Prote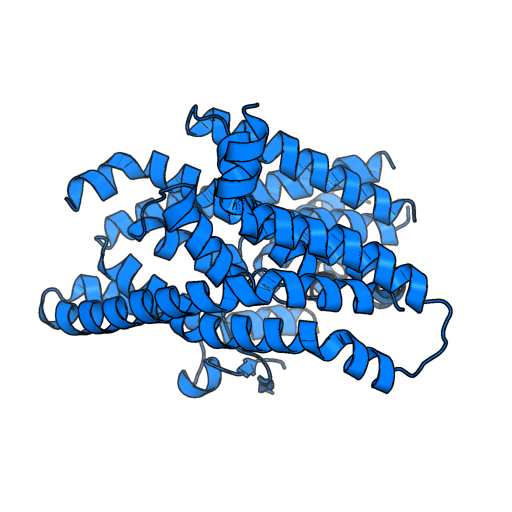in 5LM4 (pdb70)

Organism: Homo sapiens (NCBI:txid9606)

Sequence (389 aa):
EDVKSFLRRNALLLLTVLAVILGVVLGFLLRPYPLSPREVKYFAFPGELLMRMLKMLILPLIVSSLITGLASLDAKASGRLGMRAVVYYMSTTIIAVVLGIILVLIIEVLDCFLDLARNIFPSNLVSAAFRSYSTQEVEGMNILGLVVFSIVFGIALGKMGEQGQLLVDFFNSLNEATMKLVAIIMWYAPLGILFLIAGKIVEGMYMVTVIVGLVIHGLIVLPLIYFLITRKNPFVFIAGILQALITALGTSSSSATLPITFKCLEENNGVDKRITRFVLPVGATINMDGTALYEAVAAIFIAQDFGQIITISITATAASIGAAGIPQAGLVTMVIVLTAVGLPTDDITLIIAVDWLLDRFRTMVNVLGDALGAGIVEHLSRKELEKQD

Structure (mmCIF, N/CA/C/O backbone):
data_5LM4
#
_entry.id   5LM4
#
_cell.length_a   123.110
_cell.length_b   123.110
_cell.length_c   89.620
_cell.angle_alpha   90.00
_cell.angle_beta   90.00
_cell.angle_gamma   120.00
#
_symmetry.space_group_name_H-M   'P 63'
#
loop_
_entity.id
_entity.type
_entity.pdbx_description
1 polymer 'Excitatory amino acid transporter 1,Neutral amino acid transporter B(0),Excitatory amino acid transporter 1'
2 non-polymer 'SODIUM ION'
3 non-polymer 'ASPARTIC ACID'
4 non-polymer 2-Amino-5,6,7,8-tetrahydro-4-(4-methoxyphenyl)-7-(naphthalen-1-yl)-5-oxo-4H-chromene-3-carbonitrile
#
loop_
_atom_site.group_PDB
_atom_site.id
_atom_site.type_symbol
_atom_site.label_atom_id
_atom_site.label_alt_id
_atom_site.label_comp_id
_atom_site.label_asym_id
_atom_site.label_entity_id
_atom_site.label_seq_id
_atom_site.pdbx_PDB_ins_code
_atom_site.Cartn_x
_atom_site.Cartn_y
_atom_site.Cartn_z
_atom_site.occupancy
_atom_site.B_iso_or_equiv
_atom_site.auth_seq_id
_atom_site.auth_comp_id
_atom_site.auth_asym_id
_atom_site.auth_atom_id
_atom_site.pdbx_PDB_model_num
ATOM 1 N N . GLU A 1 39 ? -442.502 266.731 19.798 1.00 187.84 39 GLU A N 1
ATOM 2 C CA . GLU A 1 39 ? -443.556 265.999 20.508 1.00 187.25 39 GLU A CA 1
ATOM 3 C C . GLU A 1 39 ? -444.825 266.845 20.650 1.00 187.33 39 GLU A C 1
ATOM 4 O O . GLU A 1 39 ? -445.929 266.296 20.714 1.00 183.17 39 GLU A O 1
ATOM 10 N N . ASP A 1 40 ? -444.656 268.183 20.716 1.00 182.51 40 ASP A N 1
ATOM 11 C CA . ASP A 1 40 ? -445.712 269.190 20.898 1.00 176.95 40 ASP A CA 1
ATOM 12 C C . ASP A 1 40 ? -446.621 269.400 19.655 1.00 175.83 40 ASP A C 1
ATOM 13 O O . ASP A 1 40 ? -447.563 270.195 19.724 1.00 170.58 40 ASP A O 1
ATOM 18 N N . VAL A 1 41 ? -446.352 268.680 18.538 1.00 173.88 41 VAL A N 1
ATOM 19 C CA . VAL A 1 41 ? -447.130 268.768 17.297 1.00 169.57 41 VAL A CA 1
ATOM 20 C C . VAL A 1 41 ? -448.303 267.764 17.290 1.00 173.28 41 VAL A C 1
ATOM 21 O O . VAL A 1 41 ? -449.275 267.988 16.570 1.00 168.76 41 VAL A O 1
ATOM 25 N N . LYS A 1 42 ? -448.219 266.674 18.089 1.00 174.68 42 LYS A N 1
ATOM 26 C CA . LYS A 1 42 ? -449.294 265.678 18.194 1.00 173.72 42 LYS A CA 1
ATOM 27 C C . LYS A 1 42 ? -450.491 266.279 18.952 1.00 173.03 42 LYS A C 1
ATOM 28 O O . LYS A 1 42 ? -451.644 265.986 18.620 1.00 168.74 42 LYS A O 1
ATOM 34 N N . SER A 1 43 ? -450.201 267.156 19.934 1.00 170.08 43 SER A N 1
ATOM 35 C CA . SER A 1 43 ? -451.193 267.890 20.718 1.00 166.37 43 SER A CA 1
ATOM 36 C C . SER A 1 43 ? -451.889 268.922 19.817 1.00 164.75 43 SER A C 1
ATOM 37 O O . SER A 1 43 ? -453.088 269.160 19.973 1.00 160.66 43 SER A O 1
ATOM 40 N N . PHE A 1 44 ? -451.134 269.502 18.853 1.00 160.65 44 PHE A N 1
ATOM 41 C CA . PHE A 1 44 ? -451.621 270.470 17.866 1.00 155.63 44 PHE A CA 1
ATOM 42 C C . PHE A 1 44 ? -452.588 269.798 16.879 1.00 155.03 44 PHE A C 1
ATOM 43 O O . PHE A 1 44 ? -453.631 270.373 16.578 1.00 150.37 44 PHE A O 1
ATOM 51 N N . LEU A 1 45 ? -452.244 268.587 16.389 1.00 153.23 45 LEU A N 1
ATOM 52 C CA . LEU A 1 45 ? -453.068 267.812 15.453 1.00 150.77 45 LEU A CA 1
ATOM 53 C C . LEU A 1 45 ? -454.378 267.339 16.094 1.00 150.80 45 LEU A C 1
ATOM 54 O O . LEU A 1 45 ? -455.403 267.285 15.411 1.00 147.01 45 LEU A O 1
ATOM 59 N N . ARG A 1 46 ? -454.338 266.997 17.404 1.00 148.04 46 ARG A N 1
ATOM 60 C CA . ARG A 1 46 ? -455.502 266.565 18.186 1.00 145.51 46 ARG A CA 1
ATOM 61 C C . ARG A 1 46 ? -456.468 267.738 18.357 1.00 143.76 46 ARG A C 1
ATOM 62 O O . ARG A 1 46 ? -457.657 267.604 18.063 1.00 140.38 46 ARG A O 1
ATOM 70 N N . ARG A 1 47 ? -455.936 268.892 18.816 1.00 139.07 47 ARG A N 1
ATOM 71 C CA . ARG A 1 47 ? -456.676 270.129 19.066 1.00 134.37 47 ARG A CA 1
ATOM 72 C C . ARG A 1 47 ? -457.227 270.792 17.801 1.00 131.76 47 ARG A C 1
ATOM 73 O O . ARG A 1 47 ? -458.422 271.085 17.762 1.00 127.31 47 ARG A O 1
ATOM 81 N N . ASN A 1 48 ? -456.367 271.016 16.774 1.00 128.05 48 ASN A N 1
ATOM 82 C CA . ASN A 1 48 ? -456.724 271.671 15.503 1.00 124.39 48 ASN A CA 1
ATOM 83 C C . ASN A 1 48 ? -457.243 270.714 14.407 1.00 125.98 48 ASN A C 1
ATOM 84 O O . ASN A 1 48 ? -457.055 270.994 13.224 1.00 124.43 48 ASN A O 1
ATOM 89 N N . ALA A 1 49 ? -457.927 269.619 14.800 1.00 122.20 49 ALA A N 1
ATOM 90 C CA . ALA A 1 49 ? -458.476 268.598 13.902 1.00 121.55 49 ALA A CA 1
ATOM 91 C C . ALA A 1 49 ? -459.286 269.174 12.749 1.00 122.24 49 ALA A C 1
ATOM 92 O O . ALA A 1 49 ? -458.951 268.935 11.587 1.00 122.79 49 ALA A O 1
ATOM 94 N N . LEU A 1 50 ? -460.318 269.964 13.064 1.00 115.45 50 LEU A N 1
ATOM 95 C CA . LEU A 1 50 ? -461.189 270.577 12.063 1.00 111.73 50 LEU A CA 1
ATOM 96 C C . LEU A 1 50 ? -460.469 271.670 11.263 1.00 114.43 50 LEU A C 1
ATOM 97 O O . LEU A 1 50 ? -460.560 271.665 10.033 1.00 113.53 50 LEU A O 1
ATOM 102 N N . LEU A 1 51 ? -459.724 272.572 11.949 1.00 110.75 51 LEU A N 1
ATOM 103 C CA . LEU A 1 51 ? -458.971 273.660 11.310 1.00 109.99 51 LEU A CA 1
ATOM 104 C C . LEU A 1 51 ? -458.083 273.139 10.177 1.00 113.62 51 LEU A C 1
ATOM 105 O O . LEU A 1 51 ? -458.179 273.644 9.062 1.00 111.54 51 LEU A O 1
ATOM 110 N N . LEU A 1 52 ? -457.265 272.102 10.459 1.00 112.41 52 LEU A N 1
ATOM 111 C CA . LEU A 1 52 ? -456.350 271.474 9.501 1.00 114.24 52 LEU A CA 1
ATOM 112 C C . LEU A 1 52 ? -457.085 270.675 8.433 1.00 116.56 52 LEU A C 1
ATOM 113 O O . LEU A 1 52 ? -456.604 270.622 7.300 1.00 117.76 52 LEU A O 1
ATOM 118 N N . LEU A 1 53 ? -458.246 270.069 8.777 1.00 109.96 53 LEU A N 1
ATOM 119 C CA . LEU A 1 53 ? -459.052 269.298 7.824 1.00 108.34 53 LEU A CA 1
ATOM 120 C C . LEU A 1 53 ? -459.511 270.145 6.626 1.00 110.00 53 LEU A C 1
ATOM 121 O O . LEU A 1 53 ? -459.384 269.698 5.483 1.00 110.38 53 LEU A O 1
ATOM 126 N N . THR A 1 54 ? -460.003 271.379 6.893 1.00 103.57 54 THR A N 1
ATOM 127 C CA . THR A 1 54 ? -460.448 272.325 5.862 1.00 100.50 54 THR A CA 1
ATOM 128 C C . THR A 1 54 ? -459.236 272.857 5.095 1.00 105.39 54 THR A C 1
ATOM 129 O O . THR A 1 54 ? -459.374 273.186 3.917 1.00 105.25 54 THR A O 1
ATOM 133 N N . VAL A 1 55 ? -458.056 272.955 5.764 1.00 102.66 55 VAL A N 1
ATOM 134 C CA . VAL A 1 55 ? -456.803 273.392 5.134 1.00 104.39 55 VAL A CA 1
ATOM 135 C C . VAL A 1 55 ? -456.396 272.303 4.115 1.00 111.11 55 VAL A C 1
ATOM 136 O O . VAL A 1 55 ? -456.055 272.625 2.972 1.00 110.98 55 VAL A O 1
ATOM 140 N N . LEU A 1 56 ? -456.527 271.016 4.523 1.00 109.15 56 LEU A N 1
ATOM 141 C CA . LEU A 1 56 ? -456.267 269.824 3.707 1.00 111.30 56 LEU A CA 1
ATOM 142 C C . LEU A 1 56 ? -457.304 269.726 2.585 1.00 113.02 56 LEU A C 1
ATOM 143 O O . LEU A 1 56 ? -456.983 269.224 1.509 1.00 114.62 56 LEU A O 1
ATOM 148 N N . ALA A 1 57 ? -458.545 270.210 2.842 1.00 105.52 57 ALA A N 1
ATOM 149 C CA . ALA A 1 57 ? -459.646 270.237 1.875 1.00 102.50 57 ALA A CA 1
ATOM 150 C C . ALA A 1 57 ? -459.320 271.178 0.721 1.00 105.08 57 ALA A C 1
ATOM 151 O O . ALA A 1 57 ? -459.721 270.906 -0.407 1.00 105.24 57 ALA A O 1
ATOM 153 N N . VAL A 1 58 ? -458.560 272.259 0.996 1.00 100.16 58 VAL A N 1
ATOM 154 C CA . VAL A 1 58 ? -458.088 273.213 -0.013 1.00 99.25 58 VAL A CA 1
ATOM 155 C C . VAL A 1 58 ? -456.966 272.531 -0.838 1.00 106.22 58 VAL A C 1
ATOM 156 O O . VAL A 1 58 ? -457.037 272.522 -2.065 1.00 105.57 58 VAL A O 1
ATOM 160 N N . ILE A 1 59 ? -455.979 271.912 -0.149 1.00 106.32 59 ILE A N 1
ATOM 161 C CA . ILE A 1 59 ? -454.839 271.187 -0.738 1.00 110.75 59 ILE A CA 1
ATOM 162 C C . ILE A 1 59 ? -455.320 270.050 -1.653 1.00 116.37 59 ILE A C 1
ATOM 163 O O . ILE A 1 59 ? -454.871 269.963 -2.797 1.00 118.07 59 ILE A O 1
ATOM 168 N N . LEU A 1 60 ? -456.231 269.190 -1.143 1.00 111.78 60 LEU A N 1
ATOM 169 C CA . LEU A 1 60 ? -456.818 268.072 -1.884 1.00 112.20 60 LEU A CA 1
ATOM 170 C C . LEU A 1 60 ? -457.735 268.567 -3.001 1.00 113.91 60 LEU A C 1
ATOM 171 O O . LEU A 1 60 ? -457.759 267.970 -4.076 1.00 114.90 60 LEU A O 1
ATOM 176 N N . GLY A 1 61 ? -458.456 269.658 -2.738 1.00 106.87 61 GLY A N 1
ATOM 177 C CA . GLY A 1 61 ? -459.371 270.280 -3.689 1.00 103.96 61 GLY A CA 1
ATOM 178 C C . GLY A 1 61 ? -458.678 270.845 -4.912 1.00 108.63 61 GLY A C 1
ATOM 179 O O . GLY A 1 61 ? -459.165 270.663 -6.031 1.00 108.30 61 GLY A O 1
ATOM 180 N N . VAL A 1 62 ? -457.537 271.543 -4.702 1.00 105.69 62 VAL A N 1
ATOM 181 C CA . VAL A 1 62 ? -456.718 272.138 -5.768 1.00 107.04 62 VAL A CA 1
ATOM 182 C C . VAL A 1 62 ? -456.085 271.002 -6.611 1.00 114.40 62 VAL A C 1
ATOM 183 O O . VAL A 1 62 ? -456.065 271.076 -7.843 1.00 114.12 62 VAL A O 1
ATOM 187 N N . VAL A 1 63 ? -455.624 269.935 -5.931 1.00 113.65 63 VAL A N 1
ATOM 188 C CA . VAL A 1 63 ? -455.033 268.752 -6.550 1.00 117.69 63 VAL A CA 1
ATOM 189 C C . VAL A 1 63 ? -456.075 268.014 -7.399 1.00 122.46 63 VAL A C 1
ATOM 190 O O . VAL A 1 63 ? -455.821 267.768 -8.575 1.00 124.23 63 VAL A O 1
ATOM 194 N N . LEU A 1 64 ? -457.252 267.713 -6.816 1.00 117.58 64 LEU A N 1
ATOM 195 C CA . LEU A 1 64 ? -458.363 267.021 -7.476 1.00 117.25 64 LEU A CA 1
ATOM 196 C C . LEU A 1 64 ? -458.877 267.778 -8.714 1.00 121.66 64 LEU A C 1
ATOM 197 O O . LEU A 1 64 ? -459.041 267.174 -9.781 1.00 123.33 64 LEU A O 1
ATOM 202 N N . GLY A 1 65 ? -459.120 269.077 -8.545 1.00 116.16 65 GLY A N 1
ATOM 203 C CA . GLY A 1 65 ? -459.622 269.961 -9.589 1.00 114.84 65 GLY A CA 1
ATOM 204 C C . GLY A 1 65 ? -458.750 270.013 -10.823 1.00 122.95 65 GLY A C 1
ATOM 205 O O . GLY A 1 65 ? -459.264 269.876 -11.931 1.00 122.86 65 GLY A O 1
ATOM 206 N N . PHE A 1 66 ? -457.422 270.171 -10.640 1.00 123.45 66 PHE A N 1
ATOM 207 C CA . PHE A 1 66 ? -456.454 270.193 -11.747 1.00 127.73 66 PHE A CA 1
ATOM 208 C C . PHE A 1 66 ? -456.306 268.812 -12.402 1.00 135.39 66 PHE A C 1
ATOM 209 O O . PHE A 1 66 ? -456.050 268.731 -13.604 1.00 137.13 66 PHE A O 1
ATOM 217 N N . LEU A 1 67 ? -456.460 267.738 -11.602 1.00 132.86 67 LEU A N 1
ATOM 218 C CA . LEU A 1 67 ? -456.383 266.342 -12.030 1.00 136.13 67 LEU A CA 1
ATOM 219 C C . LEU A 1 67 ? -457.596 265.993 -12.908 1.00 140.20 67 LEU A C 1
ATOM 220 O O . LEU A 1 67 ? -457.444 265.287 -13.905 1.00 142.84 67 LEU A O 1
ATOM 225 N N . LEU A 1 68 ? -458.790 266.491 -12.531 1.00 133.54 68 LEU A N 1
ATOM 226 C CA . LEU A 1 68 ? -460.039 266.242 -13.250 1.00 132.33 68 LEU A CA 1
ATOM 227 C C . LEU A 1 68 ? -460.278 267.221 -14.417 1.00 137.03 68 LEU A C 1
ATOM 228 O O . LEU A 1 68 ? -461.049 266.898 -15.322 1.00 136.78 68 LEU A O 1
ATOM 233 N N . ARG A 1 69 ? -459.603 268.395 -14.405 1.00 134.19 69 ARG A N 1
ATOM 234 C CA . ARG A 1 69 ? -459.710 269.441 -15.432 1.00 134.14 69 ARG A CA 1
ATOM 235 C C . ARG A 1 69 ? -459.473 268.945 -16.886 1.00 145.46 69 ARG A C 1
ATOM 236 O O . ARG A 1 69 ? -460.265 269.360 -17.739 1.00 144.73 69 ARG A O 1
ATOM 244 N N . PRO A 1 70 ? -458.459 268.075 -17.218 1.00 148.24 70 PRO A N 1
ATOM 245 C CA . PRO A 1 70 ? -458.291 267.639 -18.620 1.00 152.17 70 PRO A CA 1
ATOM 246 C C . PRO A 1 70 ? -459.512 266.945 -19.212 1.00 157.22 70 PRO A C 1
ATOM 247 O O . PRO A 1 70 ? -459.751 267.077 -20.412 1.00 158.30 70 PRO A O 1
ATOM 251 N N . TYR A 1 71 ? -460.293 266.230 -18.370 1.00 153.38 71 TYR A N 1
ATOM 252 C CA . TYR A 1 71 ? -461.528 265.558 -18.776 1.00 153.31 71 TYR A CA 1
ATOM 253 C C . TYR A 1 71 ? -462.518 266.616 -19.295 1.00 155.35 71 TYR A C 1
ATOM 254 O O . TYR A 1 71 ? -462.600 267.701 -18.706 1.00 151.81 71 TYR A O 1
ATOM 263 N N . PRO A 1 72 ? -463.214 266.365 -20.429 1.00 154.05 72 PRO A N 1
ATOM 264 C CA . PRO A 1 72 ? -464.121 267.396 -20.968 1.00 151.64 72 PRO A CA 1
ATOM 265 C C . PRO A 1 72 ? -465.372 267.615 -20.129 1.00 151.87 72 PRO A C 1
ATOM 266 O O . PRO A 1 72 ? -465.684 268.762 -19.792 1.00 148.97 72 PRO A O 1
ATOM 270 N N . LEU A 1 73 ? -466.055 266.511 -19.753 1.00 148.11 73 LEU A N 1
ATOM 271 C CA . LEU A 1 73 ? -467.292 266.502 -18.966 1.00 144.01 73 LEU A CA 1
ATOM 272 C C . LEU A 1 73 ? -468.424 267.216 -19.730 1.00 145.16 73 LEU A C 1
ATOM 273 O O . LEU A 1 73 ? -468.635 266.889 -20.908 1.00 148.46 73 LEU A O 1
ATOM 278 N N . SER A 1 74 ? -469.115 268.190 -19.087 1.00 134.59 74 SER A N 1
ATOM 279 C CA . SER A 1 74 ? -470.250 268.958 -19.615 1.00 131.55 74 SER A CA 1
ATOM 280 C C . SER A 1 74 ? -470.518 270.073 -18.610 1.00 131.61 74 SER A C 1
ATOM 281 O O . SER A 1 74 ? -470.153 269.872 -17.450 1.00 131.32 74 SER A O 1
ATOM 284 N N . PRO A 1 75 ? -471.174 271.222 -18.949 1.00 124.72 75 PRO A N 1
ATOM 285 C CA . PRO A 1 75 ? -471.446 272.234 -17.905 1.00 120.06 75 PRO A CA 1
ATOM 286 C C . PRO A 1 75 ? -472.344 271.664 -16.801 1.00 119.31 75 PRO A C 1
ATOM 287 O O . PRO A 1 75 ? -472.107 271.932 -15.620 1.00 116.76 75 PRO A O 1
ATOM 291 N N . ARG A 1 76 ? -473.318 270.809 -17.205 1.00 114.84 76 ARG A N 1
ATOM 292 C CA . ARG A 1 76 ? -474.262 270.072 -16.367 1.00 112.56 76 ARG A CA 1
ATOM 293 C C . ARG A 1 76 ? -473.480 269.135 -15.442 1.00 117.82 76 ARG A C 1
ATOM 294 O O . ARG A 1 76 ? -473.787 269.054 -14.248 1.00 115.80 76 ARG A O 1
ATOM 302 N N . GLU A 1 77 ? -472.466 268.437 -16.002 1.00 117.18 77 GLU A N 1
ATOM 303 C CA . GLU A 1 77 ? -471.600 267.497 -15.283 1.00 118.19 77 GLU A CA 1
ATOM 304 C C . GLU A 1 77 ? -470.735 268.185 -14.222 1.00 119.19 77 GLU A C 1
ATOM 305 O O . GLU A 1 77 ? -470.529 267.618 -13.144 1.00 118.30 77 GLU A O 1
ATOM 311 N N . VAL A 1 78 ? -470.274 269.425 -14.515 1.00 113.84 78 VAL A N 1
ATOM 312 C CA . VAL A 1 78 ? -469.483 270.256 -13.598 1.00 111.59 78 VAL A CA 1
ATOM 313 C C . VAL A 1 78 ? -470.347 270.576 -12.370 1.00 109.90 78 VAL A C 1
ATOM 314 O O . VAL A 1 78 ? -469.872 270.451 -11.240 1.00 108.06 78 VAL A O 1
ATOM 318 N N . LYS A 1 79 ? -471.634 270.907 -12.607 1.00 103.99 79 LYS A N 1
ATOM 319 C CA . LYS A 1 79 ? -472.622 271.178 -11.565 1.00 100.70 79 LYS A CA 1
ATOM 320 C C . LYS A 1 79 ? -472.849 269.928 -10.686 1.00 104.82 79 LYS A C 1
ATOM 321 O O . LYS A 1 79 ? -472.958 270.056 -9.462 1.00 102.77 79 LYS A O 1
ATOM 327 N N . TYR A 1 80 ? -472.878 268.726 -11.310 1.00 103.57 80 TYR A N 1
ATOM 328 C CA . TYR A 1 80 ? -473.036 267.444 -10.615 1.00 104.26 80 TYR A CA 1
ATOM 329 C C . TYR A 1 80 ? -471.813 267.181 -9.754 1.00 108.65 80 TYR A C 1
ATOM 330 O O . TYR A 1 80 ? -471.944 266.786 -8.591 1.00 107.26 80 TYR A O 1
ATOM 339 N N . PHE A 1 81 ? -470.620 267.407 -10.333 1.00 107.03 81 PHE A N 1
ATOM 340 C CA . PHE A 1 81 ? -469.347 267.226 -9.649 1.00 108.04 81 PH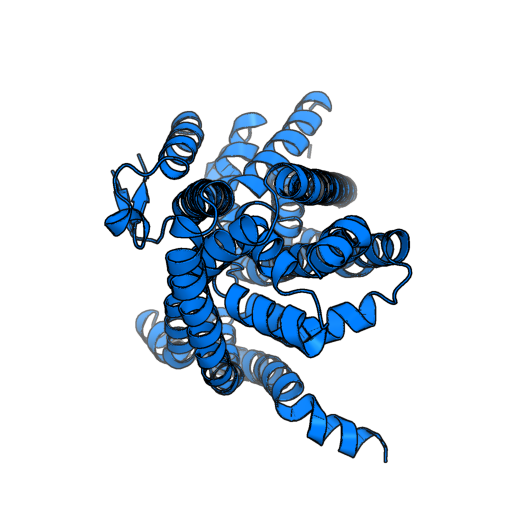E A CA 1
ATOM 341 C C . PHE A 1 81 ? -469.271 268.105 -8.388 1.00 106.58 81 PHE A C 1
ATOM 342 O O . PHE A 1 81 ? -468.941 267.609 -7.315 1.00 105.64 81 PHE A O 1
ATOM 350 N N . ALA A 1 82 ? -469.594 269.397 -8.534 1.00 99.77 82 ALA A N 1
ATOM 351 C CA . ALA A 1 82 ? -469.544 270.399 -7.473 1.00 96.65 82 ALA A CA 1
ATOM 352 C C . ALA A 1 82 ? -470.703 270.339 -6.451 1.00 96.51 82 ALA A C 1
ATOM 353 O O . ALA A 1 82 ? -470.663 271.085 -5.467 1.00 94.23 82 ALA A O 1
ATOM 355 N N . PHE A 1 83 ? -471.700 269.436 -6.653 1.00 91.64 83 PHE A N 1
ATOM 356 C CA . PHE A 1 83 ? -472.854 269.274 -5.762 1.00 88.68 83 PHE A CA 1
ATOM 357 C C . PHE A 1 83 ? -472.498 269.151 -4.253 1.00 92.89 83 PHE A C 1
ATOM 358 O O . PHE A 1 83 ? -473.197 269.801 -3.475 1.00 91.38 83 PHE A O 1
ATOM 366 N N . PRO A 1 84 ? -471.446 268.422 -3.770 1.00 90.29 84 PRO A N 1
ATOM 367 C CA . PRO A 1 84 ? -471.172 268.438 -2.320 1.00 88.90 84 PRO A CA 1
ATOM 368 C C . PRO A 1 84 ? -470.820 269.840 -1.807 1.00 88.96 84 PRO A C 1
ATOM 369 O O . PRO A 1 84 ? -471.086 270.157 -0.650 1.00 87.31 84 PRO A O 1
ATOM 373 N N . GLY A 1 85 ? -470.271 270.672 -2.690 1.00 84.20 85 GLY A N 1
ATOM 374 C CA . GLY A 1 85 ? -469.957 272.063 -2.393 1.00 81.81 85 GLY A CA 1
ATOM 375 C C . GLY A 1 85 ? -471.208 272.923 -2.417 1.00 81.24 85 GLY A C 1
ATOM 376 O O . GLY A 1 85 ? -471.254 273.968 -1.757 1.00 79.78 85 GLY A O 1
ATOM 377 N N . GLU A 1 86 ? -472.238 272.483 -3.187 1.00 74.91 86 GLU A N 1
ATOM 378 C CA . GLU A 1 86 ? -473.529 273.160 -3.306 1.00 71.47 86 GLU A CA 1
ATOM 379 C C . GLU A 1 86 ? -474.348 272.970 -2.040 1.00 74.88 86 GLU A C 1
ATOM 380 O O . GLU A 1 86 ? -475.000 273.917 -1.612 1.00 72.94 86 GLU A O 1
ATOM 386 N N . LEU A 1 87 ? -474.318 271.762 -1.436 1.00 73.00 87 LEU A N 1
ATOM 387 C CA . LEU A 1 87 ? -475.040 271.485 -0.197 1.00 72.35 87 LEU A CA 1
ATOM 388 C C . LEU A 1 87 ? -474.535 272.344 0.963 1.00 76.07 87 LEU A C 1
ATOM 389 O O . LEU A 1 87 ? -475.340 272.752 1.808 1.00 74.12 87 LEU A O 1
ATOM 394 N N . LEU A 1 88 ? -473.216 272.652 0.980 1.00 74.17 88 LEU A N 1
ATOM 395 C CA . LEU A 1 88 ? -472.601 273.507 1.999 1.00 73.64 88 LEU A CA 1
ATOM 396 C C . LEU A 1 88 ? -473.115 274.934 1.859 1.00 75.66 88 LEU A C 1
ATOM 397 O O . LEU A 1 88 ? -473.395 275.593 2.859 1.00 74.77 88 LEU A O 1
ATOM 402 N N . MET A 1 89 ? -473.264 275.388 0.621 1.00 71.72 89 MET A N 1
ATOM 403 C CA . MET A 1 89 ? -473.808 276.698 0.316 1.00 70.19 89 MET A CA 1
ATOM 404 C C . MET A 1 89 ? -475.274 276.779 0.779 1.00 71.89 89 MET A C 1
ATOM 405 O O . MET A 1 89 ? -475.606 277.721 1.503 1.00 70.19 89 MET A O 1
ATOM 410 N N . ARG A 1 90 ? -476.116 275.759 0.434 1.00 67.63 90 ARG A N 1
ATOM 411 C CA . ARG A 1 90 ? -477.525 275.667 0.850 1.00 66.01 90 ARG A CA 1
ATOM 412 C C . ARG A 1 90 ? -477.618 275.739 2.387 1.00 70.87 90 ARG A C 1
ATOM 413 O O . ARG A 1 90 ? -478.416 276.518 2.917 1.00 70.37 90 ARG A O 1
ATOM 421 N N . MET A 1 91 ? -476.785 274.945 3.095 1.00 67.77 91 MET A N 1
ATOM 422 C CA . MET A 1 91 ? -476.752 274.890 4.558 1.00 66.91 91 MET A CA 1
ATOM 423 C C . MET A 1 91 ? -476.438 276.240 5.191 1.00 72.86 91 MET A C 1
ATOM 424 O O . MET A 1 91 ? -477.207 276.690 6.039 1.00 72.28 91 MET A O 1
ATOM 429 N N . LEU A 1 92 ? -475.317 276.885 4.776 1.00 71.12 92 LEU A N 1
ATOM 430 C CA . LEU A 1 92 ? -474.865 278.190 5.283 1.00 70.41 92 LEU A CA 1
ATOM 431 C C . LEU A 1 92 ? -475.883 279.279 4.985 1.00 74.91 92 LEU A C 1
ATOM 432 O O . LEU A 1 92 ? -476.198 280.050 5.890 1.00 73.99 92 LEU A O 1
ATOM 437 N N . LYS A 1 93 ? -476.404 279.333 3.719 1.00 72.29 93 LYS A N 1
ATOM 438 C CA . LYS A 1 93 ? -477.417 280.296 3.247 1.00 70.65 93 LYS A CA 1
ATOM 439 C C . LYS A 1 93 ? -478.674 280.216 4.142 1.00 74.90 93 LYS A C 1
ATOM 440 O O . LYS A 1 93 ? -479.197 281.256 4.576 1.00 73.57 93 LYS A O 1
ATOM 446 N N . MET A 1 94 ? -479.117 278.967 4.439 1.00 72.26 94 MET A N 1
ATOM 447 C CA . MET A 1 94 ? -480.279 278.649 5.266 1.00 72.07 94 MET A CA 1
ATOM 448 C C . MET A 1 94 ? -480.310 279.463 6.557 1.00 76.01 94 MET A C 1
ATOM 449 O O . MET A 1 94 ? -481.307 280.127 6.838 1.00 77.22 94 MET A O 1
ATOM 454 N N . LEU A 1 95 ? -479.201 279.430 7.298 1.00 70.02 95 LEU A N 1
ATOM 455 C CA . LEU A 1 95 ? -479.005 280.089 8.570 1.00 68.34 95 LEU A CA 1
ATOM 456 C C . LEU A 1 95 ? -478.751 281.604 8.532 1.00 71.32 95 LEU A C 1
ATOM 457 O O . LEU A 1 95 ? -478.863 282.216 9.586 1.00 71.60 95 LEU A O 1
ATOM 462 N N . ILE A 1 96 ? -478.407 282.228 7.386 1.00 67.50 96 ILE A N 1
ATOM 463 C C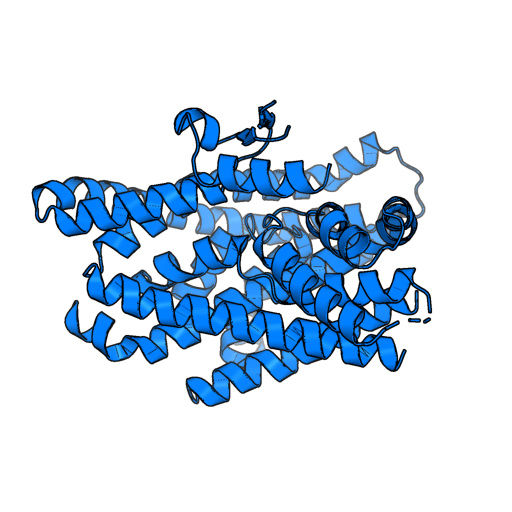A . ILE A 1 96 ? -478.103 283.675 7.422 1.00 67.08 96 ILE A CA 1
ATOM 464 C C . ILE A 1 96 ? -479.369 284.488 7.863 1.00 69.12 96 ILE A C 1
ATOM 465 O O . ILE A 1 96 ? -479.244 285.286 8.795 1.00 69.81 96 ILE A O 1
ATOM 470 N N . LEU A 1 97 ? -480.569 284.226 7.288 1.00 62.85 97 LEU A N 1
ATOM 471 C CA . LEU A 1 97 ? -481.796 284.937 7.699 1.00 60.98 97 LEU A CA 1
ATOM 472 C C . LEU A 1 97 ? -482.032 284.910 9.228 1.00 62.07 97 LEU A C 1
ATOM 473 O O . LEU A 1 97 ? -482.161 286.003 9.792 1.00 61.56 97 LEU A O 1
ATOM 478 N N . PRO A 1 98 ? -482.069 283.733 9.929 1.00 56.86 98 PRO A N 1
ATOM 479 C CA . PRO A 1 98 ? -482.302 283.772 11.377 1.00 56.80 98 PRO A CA 1
ATOM 480 C C . PRO A 1 98 ? -481.145 284.386 12.126 1.00 63.17 98 PRO A C 1
ATOM 481 O O . PRO A 1 98 ? -481.364 284.987 13.158 1.00 62.87 98 PRO A O 1
ATOM 485 N N . LEU A 1 99 ? -479.932 284.271 11.584 1.00 63.43 99 LEU A N 1
ATOM 486 C CA . LEU A 1 99 ? -478.732 284.838 12.185 1.00 65.69 99 LEU A CA 1
ATOM 487 C C . LEU A 1 99 ? -478.707 286.367 12.187 1.00 71.18 99 LEU A C 1
ATOM 488 O O . LEU A 1 99 ? -478.460 286.939 13.250 1.00 73.03 99 LEU A O 1
ATOM 493 N N . ILE A 1 100 ? -478.937 287.026 11.016 1.00 65.09 100 ILE A N 1
ATOM 494 C CA . ILE A 1 100 ? -478.936 288.493 10.904 1.00 64.34 100 ILE A CA 1
ATOM 495 C C . ILE A 1 100 ? -480.031 289.146 11.800 1.00 68.12 100 ILE A C 1
ATOM 496 O O . ILE A 1 100 ? -479.716 290.000 12.643 1.00 68.71 100 ILE A O 1
ATOM 501 N N . VAL A 1 101 ? -481.300 288.710 11.613 1.00 62.53 101 VAL A N 1
ATOM 502 C CA . VAL A 1 101 ? -482.504 289.212 12.277 1.00 61.22 101 VAL A CA 1
ATOM 503 C C . VAL A 1 101 ? -482.418 289.078 13.804 1.00 68.69 101 VAL A C 1
ATOM 504 O O . VAL A 1 101 ? -482.711 290.048 14.504 1.00 70.63 101 VAL A O 1
ATOM 508 N N . SER A 1 102 ? -482.010 287.905 14.321 1.00 65.24 102 SER A N 1
ATOM 509 C CA . SER A 1 102 ? -481.941 287.695 15.766 1.00 65.92 102 SER A CA 1
ATOM 510 C C . SER A 1 102 ? -480.775 288.431 16.416 1.00 71.85 102 SER A C 1
ATOM 511 O O . SER A 1 102 ? -480.929 288.922 17.539 1.00 72.35 102 SER A O 1
ATOM 514 N N . SER A 1 103 ? -479.625 288.533 15.704 1.00 68.79 103 SER A N 1
ATOM 515 C CA . SER A 1 103 ? -478.429 289.216 16.208 1.00 70.04 103 SER A CA 1
ATOM 516 C C . SER A 1 103 ? -478.642 290.713 16.422 1.00 75.23 103 SER A C 1
ATOM 517 O O . SER A 1 103 ? -478.405 291.205 17.526 1.00 76.45 103 SER A O 1
ATOM 520 N N . LEU A 1 104 ? -479.120 291.428 15.387 1.00 70.81 104 LEU A N 1
ATOM 521 C CA . LEU A 1 104 ? -479.351 292.870 15.469 1.00 71.14 104 LEU A CA 1
ATOM 522 C C . LEU A 1 104 ? -480.492 293.259 16.423 1.00 74.84 104 LEU A C 1
ATOM 523 O O . LEU A 1 104 ? -480.301 294.185 17.215 1.00 76.62 104 LEU A O 1
ATOM 528 N N . ILE A 1 105 ? -481.640 292.542 16.392 1.00 68.93 105 ILE A N 1
ATOM 529 C CA . ILE A 1 105 ? -482.758 292.825 17.299 1.00 69.23 105 ILE A CA 1
ATOM 530 C C . ILE A 1 105 ? -482.313 292.682 18.770 1.00 77.46 105 ILE A C 1
ATOM 531 O O . ILE A 1 105 ? -482.496 293.632 19.529 1.00 79.44 105 ILE A O 1
ATOM 536 N N . THR A 1 106 ? -481.687 291.539 19.157 1.00 74.63 106 THR A N 1
ATOM 537 C CA . THR A 1 106 ? -481.213 291.344 20.539 1.00 76.21 106 THR A CA 1
ATOM 538 C C . THR A 1 106 ? -480.096 292.310 20.892 1.00 82.88 106 THR A C 1
ATOM 539 O O . THR A 1 106 ? -480.256 293.070 21.841 1.00 84.26 106 THR A O 1
ATOM 543 N N . GLY A 1 107 ? -479.023 292.306 20.087 1.00 80.30 107 GLY A N 1
ATOM 544 C CA . GLY A 1 107 ? -477.825 293.133 20.232 1.00 81.89 107 GLY A CA 1
ATOM 545 C C . GLY A 1 107 ? -478.059 294.611 20.483 1.00 86.85 107 GLY A C 1
ATOM 546 O O . GLY A 1 107 ? -477.426 295.190 21.381 1.00 88.28 107 GLY A O 1
ATOM 547 N N . LEU A 1 108 ? -478.986 295.232 19.700 1.00 81.48 108 LEU A N 1
ATOM 548 C CA . LEU A 1 108 ? -479.322 296.659 19.846 1.00 81.97 108 LEU A CA 1
ATOM 549 C C . LEU A 1 108 ? -480.283 296.938 21.008 1.00 86.68 108 LEU A C 1
ATOM 550 O O . LEU A 1 108 ? -480.243 298.044 21.563 1.00 88.43 108 LEU A O 1
ATOM 555 N N . ALA A 1 109 ? -481.089 295.920 21.411 1.00 81.47 109 ALA A N 1
ATOM 556 C CA . ALA A 1 109 ? -481.992 295.986 22.561 1.00 81.85 109 ALA A CA 1
ATOM 557 C C . ALA A 1 109 ? -481.179 295.823 23.833 1.00 89.76 109 ALA A C 1
ATOM 558 O O . ALA A 1 109 ? -481.567 296.360 24.867 1.00 92.52 109 ALA A O 1
ATOM 560 N N . SER A 1 110 ? -480.038 295.103 23.749 1.00 86.72 110 SER A N 1
ATOM 561 C CA . SER A 1 110 ? -479.095 294.824 24.840 1.00 89.05 110 SER A CA 1
ATOM 562 C C . SER A 1 110 ? -478.358 296.079 25.345 1.00 97.74 110 SER A C 1
ATOM 563 O O . SER A 1 110 ? -477.863 296.101 26.474 1.00 99.40 110 SER A O 1
ATOM 566 N N . LEU A 1 111 ? -478.238 297.089 24.475 1.00 96.07 111 LEU A N 1
ATOM 567 C CA . LEU A 1 111 ? -477.523 298.345 24.692 1.00 98.86 111 LEU A CA 1
ATOM 568 C C . LEU A 1 111 ? -478.519 299.512 24.774 1.00 105.36 111 LEU A C 1
ATOM 569 O O . LEU A 1 111 ? -479.572 299.470 24.129 1.00 103.20 111 LEU A O 1
ATOM 574 N N . ASP A 1 112 ? -478.157 300.572 25.526 1.00 106.62 112 ASP A N 1
ATOM 575 C CA . ASP A 1 112 ? -478.934 301.810 25.640 1.00 108.97 112 ASP A CA 1
ATOM 576 C C . ASP A 1 112 ? -478.739 302.540 24.318 1.00 112.27 112 ASP A C 1
ATOM 577 O O . ASP A 1 112 ? -477.627 302.541 23.787 1.00 111.02 112 ASP A O 1
ATOM 582 N N . ALA A 1 113 ? -479.813 303.142 23.778 1.00 109.68 113 ALA A N 1
ATOM 583 C CA . ALA A 1 113 ? -479.787 303.830 22.478 1.00 109.51 113 ALA A CA 1
ATOM 584 C C . ALA A 1 113 ? -478.625 304.810 22.295 1.00 114.61 113 ALA A C 1
ATOM 585 O O . ALA A 1 113 ? -478.062 304.856 21.202 1.00 113.86 113 ALA A O 1
ATOM 587 N N . LYS A 1 114 ? -478.240 305.555 23.351 1.00 112.86 114 LYS A N 1
ATOM 588 C CA . LYS A 1 114 ? -477.110 306.475 23.248 1.00 115.04 114 LYS A CA 1
ATOM 589 C C . LYS A 1 114 ? -475.782 305.703 23.153 1.00 117.41 114 LYS A C 1
ATOM 590 O O . LYS A 1 114 ? -474.886 306.148 22.432 1.00 118.33 114 LYS A O 1
ATOM 596 N N . ALA A 1 115 ? -475.680 304.528 23.826 1.00 111.16 115 ALA A N 1
ATOM 597 C CA . ALA A 1 115 ? -474.488 303.672 23.779 1.00 109.90 115 ALA A CA 1
ATOM 598 C C . ALA A 1 115 ? -474.396 303.005 22.429 1.00 110.00 115 ALA A C 1
ATOM 599 O O . ALA A 1 115 ? -473.283 302.788 21.949 1.00 110.50 115 ALA A O 1
ATOM 601 N N . SER A 1 116 ? -475.571 302.709 21.801 1.00 102.38 116 SER A N 1
ATOM 602 C CA . SER A 1 116 ? -475.710 302.113 20.465 1.00 98.10 116 SER A CA 1
ATOM 603 C C . SER A 1 116 ? -475.149 303.067 19.411 1.00 102.43 116 SER A C 1
ATOM 604 O O . SER A 1 116 ? -474.482 302.623 18.482 1.00 101.72 116 SER A O 1
ATOM 607 N N . GLY A 1 117 ? -475.391 304.364 19.588 1.00 100.67 117 GLY A N 1
ATOM 608 C CA . GLY A 1 117 ? -474.856 305.413 18.727 1.00 102.17 117 GLY A CA 1
ATOM 609 C C . GLY A 1 117 ? -473.349 305.541 18.867 1.00 108.23 117 GLY A C 1
ATOM 610 O O . GLY A 1 117 ? -472.648 305.732 17.874 1.00 107.26 117 GLY A O 1
ATOM 611 N N . ARG A 1 118 ? -472.841 305.413 20.112 1.00 107.62 118 ARG A N 1
ATOM 612 C CA . ARG A 1 118 ? -471.412 305.463 20.439 1.00 109.85 118 ARG A CA 1
ATOM 613 C C . ARG A 1 118 ? -470.705 304.26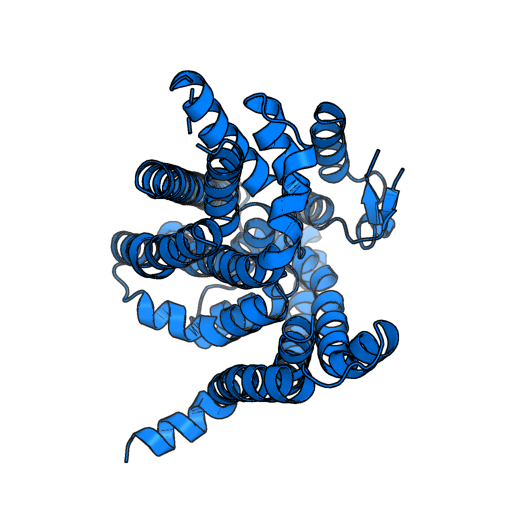8 19.800 1.00 112.46 118 ARG A C 1
ATOM 614 O O . ARG A 1 118 ? -469.747 304.462 19.049 1.00 113.26 118 ARG A O 1
ATOM 622 N N . LEU A 1 119 ? -471.243 303.048 20.021 1.00 106.31 119 LEU A N 1
ATOM 623 C CA . LEU A 1 119 ? -470.784 301.788 19.422 1.00 103.80 119 LEU A CA 1
ATOM 624 C C . LEU A 1 119 ? -470.818 301.917 17.877 1.00 105.25 119 LEU A C 1
ATOM 625 O O . LEU A 1 119 ? -469.867 301.524 17.198 1.00 104.78 119 LEU A O 1
ATOM 630 N N . GLY A 1 120 ? -471.914 302.487 17.367 1.00 99.92 120 GLY A N 1
ATOM 631 C CA . GLY A 1 120 ? -472.156 302.711 15.950 1.00 98.38 120 GLY A CA 1
ATOM 632 C C . GLY A 1 120 ? -471.161 303.653 15.311 1.00 104.49 120 GLY A C 1
ATOM 633 O O . GLY A 1 120 ? -470.716 303.400 14.187 1.00 103.78 120 GLY A O 1
ATOM 634 N N . MET A 1 121 ? -470.792 304.745 16.037 1.00 103.02 121 MET A N 1
ATOM 635 C CA . MET A 1 121 ? -469.823 305.751 15.575 1.00 104.98 121 MET A CA 1
ATOM 636 C C . MET A 1 121 ? -468.434 305.128 15.487 1.00 107.29 121 MET A C 1
ATOM 637 O O . MET A 1 121 ? -467.685 305.456 14.572 1.00 107.78 121 MET A O 1
ATOM 639 N N . ARG A 1 122 ? -468.119 304.190 16.407 1.00 101.56 122 ARG A N 1
ATOM 640 C CA . ARG A 1 122 ? -466.854 303.455 16.428 1.00 101.12 122 ARG A CA 1
ATOM 641 C C . ARG A 1 122 ? -466.772 302.564 15.188 1.00 100.84 122 ARG A C 1
ATOM 642 O O . ARG A 1 122 ? -465.740 302.549 14.523 1.00 101.20 122 ARG A O 1
ATOM 650 N N . ALA A 1 123 ? -467.891 301.891 14.841 1.00 93.80 123 ALA A N 1
ATOM 651 C CA . ALA A 1 123 ? -468.018 301.021 13.671 1.00 91.25 123 ALA A CA 1
ATOM 652 C C . ALA A 1 123 ? -467.853 301.796 12.352 1.00 95.98 123 ALA A C 1
ATOM 653 O O . ALA A 1 123 ? -466.913 301.517 11.610 1.00 96.92 123 ALA A O 1
ATOM 655 N N . VAL A 1 124 ? -468.740 302.785 12.090 1.00 91.46 124 VAL A N 1
ATOM 656 C CA . VAL A 1 124 ? -468.767 303.640 10.895 1.00 91.46 124 VAL A CA 1
ATOM 657 C C . VAL A 1 124 ? -467.417 304.339 10.644 1.00 99.15 124 VAL A C 1
ATOM 658 O O . VAL A 1 124 ? -466.952 304.357 9.504 1.00 99.37 124 VAL A O 1
ATOM 662 N N . VAL A 1 125 ? -466.786 304.887 11.705 1.00 98.64 125 VAL A N 1
ATOM 663 C CA . VAL A 1 125 ? -465.481 305.559 11.630 1.00 102.13 125 VAL A CA 1
ATOM 664 C C . VAL A 1 125 ? -464.401 304.559 11.229 1.00 107.21 125 VAL A C 1
ATOM 665 O O . VAL A 1 125 ? -463.577 304.879 10.375 1.00 108.22 125 VAL A O 1
ATOM 669 N N . TYR A 1 126 ? -464.443 303.340 11.804 1.00 103.91 126 TYR A N 1
ATOM 670 C CA . TYR A 1 126 ? -463.508 302.263 11.485 1.00 105.07 126 TYR A CA 1
ATOM 671 C C . TYR A 1 126 ? -463.701 301.771 10.036 1.00 109.35 126 TYR A C 1
ATOM 672 O O . TYR A 1 126 ? -462.721 301.618 9.307 1.00 110.53 126 TYR A O 1
ATOM 681 N N . TYR A 1 127 ? -464.958 301.484 9.648 1.00 104.21 127 TYR A N 1
ATOM 682 C CA . TYR A 1 127 ? -465.334 300.984 8.330 1.00 102.94 127 TYR A CA 1
ATOM 683 C C . TYR A 1 127 ? -464.840 301.893 7.199 1.00 112.21 127 TYR A C 1
ATOM 684 O O . TYR A 1 127 ? -464.193 301.409 6.267 1.00 111.76 127 TYR A O 1
ATOM 693 N N . MET A 1 128 ? -465.162 303.204 7.289 1.00 113.48 128 MET A N 1
ATOM 694 C CA . MET A 1 128 ? -464.827 304.228 6.300 1.00 117.41 128 MET A CA 1
ATOM 695 C C . MET A 1 128 ? -463.343 304.507 6.183 1.00 123.70 128 MET A C 1
ATOM 696 O O . MET A 1 128 ? -462.857 304.737 5.075 1.00 123.95 128 MET A O 1
ATOM 701 N N . SER A 1 129 ? -462.622 304.497 7.314 1.00 122.15 129 SER A N 1
ATOM 702 C CA . SER A 1 129 ? -461.181 304.734 7.314 1.00 125.59 129 SER A CA 1
ATOM 703 C C . SER A 1 129 ? -460.461 303.577 6.636 1.00 129.24 129 SER A C 1
ATOM 704 O O . SER A 1 129 ? -459.768 303.815 5.654 1.00 130.80 129 SER A O 1
ATOM 707 N N . THR A 1 130 ? -460.717 302.327 7.084 1.00 123.82 130 THR A N 1
ATOM 708 C CA . THR A 1 130 ? -460.128 301.102 6.522 1.00 123.35 130 THR A CA 1
ATOM 709 C C . THR A 1 130 ? -460.394 300.955 5.008 1.00 127.33 130 THR A C 1
ATOM 710 O O . THR A 1 130 ? -459.471 300.572 4.282 1.00 128.76 130 THR A O 1
ATOM 714 N N . THR A 1 131 ? -461.631 301.277 4.530 1.00 121.73 131 THR A N 1
ATOM 715 C CA . THR A 1 131 ? -461.957 301.215 3.092 1.00 120.76 131 THR A CA 1
ATOM 716 C C . THR A 1 131 ? -461.239 302.324 2.312 1.00 126.42 131 THR A C 1
ATOM 717 O O . THR A 1 131 ? -460.866 302.089 1.163 1.00 127.69 131 THR A O 1
ATOM 721 N N . ILE A 1 132 ? -461.028 303.518 2.935 1.00 122.63 132 ILE A N 1
ATOM 722 C CA . ILE A 1 132 ? -460.310 304.636 2.308 1.00 124.99 132 ILE A CA 1
ATOM 723 C C . ILE A 1 132 ? -458.805 304.296 2.227 1.00 130.16 132 ILE A C 1
ATOM 724 O O . ILE A 1 132 ? -458.173 304.557 1.202 1.00 131.81 132 ILE A O 1
ATOM 729 N N . ILE A 1 133 ? -458.271 303.649 3.288 1.00 125.39 133 ILE A N 1
ATOM 730 C CA . ILE A 1 133 ? -456.885 303.185 3.416 1.00 127.20 133 ILE A CA 1
ATOM 731 C C . ILE A 1 133 ? -456.570 302.132 2.339 1.00 129.45 133 ILE A C 1
ATOM 732 O O . ILE A 1 133 ? -455.480 302.156 1.770 1.00 132.33 133 ILE A O 1
ATOM 737 N N . ALA A 1 134 ? -457.538 301.240 2.044 1.00 121.46 134 ALA A N 1
ATOM 738 C CA . ALA A 1 134 ? -457.416 300.189 1.031 1.00 119.88 134 ALA A CA 1
ATOM 739 C C . ALA A 1 134 ? -457.487 300.729 -0.410 1.00 125.05 134 ALA A C 1
ATOM 740 O O . ALA A 1 134 ? -456.680 300.309 -1.243 1.00 126.34 134 ALA A O 1
ATOM 742 N N . VAL A 1 135 ? -458.444 301.646 -0.706 1.00 120.98 135 VAL A N 1
ATOM 743 C CA . VAL A 1 135 ? -458.611 302.239 -2.045 1.00 122.39 135 VAL A CA 1
ATOM 744 C C . VAL A 1 135 ? -457.380 303.115 -2.427 1.00 130.49 135 VAL A C 1
ATOM 745 O O . VAL A 1 135 ? -456.970 303.105 -3.593 1.00 131.40 135 VAL A O 1
ATOM 749 N N . VAL A 1 136 ? -456.777 303.822 -1.434 1.00 128.77 136 VAL A N 1
ATOM 750 C CA . VAL A 1 136 ? -455.573 304.648 -1.613 1.00 133.06 136 VAL A CA 1
ATOM 751 C C . VAL A 1 136 ? -454.380 303.720 -1.916 1.00 137.69 136 VAL A C 1
ATOM 752 O O . VAL A 1 136 ? -453.612 304.000 -2.840 1.00 140.50 136 VAL A O 1
ATOM 756 N N . LEU A 1 137 ? -454.286 302.582 -1.186 1.00 131.21 137 LEU A N 1
ATOM 757 C CA . LEU A 1 137 ? -453.266 301.546 -1.377 1.00 131.88 137 LEU A CA 1
ATOM 758 C C . LEU A 1 137 ? -453.418 300.937 -2.772 1.00 135.00 137 LEU A C 1
ATOM 759 O O . LEU A 1 137 ? -452.414 300.748 -3.460 1.00 138.00 137 LEU A O 1
ATOM 764 N N . GLY A 1 138 ? -454.671 300.665 -3.164 1.00 127.06 138 GLY A N 1
ATOM 765 C CA . GLY A 1 138 ? -455.046 300.105 -4.459 1.00 125.42 138 GLY A CA 1
ATOM 766 C C . GLY A 1 138 ? -454.652 300.973 -5.637 1.00 131.38 138 GLY A C 1
ATOM 767 O O . GLY A 1 138 ? -454.123 300.456 -6.622 1.00 132.15 138 GLY A O 1
ATOM 768 N N . ILE A 1 139 ? -454.892 302.302 -5.530 1.00 129.04 139 ILE A N 1
ATOM 769 C CA . ILE A 1 139 ? -454.562 303.313 -6.547 1.00 132.49 139 ILE A CA 1
ATOM 770 C C . ILE A 1 139 ? -453.030 303.420 -6.734 1.00 141.05 139 ILE A C 1
ATOM 771 O O . ILE A 1 139 ? -452.552 303.457 -7.866 1.00 143.00 139 ILE A O 1
ATOM 776 N N . ILE A 1 140 ? -452.272 303.438 -5.623 1.00 139.09 140 ILE A N 1
A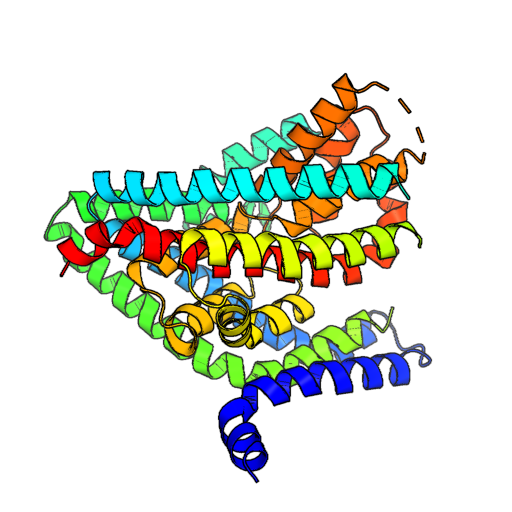TOM 777 C CA . ILE A 1 140 ? -450.807 303.527 -5.622 1.00 143.61 140 ILE A CA 1
ATOM 778 C C . ILE A 1 140 ? -450.163 302.354 -6.404 1.00 148.24 140 ILE A C 1
ATOM 779 O O . ILE A 1 140 ? -449.368 302.607 -7.312 1.00 152.02 140 ILE A O 1
ATOM 784 N N . LEU A 1 141 ? -450.548 301.095 -6.081 1.00 140.50 141 LEU A N 1
ATOM 785 C CA . LEU A 1 141 ? -450.040 299.857 -6.699 1.00 140.06 141 LEU A CA 1
ATOM 786 C C . LEU A 1 141 ? -450.194 299.786 -8.222 1.00 143.79 141 LEU A C 1
ATOM 787 O O . LEU A 1 141 ? -449.298 299.265 -8.891 1.00 146.04 141 LEU A O 1
ATOM 792 N N . VAL A 1 142 ? -451.334 300.271 -8.761 1.00 137.49 142 VAL A N 1
ATOM 793 C CA . VAL A 1 142 ? -451.606 300.256 -10.204 1.00 138.20 142 VAL A CA 1
ATOM 794 C C . VAL A 1 142 ? -450.825 301.338 -10.956 1.00 147.48 142 VAL A C 1
ATOM 795 O O . VAL A 1 142 ? -450.419 301.110 -12.103 1.00 150.15 142 VAL A O 1
ATOM 799 N N . LEU A 1 143 ? -450.598 302.502 -10.313 1.00 144.58 143 LEU A N 1
ATOM 800 C CA . LEU A 1 143 ? -449.842 303.601 -10.923 1.00 148.88 143 LEU A CA 1
ATOM 801 C C . LEU A 1 143 ? -448.333 303.292 -10.967 1.00 155.80 143 LEU A C 1
ATOM 802 O O . LEU A 1 143 ? -447.566 304.043 -11.573 1.00 160.36 143 LEU A O 1
ATOM 807 N N . ILE A 1 144 ? -447.930 302.162 -10.346 1.00 149.73 144 ILE A N 1
ATOM 808 C CA . ILE A 1 144 ? -446.569 301.619 -10.295 1.00 152.52 144 ILE A CA 1
ATOM 809 C C . ILE A 1 144 ? -446.481 300.415 -11.268 1.00 153.78 144 ILE A C 1
ATOM 810 O O . ILE A 1 144 ? -445.449 300.223 -11.918 1.00 157.42 144 ILE A O 1
ATOM 815 N N . ILE A 1 145 ? -447.579 299.640 -11.389 1.00 143.98 145 ILE A N 1
ATOM 816 C CA . ILE A 1 145 ? -447.657 298.471 -12.268 1.00 155.19 145 ILE A CA 1
ATOM 817 C C . ILE A 1 145 ? -448.662 298.728 -13.397 1.00 163.87 145 ILE A C 1
ATOM 818 O O . ILE A 1 145 ? -448.269 298.912 -14.549 1.00 119.47 145 ILE A O 1
ATOM 823 N N . GLU A 1 171 ? -478.533 303.704 -16.678 1.00 115.19 171 GLU A N 1
ATOM 824 C CA . GLU A 1 171 ? -479.013 302.776 -15.647 1.00 110.89 171 GLU A CA 1
ATOM 825 C C . GLU A 1 171 ? -478.271 302.904 -14.305 1.00 111.43 171 GLU A C 1
ATOM 826 O O . GLU A 1 171 ? -478.561 302.147 -13.381 1.00 108.32 171 GLU A O 1
ATOM 832 N N . VAL A 1 172 ? -477.348 303.875 -14.182 1.00 108.98 172 VAL A N 1
ATOM 833 C CA . VAL A 1 172 ? -476.568 304.097 -12.958 1.00 107.45 172 VAL A CA 1
ATOM 834 C C . VAL A 1 172 ? -477.408 304.810 -11.880 1.00 109.31 172 VAL A C 1
ATOM 835 O O . VAL A 1 172 ? -477.281 304.460 -10.705 1.00 106.96 172 VAL A O 1
ATOM 839 N N . LEU A 1 173 ? -478.285 305.765 -12.267 1.00 106.81 173 LEU A N 1
ATOM 840 C CA . LEU A 1 173 ? -479.185 306.434 -11.314 1.00 105.92 173 LEU A CA 1
ATOM 841 C C . LEU A 1 173 ? -480.106 305.372 -10.695 1.00 107.12 173 LEU A C 1
ATOM 842 O O . LEU A 1 173 ? -480.320 305.378 -9.480 1.00 105.54 173 LEU A O 1
ATOM 847 N N . ASP A 1 174 ? -480.589 304.430 -11.540 1.00 102.77 174 ASP A N 1
ATOM 848 C CA . ASP A 1 174 ? -481.432 303.294 -11.174 1.00 99.53 174 ASP A CA 1
ATOM 849 C C . ASP A 1 174 ? -480.759 302.457 -10.106 1.00 100.30 174 ASP A C 1
ATOM 850 O O . ASP A 1 174 ? -481.452 301.958 -9.228 1.00 98.29 174 ASP A O 1
ATOM 855 N N . CYS A 1 175 ? -479.413 302.328 -10.156 1.00 96.69 175 CYS A N 1
ATOM 856 C CA . CYS A 1 175 ? -478.638 301.586 -9.159 1.00 94.25 175 CYS A CA 1
ATOM 857 C C . CYS A 1 175 ? -478.750 302.216 -7.778 1.00 96.86 175 CYS A C 1
ATOM 858 O O . CYS A 1 175 ? -478.938 301.484 -6.804 1.00 94.64 175 CYS A O 1
ATOM 861 N N . PHE A 1 176 ? -478.700 303.565 -7.696 1.00 94.54 176 PHE A N 1
ATOM 862 C CA . PHE A 1 176 ? -478.850 304.285 -6.431 1.00 93.90 176 PHE A CA 1
ATOM 863 C C . PHE A 1 176 ? -480.269 304.170 -5.905 1.00 94.22 176 PHE A C 1
ATOM 864 O O . PHE A 1 176 ? -480.444 303.816 -4.739 1.00 91.95 176 PHE A O 1
ATOM 872 N N . LEU A 1 177 ? -481.282 304.418 -6.772 1.00 90.08 177 LEU A N 1
ATOM 873 C CA . LEU A 1 177 ? -482.706 304.326 -6.424 1.00 88.04 177 LEU A CA 1
ATOM 874 C C . LEU A 1 177 ? -483.075 302.935 -5.888 1.00 88.06 177 LEU A C 1
ATOM 875 O O . LEU A 1 177 ? -483.775 302.854 -4.874 1.00 86.82 177 LEU A O 1
ATOM 880 N N . ASP A 1 178 ? -482.575 301.851 -6.544 1.00 82.16 178 ASP A N 1
ATOM 881 C CA . ASP A 1 178 ? -482.814 300.456 -6.151 1.00 78.82 178 ASP A CA 1
ATOM 882 C C . ASP A 1 178 ? -482.272 300.155 -4.770 1.00 81.45 178 ASP A C 1
ATOM 883 O O . ASP A 1 178 ? -482.909 299.414 -4.014 1.00 80.08 178 ASP A O 1
ATOM 888 N N . LEU A 1 179 ? -481.101 300.737 -4.436 1.00 77.63 179 LEU A N 1
ATOM 889 C CA . LEU A 1 179 ? -480.448 300.585 -3.136 1.00 75.73 179 LEU A CA 1
ATOM 890 C C . LEU A 1 179 ? -481.298 301.237 -2.023 1.00 80.24 179 LEU A C 1
ATOM 891 O O . LEU A 1 179 ? -481.526 300.594 -0.994 1.00 78.84 179 LEU A O 1
ATOM 896 N N . ALA A 1 180 ? -481.798 302.490 -2.255 1.00 77.71 180 ALA A N 1
ATOM 897 C CA . ALA A 1 180 ? -482.669 303.242 -1.334 1.00 76.83 180 ALA A CA 1
ATOM 898 C C . ALA A 1 180 ? -483.936 302.444 -1.116 1.00 77.08 180 ALA A C 1
ATOM 899 O O . ALA A 1 180 ? -484.392 302.312 0.014 1.00 75.13 180 ALA A O 1
ATOM 901 N N . ARG A 1 181 ? -484.452 301.843 -2.200 1.00 73.47 181 ARG A N 1
ATOM 902 C CA . ARG A 1 181 ? -485.626 300.976 -2.195 1.00 71.69 181 ARG A CA 1
ATOM 903 C C . ARG A 1 181 ? -485.403 299.744 -1.322 1.00 74.63 181 ARG A C 1
ATOM 904 O O . ARG A 1 181 ? -486.304 299.371 -0.574 1.00 74.19 181 ARG A O 1
ATOM 912 N N . ASN A 1 182 ? -484.203 299.137 -1.388 1.00 70.39 182 ASN A N 1
ATOM 913 C CA . ASN A 1 182 ? -483.877 297.951 -0.595 1.00 68.15 182 ASN A CA 1
ATOM 914 C C . ASN A 1 182 ? -483.647 298.267 0.901 1.00 71.32 182 ASN A C 1
ATOM 915 O O . ASN A 1 182 ? -483.926 297.405 1.743 1.00 69.48 182 ASN A O 1
ATOM 920 N N . ILE A 1 183 ? -483.207 299.514 1.232 1.00 68.31 183 ILE A N 1
ATOM 921 C CA . ILE A 1 183 ? -483.029 299.980 2.619 1.00 67.34 183 ILE A CA 1
ATOM 922 C C . ILE A 1 183 ? -484.422 300.068 3.275 1.00 70.98 183 ILE A C 1
ATOM 923 O O . ILE A 1 183 ? -484.539 299.828 4.474 1.00 70.57 183 ILE A O 1
ATOM 928 N N . PHE A 1 184 ? -485.475 300.312 2.459 1.00 67.11 184 PHE A N 1
ATOM 929 C CA . PHE A 1 184 ? -486.866 300.449 2.891 1.00 66.55 184 PHE A CA 1
ATOM 930 C C . PHE A 1 184 ? -487.806 299.419 2.231 1.00 69.55 184 PHE A C 1
ATOM 931 O O . PHE A 1 184 ? -488.596 299.794 1.361 1.00 70.33 184 PHE A O 1
ATOM 939 N N . PRO A 1 185 ? -487.748 298.120 2.627 1.00 64.21 185 PRO A N 1
ATOM 940 C CA . PRO A 1 185 ? -488.633 297.116 2.002 1.00 62.90 185 PRO A CA 1
ATOM 941 C C . PRO A 1 185 ? -490.119 297.365 2.236 1.00 66.67 185 PRO A C 1
ATOM 942 O O . PRO A 1 185 ? -490.527 297.652 3.356 1.00 67.25 185 PRO A O 1
ATOM 946 N N . SER A 1 186 ? -490.930 297.235 1.190 1.00 62.64 186 SER A N 1
ATOM 947 C CA . SER A 1 186 ? -492.377 297.424 1.303 1.00 62.66 186 SER A CA 1
ATOM 948 C C . SER A 1 186 ? -493.062 296.213 1.946 1.00 65.06 186 SER A C 1
ATOM 949 O O . SER A 1 186 ? -494.236 296.313 2.298 1.00 65.65 186 SER A O 1
ATOM 952 N N . ASN A 1 187 ? -492.347 295.060 2.047 1.00 59.56 187 ASN A N 1
ATOM 953 C CA . ASN A 1 187 ? -492.841 293.797 2.614 1.00 58.11 187 ASN A CA 1
ATOM 954 C C . ASN A 1 187 ? -491.700 292.992 3.208 1.00 61.60 187 ASN A C 1
ATOM 955 O O . ASN A 1 187 ? -490.774 292.612 2.481 1.00 59.61 187 ASN A O 1
ATOM 960 N N . LEU A 1 188 ? -491.794 292.713 4.536 1.00 59.25 188 LEU A N 1
ATOM 961 C CA . LEU A 1 188 ? -490.788 292.013 5.345 1.00 58.05 188 LEU A CA 1
ATOM 962 C C . LEU A 1 188 ? -490.679 290.517 5.075 1.00 61.13 188 LEU A C 1
ATOM 963 O O . LEU A 1 188 ? -489.575 289.969 5.139 1.00 58.34 188 LEU A O 1
ATOM 968 N N . VAL A 1 189 ? -491.826 289.862 4.782 1.00 60.58 189 VAL A N 1
ATOM 969 C CA . VAL A 1 189 ? -491.919 288.435 4.442 1.00 60.74 189 VAL A CA 1
ATOM 970 C C . VAL A 1 189 ? -491.148 288.212 3.129 1.00 68.35 189 VAL A C 1
ATOM 971 O O . VAL A 1 189 ? -490.300 287.321 3.090 1.00 69.00 189 VAL A O 1
ATOM 975 N N . SER A 1 190 ? -491.389 289.045 2.085 1.00 66.50 190 SER A N 1
ATOM 976 C CA . SER A 1 190 ? -490.665 288.894 0.819 1.00 66.98 190 SER A CA 1
ATOM 977 C C . SER A 1 190 ? -489.191 289.302 0.938 1.00 72.84 190 SER A C 1
ATOM 978 O O . SER A 1 190 ? -488.346 288.614 0.364 1.00 73.36 190 SER A O 1
ATOM 981 N N . ALA A 1 191 ? -488.869 290.346 1.752 1.00 69.57 191 ALA A N 1
ATOM 982 C CA . ALA A 1 191 ? -487.488 290.821 1.991 1.00 68.99 191 ALA A CA 1
ATOM 983 C C . ALA A 1 191 ? -486.579 289.679 2.429 1.00 71.33 191 ALA A C 1
ATOM 984 O O . ALA A 1 191 ? -485.381 289.703 2.156 1.00 70.50 191 ALA A O 1
ATOM 986 N N . ALA A 1 192 ? -487.169 288.657 3.068 1.00 67.60 192 ALA A N 1
ATOM 987 C CA . ALA A 1 192 ? -486.473 287.470 3.555 1.00 66.72 192 ALA A CA 1
ATOM 988 C C . ALA A 1 192 ? -485.993 286.523 2.432 1.00 68.78 192 ALA A C 1
ATOM 989 O O . ALA A 1 192 ? -485.292 285.554 2.743 1.00 69.60 192 ALA A O 1
ATOM 991 N N . PHE A 1 193 ? -486.347 286.796 1.147 1.00 61.72 193 PHE A N 1
ATOM 992 C CA . PHE A 1 193 ? -485.951 285.945 0.019 1.00 60.77 193 PHE A CA 1
ATOM 993 C C . PHE A 1 193 ? -485.887 286.670 -1.349 1.00 67.72 193 PHE A C 1
ATOM 994 O O . PHE A 1 193 ? -485.605 286.028 -2.366 1.00 68.82 193 PHE A O 1
ATOM 1002 N N . ARG A 1 194 ? -486.157 287.989 -1.377 1.00 64.82 194 ARG A N 1
ATOM 1003 C CA . ARG A 1 194 ? -486.169 288.804 -2.595 1.00 65.23 194 ARG A CA 1
ATOM 1004 C C . ARG A 1 194 ? -485.542 290.176 -2.375 1.00 69.02 194 ARG A C 1
ATOM 1005 O O . ARG A 1 194 ? -485.498 290.657 -1.244 1.00 68.72 194 ARG A O 1
ATOM 1013 N N . SER A 1 195 ? -485.090 290.816 -3.468 1.00 66.03 195 SER A N 1
ATOM 1014 C CA . SER A 1 195 ? -484.512 292.167 -3.478 1.00 66.69 195 SER A CA 1
ATOM 1015 C C . SER A 1 195 ? -485.044 292.930 -4.685 1.00 73.20 195 SER A C 1
ATOM 1016 O O . SER A 1 195 ? -485.442 292.307 -5.670 1.00 73.82 195 SER A O 1
ATOM 1019 N N . TYR A 1 196 ? -485.090 294.262 -4.611 1.00 71.36 196 TYR A N 1
ATOM 1020 C CA . TYR A 1 196 ? -485.616 295.077 -5.709 1.00 73.35 196 TYR A CA 1
ATOM 1021 C C . TYR A 1 196 ? -484.574 295.309 -6.789 1.00 81.60 196 TYR A C 1
ATOM 1022 O O . TYR A 1 196 ? -483.410 295.598 -6.484 1.00 82.02 196 TYR A O 1
ATOM 1031 N N . SER A 1 197 ? -485.007 295.220 -8.054 1.00 80.64 197 SER A N 1
ATOM 1032 C CA . SER A 1 197 ? -484.151 295.484 -9.203 1.00 83.18 197 SER A CA 1
ATOM 1033 C C . SER A 1 197 ? -484.963 296.061 -10.375 1.00 89.55 197 SER A C 1
ATOM 1034 O O . SER A 1 197 ? -485.683 295.324 -11.058 1.00 89.85 197 SER A O 1
ATOM 1037 N N . THR A 1 198 ? -484.847 297.386 -10.606 1.00 87.26 198 THR A N 1
ATOM 1038 C CA . THR A 1 198 ? -485.584 298.067 -11.676 1.00 97.95 198 THR A CA 1
ATOM 1039 C C . THR A 1 198 ? -484.898 297.848 -13.026 1.00 110.54 198 THR A C 1
ATOM 1040 O O . THR A 1 198 ? -484.399 296.755 -13.289 1.00 72.55 198 THR A O 1
ATOM 1044 N N . GLN A 1 216 ? -490.298 293.586 -11.089 1.00 98.54 216 GLN A N 1
ATOM 1045 C CA . GLN A 1 216 ? -489.267 294.540 -10.676 1.00 97.97 216 GLN A CA 1
ATOM 1046 C C . GLN A 1 216 ? -488.539 294.142 -9.374 1.00 98.31 216 GLN A C 1
ATOM 1047 O O . GLN A 1 216 ? -487.686 294.898 -8.899 1.00 96.70 216 GLN A O 1
ATOM 1053 N N . GLU A 1 217 ? -488.860 292.947 -8.817 1.00 94.21 217 GLU A N 1
ATOM 1054 C CA . GLU A 1 217 ? -488.235 292.397 -7.601 1.00 92.54 217 GLU A CA 1
ATOM 1055 C C . GLU A 1 217 ? -487.563 291.044 -7.886 1.00 96.06 217 GLU A C 1
ATOM 1056 O O . GLU A 1 217 ? -488.233 290.005 -7.876 1.00 96.50 217 GLU A O 1
ATOM 1062 N N . VAL A 1 218 ? -486.239 291.071 -8.157 1.00 90.68 218 VAL A N 1
ATOM 1063 C CA . VAL A 1 218 ? -485.406 289.900 -8.442 1.00 89.00 218 VAL A CA 1
ATOM 1064 C C . VAL A 1 218 ? -485.303 288.938 -7.231 1.00 90.13 218 VAL A C 1
ATOM 1065 O O . VAL A 1 218 ? -485.488 289.375 -6.090 1.00 89.28 218 VAL A O 1
ATOM 1069 N N . GLU A 1 219 ? -485.033 287.634 -7.472 1.00 85.21 219 GLU A N 1
ATOM 1070 C CA . GLU A 1 219 ? -484.899 286.663 -6.371 1.00 83.25 219 GLU A CA 1
ATOM 1071 C C . GLU A 1 219 ? -483.575 286.879 -5.655 1.00 84.93 219 GLU A C 1
ATOM 1072 O O . GLU A 1 219 ? -482.661 287.474 -6.217 1.00 86.28 219 GLU A O 1
ATOM 1078 N N . GLY A 1 220 ? -483.495 286.446 -4.414 1.00 78.56 220 GLY A N 1
ATOM 1079 C CA . GLY A 1 220 ? -482.300 286.644 -3.612 1.00 77.53 220 GLY A CA 1
ATOM 1080 C C . GLY A 1 220 ? -482.575 287.589 -2.464 1.00 79.45 220 GLY A C 1
ATOM 1081 O O . GLY A 1 220 ? -482.946 288.740 -2.692 1.00 78.89 220 GLY A O 1
ATOM 1082 N N . MET A 1 221 ? -482.379 287.100 -1.225 1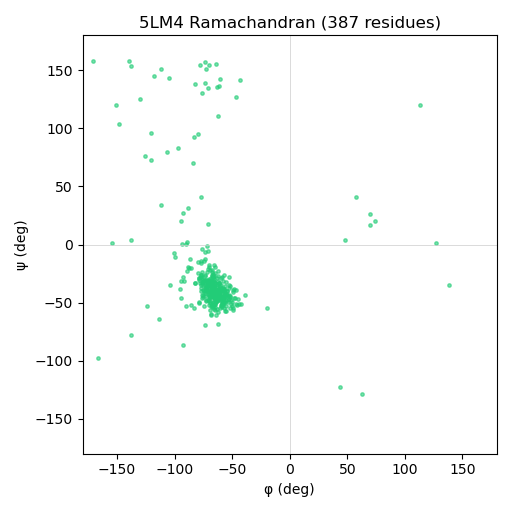.00 74.96 221 MET A N 1
ATOM 1083 C CA . MET A 1 221 ? -482.596 287.802 0.048 1.00 74.29 221 MET A CA 1
ATOM 1084 C C . MET A 1 221 ? -482.084 289.242 0.089 1.00 77.79 221 MET A C 1
ATOM 1085 O O . MET A 1 221 ? -481.029 289.526 -0.464 1.00 79.72 221 MET A O 1
ATOM 1090 N N . ASN A 1 222 ? -482.831 290.138 0.750 1.00 72.00 222 ASN A N 1
ATOM 1091 C CA . ASN A 1 222 ? -482.479 291.543 0.942 1.00 71.76 222 ASN A CA 1
ATOM 1092 C C . ASN A 1 222 ? -481.826 291.682 2.339 1.00 75.89 222 ASN A C 1
ATOM 1093 O O . ASN A 1 222 ? -482.500 292.019 3.319 1.00 76.13 222 ASN A O 1
ATOM 1098 N N . ILE A 1 223 ? -480.514 291.386 2.430 1.00 71.52 223 ILE A N 1
ATOM 1099 C CA . ILE A 1 223 ? -479.765 291.457 3.689 1.00 70.61 223 ILE A CA 1
ATOM 1100 C C . ILE A 1 223 ? -479.776 292.900 4.242 1.00 74.83 223 ILE A C 1
ATOM 1101 O O . ILE A 1 223 ? -480.018 293.070 5.430 1.00 76.10 223 ILE A O 1
ATOM 1106 N N . LEU A 1 224 ? -479.612 293.916 3.377 1.00 69.34 224 LEU A N 1
ATOM 1107 C CA . LEU A 1 224 ? -479.616 295.331 3.743 1.00 68.99 224 LEU A CA 1
ATOM 1108 C C . LEU A 1 224 ? -480.941 295.794 4.323 1.00 72.51 224 LEU A C 1
ATOM 1109 O O . LEU A 1 224 ? -480.924 296.505 5.330 1.00 74.09 224 LEU A O 1
ATOM 1114 N N . GLY A 1 225 ? -482.062 295.395 3.706 1.00 66.68 225 GLY A N 1
ATOM 1115 C CA . GLY A 1 225 ? -483.405 295.732 4.181 1.00 65.99 225 GLY A CA 1
ATOM 1116 C C . GLY A 1 225 ? -483.677 295.220 5.587 1.00 67.70 225 GLY A C 1
ATOM 1117 O O . GLY A 1 225 ? -484.185 295.957 6.444 1.00 67.68 225 GLY A O 1
ATOM 1118 N N . LEU A 1 226 ? -483.290 293.953 5.827 1.00 61.50 226 LEU A N 1
ATOM 1119 C CA . LEU A 1 226 ? -483.414 293.264 7.097 1.00 60.56 226 LEU A CA 1
ATOM 1120 C C . LEU A 1 226 ? -482.434 293.812 8.137 1.00 68.03 226 LEU A C 1
ATOM 1121 O O . LEU A 1 226 ? -482.824 293.968 9.297 1.00 68.39 226 LEU A O 1
ATOM 1126 N N . VAL A 1 227 ? -481.174 294.131 7.727 1.00 65.76 227 VAL A N 1
ATOM 1127 C CA . VAL A 1 227 ? -480.152 294.727 8.601 1.00 66.37 227 VAL A CA 1
ATOM 1128 C C . VAL A 1 227 ? -480.756 296.020 9.180 1.00 70.76 227 VAL A C 1
ATOM 1129 O O . VAL A 1 227 ? -480.936 296.106 10.397 1.00 70.48 227 VAL A O 1
ATOM 1133 N N . VAL A 1 228 ? -481.178 296.955 8.292 1.00 67.43 228 VAL A N 1
ATOM 1134 C CA . VAL A 1 228 ? -481.805 298.229 8.651 1.00 68.26 228 VAL A CA 1
ATOM 1135 C C . VAL A 1 228 ? -483.050 298.034 9.558 1.00 72.57 228 VAL A C 1
ATOM 1136 O O . VAL A 1 228 ? -483.062 298.570 10.671 1.00 72.21 228 VAL A O 1
ATOM 1140 N N . PHE A 1 229 ? -484.065 297.246 9.104 1.00 68.76 229 PHE A N 1
ATOM 1141 C CA . PHE A 1 229 ? -485.280 297.009 9.888 1.00 68.65 229 PHE A CA 1
ATOM 1142 C C . PHE A 1 229 ? -484.983 296.440 11.260 1.00 71.98 229 PHE A C 1
ATOM 1143 O O . PHE A 1 229 ? -485.523 296.949 12.239 1.00 73.33 229 PHE A O 1
ATOM 1151 N N . SER A 1 230 ? -484.149 295.381 11.337 1.00 66.26 230 SER A N 1
ATOM 1152 C CA . SER A 1 230 ? -483.772 294.771 12.612 1.00 65.05 230 SER A CA 1
ATOM 1153 C C . SER A 1 230 ? -483.169 295.819 13.544 1.00 68.77 230 SER A C 1
ATOM 1154 O O . SER A 1 230 ? -483.538 295.820 14.713 1.00 69.93 230 SER A O 1
ATOM 1157 N N . ILE A 1 231 ? -482.283 296.731 13.030 1.00 64.07 231 ILE A N 1
ATOM 1158 C CA . ILE A 1 231 ? -481.630 297.777 13.843 1.00 65.10 231 ILE A CA 1
ATOM 1159 C C . ILE A 1 231 ? -482.684 298.684 14.492 1.00 72.44 231 ILE A C 1
ATOM 1160 O O . ILE A 1 231 ? -482.661 298.842 15.718 1.00 73.74 231 ILE A O 1
ATOM 1165 N N . VAL A 1 232 ? -483.636 299.213 13.682 1.00 69.25 232 VAL A N 1
ATOM 1166 C CA . VAL A 1 232 ? -484.741 300.081 14.133 1.00 69.94 232 VAL A CA 1
ATOM 1167 C C . VAL A 1 232 ? -485.666 299.319 15.094 1.00 72.61 232 VAL A C 1
ATOM 1168 O O . VAL A 1 232 ? -486.163 299.927 16.034 1.00 74.31 232 VAL A O 1
ATOM 1172 N N . PHE A 1 233 ? -485.891 298.006 14.863 1.00 66.97 233 PHE A N 1
ATOM 1173 C CA . PHE A 1 233 ? -486.739 297.169 15.709 1.00 67.31 233 PHE A CA 1
ATOM 1174 C C . PHE A 1 233 ? -486.056 296.899 17.076 1.00 72.64 233 PHE A C 1
ATOM 1175 O O . PHE A 1 233 ? -486.698 296.968 18.140 1.00 72.00 233 PHE A O 1
ATOM 1183 N N . GLY A 1 234 ? -484.754 296.622 17.013 1.00 70.15 234 GLY A N 1
ATOM 1184 C CA . GLY A 1 234 ? -483.898 296.377 18.166 1.00 71.37 234 GLY A CA 1
ATOM 1185 C C . GLY A 1 234 ? -483.813 297.584 19.079 1.00 77.93 234 GLY A C 1
ATOM 1186 O O . GLY A 1 234 ? -483.878 297.437 20.301 1.00 78.96 234 GLY A O 1
ATOM 1187 N N . ILE A 1 235 ? -483.699 298.793 18.484 1.00 74.63 235 ILE A N 1
ATOM 1188 C CA . ILE A 1 235 ? -483.670 300.057 19.219 1.00 76.34 235 ILE A CA 1
ATOM 1189 C C . ILE A 1 235 ? -485.030 300.246 19.892 1.00 80.10 235 ILE A C 1
ATOM 1190 O O . ILE A 1 235 ? -485.073 300.547 21.088 1.00 80.92 235 ILE A O 1
ATOM 1195 N N . ALA A 1 236 ? -486.130 299.998 19.138 1.00 75.04 236 ALA A N 1
ATOM 1196 C CA . ALA A 1 236 ? -487.493 300.126 19.642 1.00 75.84 236 ALA A CA 1
ATOM 1197 C C . ALA A 1 236 ? -487.748 299.231 20.866 1.00 82.01 236 ALA A C 1
ATOM 1198 O O . ALA A 1 236 ? -488.318 299.715 21.846 1.00 82.88 236 ALA A O 1
ATOM 1200 N N . LEU A 1 237 ? -487.284 297.953 20.829 1.00 78.54 237 LEU A N 1
ATOM 1201 C CA . LEU A 1 237 ? -487.471 297.008 21.937 1.00 79.12 237 LEU A CA 1
ATOM 1202 C C . LEU A 1 237 ? -486.710 297.398 23.185 1.00 86.31 237 LEU A C 1
ATOM 1203 O O . LEU A 1 237 ? -487.229 297.217 24.291 1.00 88.07 237 LEU A O 1
ATOM 1208 N N . GLY A 1 238 ? -485.504 297.939 22.999 1.00 83.24 238 GLY A N 1
ATOM 1209 C CA . GLY A 1 238 ? -484.667 298.434 24.088 1.00 85.08 238 GLY A CA 1
ATOM 1210 C C . GLY A 1 238 ? -485.316 299.633 24.752 1.00 91.24 238 GLY A C 1
ATOM 1211 O O . GLY A 1 238 ? -485.300 299.760 25.978 1.00 93.80 238 GLY A O 1
ATOM 1212 N N . LYS A 1 239 ? -485.953 300.482 23.933 1.00 86.95 239 LYS A N 1
ATOM 1213 C CA . LYS A 1 239 ? -486.665 301.685 24.338 1.00 88.90 239 LYS A CA 1
ATOM 1214 C C . LYS A 1 239 ? -488.007 301.386 25.031 1.00 93.66 239 LYS A C 1
ATOM 1215 O O . LYS A 1 239 ? -488.587 302.309 25.598 1.00 96.19 239 LYS A O 1
ATOM 1221 N N . MET A 1 240 ? -488.523 300.137 24.981 1.00 88.63 240 MET A N 1
ATOM 1222 C CA . MET A 1 240 ? -489.831 299.852 25.586 1.00 90.11 240 MET A CA 1
ATOM 1223 C C . MET A 1 240 ? -489.761 298.937 26.828 1.00 97.14 240 MET A C 1
ATOM 1224 O O . MET A 1 240 ? -490.704 298.195 27.121 1.00 96.88 240 MET A O 1
ATOM 1229 N N . GLY A 1 241 ? -488.681 299.090 27.587 1.00 96.46 241 GLY A N 1
ATOM 1230 C CA . GLY A 1 241 ? -488.423 298.383 28.835 1.00 97.94 241 GLY A CA 1
ATOM 1231 C C . GLY A 1 241 ? -488.728 296.900 28.873 1.00 101.66 241 GLY A C 1
ATOM 1232 O O . GLY A 1 241 ? -488.195 296.130 28.066 1.00 99.46 241 GLY A O 1
ATOM 1233 N N . GLU A 1 242 ? -489.600 296.507 29.823 1.00 100.42 242 GLU A N 1
ATOM 1234 C CA . GLU A 1 242 ? -490.005 295.129 30.108 1.00 100.11 242 GLU A CA 1
ATOM 1235 C C . GLU A 1 242 ? -490.947 294.542 29.055 1.00 103.99 242 GLU A C 1
ATOM 1236 O O . GLU A 1 242 ? -490.754 293.384 28.654 1.00 102.04 242 GLU A O 1
ATOM 1242 N N . GLN A 1 243 ? -491.941 295.333 28.565 1.00 101.63 243 GLN A N 1
ATOM 1243 C CA . GLN A 1 243 ? -492.846 294.873 27.492 1.00 99.70 243 GLN A CA 1
ATOM 1244 C C . GLN A 1 243 ? -491.973 294.370 26.330 1.00 99.25 243 GLN A C 1
ATOM 1245 O O . GLN A 1 243 ? -492.265 293.330 25.741 1.00 98.15 243 GLN A O 1
ATOM 1251 N N . GLY A 1 244 ? -490.861 295.067 26.106 1.00 93.23 244 GLY A N 1
ATOM 1252 C CA . GLY A 1 244 ? -489.861 294.712 25.118 1.00 89.90 244 GLY A CA 1
ATOM 1253 C C . GLY A 1 244 ? -489.119 293.425 25.424 1.00 90.62 244 GLY A C 1
ATOM 1254 O O . GLY A 1 244 ? -488.914 292.625 24.506 1.00 89.27 244 GLY A O 1
ATOM 1255 N N . GLN A 1 245 ? -488.738 293.198 26.709 1.00 85.54 245 GLN A N 1
ATOM 1256 C CA . GLN A 1 245 ? -487.947 292.039 27.159 1.00 84.04 245 GLN A CA 1
ATOM 1257 C C . GLN A 1 245 ? -488.381 290.685 26.601 1.00 85.23 245 GLN A C 1
ATOM 1258 O O . GLN A 1 245 ? -487.504 289.938 26.151 1.00 83.27 245 GLN A O 1
ATOM 1264 N N . LEU A 1 246 ? -489.705 290.364 26.625 1.00 80.74 246 LEU A N 1
ATOM 1265 C CA . LEU A 1 246 ? -490.246 289.098 26.093 1.00 78.03 246 LEU A CA 1
ATOM 1266 C C . LEU A 1 246 ? -489.753 288.810 24.669 1.00 79.21 246 LEU A C 1
ATOM 1267 O O . LEU A 1 246 ? -489.274 287.698 24.408 1.00 77.61 246 LEU A O 1
ATOM 1272 N N . LEU A 1 247 ? -489.859 289.817 23.768 1.00 74.63 247 LEU A N 1
ATOM 1273 C CA . LEU A 1 247 ? -489.409 289.698 22.381 1.00 72.33 247 LEU A CA 1
ATOM 1274 C C . LEU A 1 247 ? -487.901 289.643 22.248 1.00 78.18 247 LEU A C 1
ATOM 1275 O O . LEU A 1 247 ? -487.405 288.989 21.331 1.00 76.55 247 LEU A O 1
ATOM 1280 N N . VAL A 1 248 ? -487.169 290.282 23.182 1.00 77.81 248 VAL A N 1
ATOM 1281 C CA . VAL A 1 248 ? -485.702 290.226 23.211 1.00 78.31 248 VAL A CA 1
ATOM 1282 C C . VAL A 1 248 ? -485.305 288.797 23.608 1.00 83.12 248 VAL A C 1
ATOM 1283 O O . VAL A 1 248 ? -484.455 288.189 22.947 1.00 82.27 248 VAL A O 1
ATOM 1287 N N . ASP A 1 249 ? -485.981 288.248 24.641 1.00 80.00 249 ASP A N 1
ATOM 1288 C CA . ASP A 1 249 ? -485.781 286.882 25.109 1.00 79.48 249 ASP A CA 1
ATOM 1289 C C . ASP A 1 249 ? -486.139 285.859 24.021 1.00 78.44 249 ASP A C 1
ATOM 1290 O O . ASP A 1 249 ? -485.358 284.930 23.796 1.00 77.85 249 ASP A O 1
ATOM 1295 N N . PHE A 1 250 ? -487.262 286.086 23.290 1.00 71.02 250 PHE A N 1
ATOM 1296 C CA . PHE A 1 250 ? -487.691 285.241 22.170 1.00 68.27 250 PHE A CA 1
ATOM 1297 C C . PHE A 1 250 ? -486.577 285.179 21.123 1.00 73.47 250 PHE A C 1
ATOM 1298 O O . PHE A 1 250 ? -486.225 284.085 20.674 1.00 73.76 250 PHE A O 1
ATOM 1306 N N . PHE A 1 251 ? -486.046 286.356 20.721 1.00 69.84 251 PHE A N 1
ATOM 1307 C CA . PHE A 1 251 ? -485.009 286.464 19.700 1.00 68.55 251 PHE A CA 1
ATOM 1308 C C . PHE A 1 251 ? -483.642 285.975 20.153 1.00 74.53 251 PHE A C 1
ATOM 1309 O O . PHE A 1 251 ? -482.834 285.590 19.313 1.00 72.70 251 PHE A O 1
ATOM 1317 N N . ASN A 1 252 ? -483.383 285.967 21.477 1.00 74.66 252 ASN A N 1
ATOM 1318 C CA . ASN A 1 252 ? -482.110 285.497 22.034 1.00 75.25 252 ASN A CA 1
ATOM 1319 C C . ASN A 1 252 ? -481.994 283.983 21.955 1.00 77.35 252 ASN A C 1
ATOM 1320 O O . ASN A 1 252 ? -480.920 283.469 21.640 1.00 76.57 252 ASN A O 1
ATOM 1325 N N . SER A 1 253 ? -483.115 283.277 22.226 1.00 72.93 253 SER A N 1
ATOM 1326 C CA . SER A 1 253 ? -483.221 281.826 22.154 1.00 72.58 253 SER A CA 1
ATOM 1327 C C . SER A 1 253 ? -483.056 281.427 20.692 1.00 75.73 253 SER A C 1
ATOM 1328 O O . SER A 1 253 ? -482.340 280.471 20.406 1.00 77.56 253 SER A O 1
ATOM 1331 N N . LEU A 1 254 ? -483.668 282.198 19.765 1.00 68.36 254 LEU A N 1
ATOM 1332 C CA . LEU A 1 254 ? -483.590 281.958 18.333 1.00 65.89 254 LEU A CA 1
ATOM 1333 C C . LEU A 1 254 ? -482.151 282.147 17.784 1.00 72.05 254 LEU A C 1
ATOM 1334 O O . LEU A 1 254 ? -481.807 281.538 16.764 1.00 72.96 254 LEU A O 1
ATOM 1339 N N . ASN A 1 255 ? -481.321 282.989 18.439 1.00 68.18 255 ASN A N 1
ATOM 1340 C CA . ASN A 1 255 ? -479.944 283.219 17.997 1.00 67.61 255 ASN A CA 1
ATOM 1341 C C . ASN A 1 255 ? -479.060 282.063 18.449 1.00 74.17 255 ASN A C 1
ATOM 1342 O O . ASN A 1 255 ? -478.346 281.482 17.633 1.00 73.32 255 ASN A O 1
ATOM 1347 N N . GLU A 1 256 ? -479.135 281.715 19.745 1.00 74.14 256 GLU A N 1
ATOM 1348 C CA . GLU A 1 256 ? -478.393 280.621 20.362 1.00 76.35 256 GLU A CA 1
ATOM 1349 C C . GLU A 1 256 ? -478.685 279.287 19.669 1.00 80.18 256 GLU A C 1
ATOM 1350 O O . GLU A 1 256 ? -477.749 278.515 19.456 1.00 80.55 256 GLU A O 1
ATOM 1356 N N . ALA A 1 257 ? -479.973 279.040 19.289 1.00 76.18 257 ALA A N 1
ATOM 1357 C CA . ALA A 1 257 ? -480.432 277.827 18.601 1.00 76.08 257 ALA A CA 1
ATOM 1358 C C . ALA A 1 257 ? -479.896 277.751 17.178 1.00 81.31 257 ALA A C 1
ATOM 1359 O O . ALA A 1 257 ? -479.506 276.666 16.743 1.00 83.07 257 ALA A O 1
ATOM 1361 N N . THR A 1 258 ? -479.850 278.883 16.446 1.00 76.50 258 THR A N 1
ATOM 1362 C CA . THR A 1 258 ? -479.301 278.826 15.092 1.00 75.92 258 THR A CA 1
ATOM 1363 C C . THR A 1 258 ? -477.778 278.711 15.200 1.00 81.41 258 THR A C 1
ATOM 1364 O O . THR A 1 258 ? -477.167 278.010 14.396 1.00 82.61 258 THR A O 1
ATOM 1368 N N . MET A 1 259 ? -477.184 279.293 16.255 1.00 77.53 259 MET A N 1
ATOM 1369 C CA . MET A 1 259 ? -475.751 279.166 16.481 1.00 78.67 259 MET A CA 1
ATOM 1370 C C . MET A 1 259 ? -475.377 277.709 16.827 1.00 84.53 259 MET A C 1
ATOM 1371 O O . MET A 1 259 ? -474.251 277.280 16.562 1.00 85.99 259 MET A O 1
ATOM 1376 N N . LYS A 1 260 ? -476.338 276.942 17.389 1.00 80.09 260 LYS A N 1
ATOM 1377 C CA . LYS A 1 260 ? -476.145 275.531 17.721 1.00 80.45 260 LYS A CA 1
ATOM 1378 C C . LYS A 1 260 ? -476.135 274.693 16.445 1.00 82.86 260 LYS A C 1
ATOM 1379 O O . LYS A 1 260 ? -475.432 273.686 16.389 1.00 84.39 260 LYS A O 1
ATOM 1385 N N . LEU A 1 261 ? -476.868 275.137 15.406 1.00 76.14 261 LEU A N 1
ATOM 1386 C CA . LEU A 1 261 ? -476.915 274.437 14.129 1.00 75.38 261 LEU A CA 1
ATOM 1387 C C . LEU A 1 261 ? -475.651 274.647 13.283 1.00 81.19 261 LEU A C 1
ATOM 1388 O O . LEU A 1 261 ? -475.291 273.737 12.545 1.00 81.93 261 LEU A O 1
ATOM 1393 N N . VAL A 1 262 ? -474.954 275.814 13.409 1.00 77.99 262 VAL A N 1
ATOM 1394 C CA . VAL A 1 262 ? -473.700 276.106 12.679 1.00 78.10 262 VAL A CA 1
ATOM 1395 C C . VAL A 1 262 ? -472.539 275.218 13.230 1.00 84.71 262 VAL A C 1
ATOM 1396 O O . VAL A 1 262 ? -471.547 274.994 12.539 1.00 83.52 262 VAL A O 1
ATOM 1400 N N . ALA A 1 263 ? -472.713 274.640 14.435 1.00 85.65 263 ALA A N 1
ATOM 1401 C CA . ALA A 1 263 ? -471.745 273.702 15.012 1.00 88.99 263 ALA A CA 1
ATOM 1402 C C . ALA A 1 263 ? -471.739 272.437 14.131 1.00 96.70 263 ALA A C 1
ATOM 1403 O O . ALA A 1 263 ? -470.668 271.935 13.779 1.00 98.63 263 ALA A O 1
ATOM 1405 N N . ILE A 1 264 ? -472.951 272.002 13.708 1.00 93.24 264 ILE A N 1
ATOM 1406 C CA . ILE A 1 264 ? -473.223 270.856 12.838 1.00 94.24 264 ILE A CA 1
ATOM 1407 C C . ILE A 1 264 ? -472.630 271.099 11.444 1.00 98.86 264 ILE A C 1
ATOM 1408 O O . ILE A 1 264 ? -471.829 270.279 10.995 1.00 101.39 264 ILE A O 1
ATOM 1413 N N . ILE A 1 265 ? -473.013 272.228 10.778 1.00 92.65 265 ILE A N 1
ATOM 1414 C CA . ILE A 1 265 ? -472.597 272.669 9.422 1.00 91.17 265 ILE A CA 1
ATOM 1415 C C . ILE A 1 265 ? -471.074 272.623 9.245 1.00 96.27 265 ILE A C 1
ATOM 1416 O O . ILE A 1 265 ? -470.593 272.221 8.185 1.00 96.68 265 ILE A O 1
ATOM 1421 N N . MET A 1 266 ? -470.331 273.016 10.303 1.00 93.73 266 MET A N 1
ATOM 1422 C CA . MET A 1 266 ? -468.868 273.068 10.387 1.00 95.53 266 MET A CA 1
ATOM 1423 C C . MET A 1 266 ? -468.149 271.733 10.153 1.00 98.67 266 MET A C 1
ATOM 1424 O O . MET A 1 266 ? -466.992 271.734 9.722 1.00 100.02 266 MET A O 1
ATOM 1429 N N . TRP A 1 267 ? -468.806 270.607 10.468 1.00 92.64 267 TRP A N 1
ATOM 1430 C CA . TRP A 1 267 ? -468.219 269.291 10.250 1.00 93.67 267 TRP A CA 1
ATOM 1431 C C . TRP A 1 267 ? -468.335 268.897 8.793 1.00 97.02 267 TRP A C 1
ATOM 1432 O O . TRP A 1 267 ? -467.486 268.168 8.296 1.00 100.15 267 TRP A O 1
ATOM 1443 N N . TYR A 1 268 ? -469.360 269.395 8.098 1.00 89.88 268 TYR A N 1
ATOM 1444 C CA . TYR A 1 268 ? -469.553 269.117 6.684 1.00 89.54 268 TYR A CA 1
ATOM 1445 C C . TYR A 1 268 ? -468.627 269.992 5.867 1.00 93.18 268 TYR A C 1
ATOM 1446 O O . TYR A 1 268 ? -468.206 269.574 4.785 1.00 93.82 268 TYR A O 1
ATOM 1455 N N . ALA A 1 269 ? -468.309 271.202 6.388 1.00 88.92 269 ALA A N 1
ATOM 1456 C CA . ALA A 1 269 ? -467.463 272.213 5.742 1.00 89.24 269 ALA A CA 1
ATOM 1457 C C . ALA A 1 269 ? -466.187 271.654 5.047 1.00 97.57 269 ALA A C 1
ATOM 1458 O O . ALA A 1 269 ? -466.050 271.943 3.856 1.00 97.04 269 ALA A O 1
ATOM 1460 N N . PRO A 1 270 ? -465.296 270.813 5.666 1.00 97.72 270 PRO A N 1
ATOM 1461 C CA . PRO A 1 270 ? -464.139 270.298 4.897 1.00 100.58 270 PRO A CA 1
ATOM 1462 C C . PRO A 1 270 ? -464.519 269.536 3.620 1.00 103.92 270 PRO A C 1
ATOM 1463 O O . PRO A 1 270 ? -463.855 269.722 2.608 1.00 104.68 270 PRO A O 1
ATOM 1467 N N . LEU A 1 271 ? -465.599 268.718 3.648 1.00 99.02 271 LEU A N 1
ATOM 1468 C CA . LEU A 1 271 ? -466.064 267.968 2.469 1.00 99.20 271 LEU A CA 1
ATOM 1469 C C . LEU A 1 271 ? -466.606 268.928 1.395 1.00 99.93 271 LEU A C 1
ATOM 1470 O O . LEU A 1 271 ? -466.372 268.718 0.203 1.00 99.93 271 LEU A O 1
ATOM 1475 N N . GLY A 1 272 ? -467.321 269.957 1.847 1.00 93.26 272 GLY A N 1
ATOM 1476 C CA . GLY A 1 272 ? -467.917 270.979 1.001 1.00 90.39 272 GLY A CA 1
ATOM 1477 C C . GLY A 1 272 ? -466.881 271.828 0.304 1.00 94.29 272 GLY A C 1
ATOM 1478 O O . GLY A 1 272 ? -466.920 271.930 -0.919 1.00 93.96 272 GLY A O 1
ATOM 1479 N N . ILE A 1 273 ? -465.930 272.417 1.077 1.00 91.57 273 ILE A N 1
ATOM 1480 C CA . ILE A 1 273 ? -464.842 273.286 0.582 1.00 92.56 273 ILE A CA 1
ATOM 1481 C C . ILE A 1 273 ? -464.042 272.602 -0.533 1.00 98.88 273 ILE A C 1
ATOM 1482 O O . ILE A 1 273 ? -463.829 273.215 -1.578 1.00 98.78 273 ILE A O 1
ATOM 1487 N N . LEU A 1 274 ? -463.644 271.329 -0.322 1.00 97.46 274 LEU A N 1
ATOM 1488 C CA . LEU A 1 274 ? -462.910 270.506 -1.289 1.00 100.32 274 LEU A CA 1
ATOM 1489 C C . LEU A 1 274 ? -463.606 270.528 -2.651 1.00 103.43 274 LEU A C 1
ATOM 1490 O O . LEU A 1 274 ? -462.964 270.858 -3.642 1.00 104.11 274 LEU A O 1
ATOM 1495 N N . PHE A 1 275 ? -464.919 270.206 -2.679 1.00 98.62 275 PHE A N 1
ATOM 1496 C CA . PHE A 1 275 ? -465.750 270.155 -3.887 1.00 98.07 275 PHE A CA 1
ATOM 1497 C C . PHE A 1 275 ? -466.123 271.528 -4.434 1.00 101.59 275 PHE A C 1
ATOM 1498 O O . PHE A 1 275 ? -466.238 271.684 -5.651 1.00 101.81 275 PHE A O 1
ATOM 1506 N N . LEU A 1 276 ? -466.302 272.516 -3.542 1.00 97.19 276 LEU A N 1
ATOM 1507 C CA . LEU A 1 276 ? -466.665 273.892 -3.887 1.00 95.43 276 LEU A CA 1
ATOM 1508 C C . LEU A 1 276 ? -465.522 274.614 -4.616 1.00 101.40 276 LEU A C 1
ATOM 1509 O O . LEU A 1 276 ? -465.792 275.451 -5.484 1.00 100.41 276 LEU A O 1
ATOM 1514 N N . ILE A 1 277 ? -464.255 274.257 -4.297 1.00 100.32 277 ILE A N 1
ATOM 1515 C CA . ILE A 1 277 ? -463.077 274.866 -4.922 1.00 102.36 277 ILE A CA 1
ATOM 1516 C C . ILE A 1 277 ? -462.565 274.039 -6.124 1.00 109.74 277 ILE A C 1
ATOM 1517 O O . ILE A 1 277 ? -462.018 274.629 -7.061 1.00 110.85 277 ILE A O 1
ATOM 1522 N N . ALA A 1 278 ? -462.730 272.690 -6.093 1.00 107.51 278 ALA A N 1
ATOM 1523 C CA . ALA A 1 278 ? -462.295 271.794 -7.179 1.00 110.19 278 ALA A CA 1
ATOM 1524 C C . ALA A 1 278 ? -463.077 272.053 -8.467 1.00 112.59 278 ALA A C 1
ATOM 1525 O O . ALA A 1 278 ? -462.488 272.028 -9.545 1.00 114.98 278 ALA A O 1
ATOM 1527 N N . GLY A 1 279 ? -464.375 272.328 -8.334 1.00 105.06 279 GLY A N 1
ATOM 1528 C CA . GLY A 1 279 ? -465.259 272.639 -9.450 1.00 103.72 279 GLY A CA 1
ATOM 1529 C C . GLY A 1 279 ? -464.934 273.970 -10.101 1.00 107.03 279 GLY A C 1
ATOM 1530 O O . GLY A 1 279 ? -464.963 274.079 -11.332 1.00 107.51 279 GLY A O 1
ATOM 1531 N N . LYS A 1 280 ? -464.597 274.991 -9.273 1.00 102.24 280 LYS A N 1
ATOM 1532 C CA . LYS A 1 280 ? -464.245 276.331 -9.750 1.00 101.83 280 LYS A CA 1
ATOM 1533 C C . LYS A 1 280 ? -462.942 276.365 -10.535 1.00 110.74 280 LYS A C 1
ATOM 1534 O O . LYS A 1 280 ? -462.810 277.206 -11.427 1.00 111.71 280 LYS A O 1
ATOM 1540 N N . ILE A 1 281 ? -462.002 275.434 -10.247 1.00 109.95 281 ILE A N 1
ATOM 1541 C CA . ILE A 1 281 ? -460.731 275.343 -10.973 1.00 113.45 281 ILE A CA 1
ATOM 1542 C C . ILE A 1 281 ? -460.883 274.419 -12.207 1.00 120.00 281 ILE A C 1
ATOM 1543 O O . ILE A 1 281 ? -459.914 274.206 -12.936 1.00 122.98 281 ILE A O 1
ATOM 1548 N N . VAL A 1 282 ? -462.116 273.903 -12.435 1.00 115.48 282 VAL A N 1
ATOM 1549 C CA . VAL A 1 282 ? -462.539 273.104 -13.592 1.00 117.41 282 VAL A CA 1
ATOM 1550 C C . VAL A 1 282 ? -463.421 274.074 -14.422 1.00 121.17 282 VAL A C 1
ATOM 1551 O O . VAL A 1 282 ? -464.651 274.091 -14.281 1.00 118.32 282 VAL A O 1
ATOM 1555 N N . GLU A 1 283 ? -462.752 274.962 -15.198 1.00 120.26 283 GLU A N 1
ATOM 1556 C CA . GLU A 1 283 ? -463.359 275.986 -16.060 1.00 171.64 283 GLU A CA 1
ATOM 1557 C C . GLU A 1 283 ? -462.319 276.572 -17.022 1.00 210.47 283 GLU A C 1
ATOM 1558 O O . GLU A 1 283 ? -461.422 277.303 -16.602 1.00 177.28 283 GLU A O 1
ATOM 1564 N N . GLY A 1 295 ? -453.839 289.375 -16.266 1.00 156.09 295 GLY A N 1
ATOM 1565 C CA . GLY A 1 295 ? -452.527 288.800 -16.000 1.00 159.45 295 GLY A CA 1
ATOM 1566 C C . GLY A 1 295 ? -451.754 289.576 -14.956 1.00 164.20 295 GLY A C 1
ATOM 1567 O O . GLY A 1 295 ? -451.689 289.165 -13.794 1.00 161.89 295 GLY A O 1
ATOM 1568 N N . MET A 1 296 ? -451.172 290.719 -15.370 1.00 164.06 296 MET A N 1
ATOM 1569 C CA . MET A 1 296 ? -450.428 291.631 -14.491 1.00 165.50 296 MET A CA 1
ATOM 1570 C C . MET A 1 296 ? -451.391 292.292 -13.503 1.00 163.32 296 MET A C 1
ATOM 1571 O O . MET A 1 296 ? -450.969 292.740 -12.443 1.00 162.67 296 MET A O 1
ATOM 1576 N N . TYR A 1 297 ? -452.687 292.325 -13.866 1.00 155.89 297 TYR A N 1
ATOM 1577 C CA . TYR A 1 297 ? -453.812 292.854 -13.097 1.00 151.41 297 TYR A CA 1
ATOM 1578 C C . TYR A 1 297 ? -454.108 291.955 -11.907 1.00 151.05 297 TYR A C 1
ATOM 1579 O O . TYR A 1 297 ? -454.206 292.442 -10.778 1.00 148.69 297 TYR A O 1
ATOM 1588 N N . MET A 1 298 ? -454.271 290.644 -12.179 1.00 146.43 298 MET A N 1
ATOM 1589 C CA . MET A 1 298 ? -454.560 289.597 -11.206 1.00 143.47 298 MET A CA 1
ATOM 1590 C C . MET A 1 298 ? -453.487 289.553 -10.105 1.00 146.00 298 MET A C 1
ATOM 1591 O O . MET A 1 298 ? -453.825 289.368 -8.935 1.00 143.85 298 MET A O 1
ATOM 1596 N N . VAL A 1 299 ? -452.213 289.766 -10.476 1.00 143.54 299 VAL A N 1
ATOM 1597 C CA . VAL A 1 299 ? -451.082 289.780 -9.548 1.00 144.28 299 VAL A CA 1
ATOM 1598 C C . VAL A 1 299 ? -451.096 291.054 -8.684 1.00 144.90 299 VAL A C 1
ATOM 1599 O O . VAL A 1 299 ? -450.788 290.972 -7.493 1.00 143.86 299 VAL A O 1
ATOM 1603 N N . THR A 1 300 ? -451.495 292.209 -9.270 1.00 139.86 300 THR A N 1
ATOM 1604 C CA . THR A 1 300 ? -451.583 293.497 -8.566 1.00 138.85 300 THR A CA 1
ATOM 1605 C C . THR A 1 300 ? -452.517 293.392 -7.354 1.00 136.34 300 THR A C 1
ATOM 1606 O O . THR A 1 300 ? -452.086 293.686 -6.234 1.00 135.91 300 THR A O 1
ATOM 1610 N N . VAL A 1 301 ? -453.773 292.935 -7.579 1.00 127.77 301 VAL A N 1
ATOM 1611 C CA . VAL A 1 301 ? -454.774 292.762 -6.519 1.00 122.78 301 VAL A CA 1
ATOM 1612 C C . VAL A 1 301 ? -454.269 291.767 -5.473 1.00 125.48 301 VAL A C 1
ATOM 1613 O O . VAL A 1 301 ? -454.227 292.121 -4.300 1.00 124.31 301 VAL A O 1
ATOM 1617 N N . ILE A 1 302 ? -453.840 290.552 -5.901 1.00 122.13 302 ILE A N 1
ATOM 1618 C CA . ILE A 1 302 ? -453.348 289.481 -5.020 1.00 121.61 302 ILE A CA 1
ATOM 1619 C C . ILE A 1 302 ? -452.247 290.002 -4.079 1.00 127.09 302 ILE A C 1
ATOM 1620 O O . ILE A 1 302 ? -452.336 289.768 -2.874 1.00 124.94 302 ILE A O 1
ATOM 1625 N N . VAL A 1 303 ? -451.279 290.769 -4.609 1.00 127.48 303 VAL A N 1
ATOM 1626 C CA . VAL A 1 303 ? -450.209 291.370 -3.799 1.00 130.43 303 VAL A CA 1
ATOM 1627 C C . VAL A 1 303 ? -450.790 292.487 -2.890 1.00 131.75 303 VAL A C 1
ATOM 1628 O O . VAL A 1 303 ? -450.497 292.510 -1.692 1.00 131.31 303 VAL A O 1
ATOM 1632 N N . GLY A 1 304 ? -451.649 293.339 -3.460 1.00 125.88 304 GLY A N 1
ATOM 1633 C CA . GLY A 1 304 ? -452.311 294.434 -2.756 1.00 123.64 304 GLY A CA 1
ATOM 1634 C C . GLY A 1 304 ? -453.141 294.011 -1.561 1.00 122.83 304 GLY A C 1
ATOM 1635 O O . GLY A 1 304 ? -453.147 294.700 -0.538 1.00 122.15 304 GLY A O 1
ATOM 1636 N N . LEU A 1 305 ? -453.836 292.861 -1.684 1.00 116.10 305 LEU A N 1
ATOM 1637 C CA . LEU A 1 305 ? -454.670 292.275 -0.631 1.00 112.18 305 LEU A CA 1
ATOM 1638 C C . LEU A 1 305 ? -453.803 291.663 0.464 1.00 118.07 305 LEU A C 1
ATOM 1639 O O . LEU A 1 305 ? -454.250 291.575 1.603 1.00 116.00 305 LEU A O 1
ATOM 1644 N N . VAL A 1 306 ? -452.570 291.239 0.127 1.00 118.41 306 VAL A N 1
ATOM 1645 C CA . VAL A 1 306 ? -451.629 290.677 1.098 1.00 120.47 306 VAL A CA 1
ATOM 1646 C C . VAL A 1 306 ? -451.043 291.825 1.943 1.00 127.24 306 VAL A C 1
ATOM 1647 O O . VAL A 1 306 ? -450.919 291.681 3.159 1.00 126.35 306 VAL A O 1
ATOM 1651 N N . ILE A 1 307 ? -450.759 292.983 1.303 1.00 126.92 307 ILE A N 1
ATOM 1652 C CA . ILE A 1 307 ? -450.250 294.194 1.968 1.00 129.72 307 ILE A CA 1
ATOM 1653 C C . ILE A 1 307 ? -451.329 294.727 2.923 1.00 131.29 307 ILE A C 1
ATOM 1654 O O . ILE A 1 307 ? -451.025 295.009 4.080 1.00 131.48 307 ILE A O 1
ATOM 1659 N N . HIS A 1 308 ? -452.589 294.824 2.448 1.00 125.34 308 HIS A N 1
ATOM 1660 C CA . HIS A 1 308 ? -453.700 295.299 3.270 1.00 122.56 308 HIS A CA 1
ATOM 1661 C C . HIS A 1 308 ? -454.060 294.299 4.369 1.00 124.10 308 HIS A C 1
ATOM 1662 O O . HIS A 1 308 ? -454.018 294.648 5.550 1.00 124.12 308 HIS A O 1
ATOM 1669 N N . GLY A 1 309 ? -454.366 293.071 3.962 1.00 118.52 309 GLY A N 1
ATOM 1670 C CA . GLY A 1 309 ? -454.770 291.983 4.843 1.00 116.31 309 GLY A CA 1
ATOM 1671 C C . GLY A 1 309 ? -453.756 291.512 5.865 1.00 122.60 309 GLY A C 1
ATOM 1672 O O . GLY A 1 309 ? -454.108 291.319 7.033 1.00 121.74 309 GLY A O 1
ATOM 1673 N N . LEU A 1 310 ? -452.499 291.311 5.448 1.00 121.52 310 LEU A N 1
ATOM 1674 C CA . LEU A 1 310 ? -451.493 290.801 6.373 1.00 123.55 310 LEU A CA 1
ATOM 1675 C C . LEU A 1 310 ? -450.550 291.854 6.961 1.00 130.34 310 LEU A C 1
ATOM 1676 O O . LEU A 1 310 ? -449.790 291.504 7.860 1.00 132.92 310 LEU A O 1
ATOM 1681 N N . ILE A 1 311 ? -450.587 293.125 6.507 1.00 126.30 311 ILE A N 1
ATOM 1682 C CA . ILE A 1 311 ? -449.688 294.141 7.088 1.00 129.04 311 ILE A CA 1
ATOM 1683 C C . ILE A 1 311 ? -450.480 295.354 7.637 1.00 130.33 311 ILE A C 1
ATOM 1684 O O . ILE A 1 311 ? -450.309 295.685 8.812 1.00 130.86 311 ILE A O 1
ATOM 1689 N N . VAL A 1 312 ? -451.356 295.980 6.810 1.00 123.43 312 VAL A N 1
ATOM 1690 C CA . VAL A 1 312 ? -452.148 297.166 7.178 1.00 121.34 312 VAL A CA 1
ATOM 1691 C C . VAL A 1 312 ? -453.100 296.880 8.343 1.00 122.47 312 VAL A C 1
ATOM 1692 O O . VAL A 1 312 ? -452.884 297.409 9.437 1.00 123.71 312 VAL A O 1
ATOM 1696 N N . LEU A 1 313 ? -454.132 296.038 8.111 1.00 115.07 313 LEU A N 1
ATOM 1697 C CA . LEU A 1 313 ? -455.130 295.653 9.114 1.00 111.81 313 LEU A CA 1
ATOM 1698 C C . LEU A 1 313 ? -454.503 295.106 10.428 1.00 118.44 313 LEU A C 1
ATOM 1699 O O . LEU A 1 313 ? -454.899 295.597 11.488 1.00 117.72 313 LEU A O 1
ATOM 1704 N N . PRO A 1 314 ? -453.497 294.177 10.416 1.00 117.69 314 PRO A N 1
ATOM 1705 C CA . PRO A 1 314 ? -452.925 293.713 11.688 1.00 119.39 314 PRO A CA 1
ATOM 1706 C C . PRO A 1 314 ? -452.263 294.824 12.499 1.00 127.88 314 PRO A C 1
ATOM 1707 O O . PRO A 1 314 ? -452.503 294.893 13.706 1.00 127.64 314 PRO A O 1
ATOM 1711 N N . LEU A 1 315 ? -451.483 295.726 11.842 1.00 128.06 315 LEU A N 1
ATOM 1712 C CA . LEU A 1 315 ? -450.816 296.845 12.533 1.00 131.46 315 LEU A CA 1
ATOM 1713 C C . LEU A 1 315 ? -451.849 297.833 13.090 1.00 132.73 315 LEU A C 1
ATOM 1714 O O . LEU A 1 315 ? -451.584 298.443 14.126 1.00 134.03 315 LEU A O 1
ATOM 1719 N N . ILE A 1 316 ? -453.031 297.956 12.420 1.00 125.11 316 ILE A N 1
ATOM 1720 C CA . ILE A 1 316 ? -454.138 298.797 12.878 1.00 122.88 316 ILE A CA 1
ATOM 1721 C C . ILE A 1 316 ? -454.655 298.195 14.196 1.00 126.74 316 ILE A C 1
ATOM 1722 O O . ILE A 1 316 ? -454.710 298.907 15.204 1.00 128.25 316 ILE A O 1
ATOM 1727 N N . TYR A 1 317 ? -454.962 296.875 14.196 1.00 121.29 317 TYR A N 1
ATOM 1728 C CA . TYR A 1 317 ? -455.433 296.138 15.375 1.00 120.15 317 TYR A CA 1
ATOM 1729 C C . TYR A 1 317 ? -454.438 296.220 16.544 1.00 129.54 317 TYR A C 1
ATOM 1730 O O . TYR A 1 317 ? -454.870 296.402 17.684 1.00 129.42 317 TYR A O 1
ATOM 1739 N N . PHE A 1 318 ? -453.120 296.092 16.258 1.00 130.22 318 PHE A N 1
ATOM 1740 C CA . PHE A 1 318 ? -452.053 296.175 17.257 1.00 134.41 318 PHE A CA 1
ATOM 1741 C C . PHE A 1 318 ? -452.015 297.589 17.823 1.00 141.78 318 PHE A C 1
ATOM 1742 O O . PHE A 1 318 ? -452.048 297.748 19.035 1.00 142.78 318 PHE A O 1
ATOM 1750 N N . LEU A 1 319 ? -452.006 298.612 16.949 1.00 140.24 319 LEU A N 1
ATOM 1751 C CA . LEU A 1 319 ? -451.976 300.028 17.327 1.00 143.36 319 LEU A CA 1
ATOM 1752 C C . LEU A 1 319 ? -453.173 300.451 18.190 1.00 146.12 319 LEU A C 1
ATOM 1753 O O . LEU A 1 319 ? -453.041 301.372 18.998 1.00 148.52 319 LEU A O 1
ATOM 1758 N N . ILE A 1 320 ? -454.329 299.782 18.015 1.00 138.74 320 ILE A N 1
ATOM 1759 C CA . ILE A 1 320 ? -455.569 300.078 18.736 1.00 136.39 320 ILE A CA 1
ATOM 1760 C C . ILE A 1 320 ? -455.702 299.275 20.049 1.00 140.77 320 ILE A C 1
ATOM 1761 O O . ILE A 1 320 ? -455.934 299.880 21.097 1.00 141.84 320 ILE A O 1
ATOM 1766 N N . THR A 1 321 ? -455.566 297.934 19.989 1.00 136.23 321 THR A N 1
ATOM 1767 C CA . THR A 1 321 ? -455.754 297.040 21.142 1.00 135.77 321 THR A CA 1
ATOM 1768 C C . THR A 1 321 ? -454.483 296.720 21.945 1.00 143.78 321 THR A C 1
ATOM 1769 O O . THR A 1 321 ? -454.576 296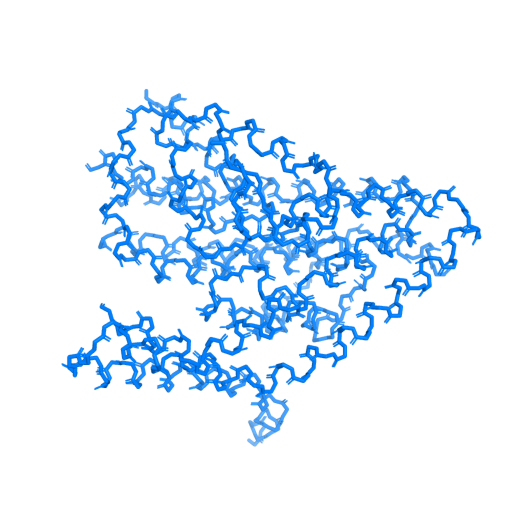.472 23.152 1.00 144.75 321 THR A O 1
ATOM 1773 N N . ARG A 1 322 ? -453.315 296.689 21.272 1.00 142.42 322 ARG A N 1
ATOM 1774 C CA . ARG A 1 322 ? -451.994 296.331 21.821 1.00 146.38 322 ARG A CA 1
ATOM 1775 C C . ARG A 1 322 ? -451.890 294.811 22.058 1.00 148.92 322 ARG A C 1
ATOM 1776 O O . ARG A 1 322 ? -451.021 294.345 22.801 1.00 151.68 322 ARG A O 1
ATOM 1784 N N . LYS A 1 323 ? -452.767 294.048 21.364 1.00 140.74 323 LYS A N 1
ATOM 1785 C CA . LYS A 1 323 ? -452.854 292.584 21.372 1.00 138.66 323 LYS A CA 1
ATOM 1786 C C . LYS A 1 323 ? -452.271 292.068 20.053 1.00 141.97 323 LYS A C 1
ATOM 1787 O O . LYS A 1 323 ? -452.448 292.724 19.022 1.00 140.14 323 LYS A O 1
ATOM 1793 N N . ASN A 1 324 ? -451.569 290.912 20.086 1.00 140.10 324 ASN A N 1
ATOM 1794 C CA . ASN A 1 324 ? -450.931 290.310 18.908 1.00 140.61 324 ASN A CA 1
ATOM 1795 C C . ASN A 1 324 ? -451.980 289.932 17.862 1.00 140.15 324 ASN A C 1
ATOM 1796 O O . ASN A 1 324 ? -452.845 289.099 18.137 1.00 137.13 324 ASN A O 1
ATOM 1801 N N . PRO A 1 325 ? -451.992 290.654 16.715 1.00 136.22 325 PRO A N 1
ATOM 1802 C CA . PRO A 1 325 ? -453.058 290.457 15.714 1.00 131.84 325 PRO A CA 1
ATOM 1803 C C . PRO A 1 325 ? -453.045 289.164 14.919 1.00 134.64 325 PRO A C 1
ATOM 1804 O O . PRO A 1 325 ? -454.079 288.806 14.356 1.00 130.46 325 PRO A O 1
ATOM 1808 N N . PHE A 1 326 ? -451.894 288.487 14.836 1.00 134.78 326 PHE A N 1
ATOM 1809 C CA . PHE A 1 326 ? -451.788 287.252 14.067 1.00 134.26 326 PHE A CA 1
ATOM 1810 C C . PHE A 1 326 ? -452.329 286.038 14.821 1.00 137.42 326 PHE A C 1
ATOM 1811 O O . PHE A 1 326 ? -452.635 285.019 14.194 1.00 136.15 326 PHE A O 1
ATOM 1819 N N . VAL A 1 327 ? -452.521 286.175 16.146 1.00 134.02 327 VAL A N 1
ATOM 1820 C CA . VAL A 1 327 ? -453.125 285.144 16.995 1.00 132.25 327 VAL A CA 1
ATOM 1821 C C . VAL A 1 327 ? -454.655 285.282 16.844 1.00 130.20 327 VAL A C 1
ATOM 1822 O O . VAL A 1 327 ? -455.371 284.281 16.869 1.00 128.13 327 VAL A O 1
ATOM 1826 N N . PHE A 1 328 ? -455.138 286.529 16.654 1.00 123.81 328 PHE A N 1
ATOM 1827 C CA . PHE A 1 328 ? -456.547 286.841 16.421 1.00 118.98 328 PHE A CA 1
ATOM 1828 C C . PHE A 1 328 ? -456.964 286.234 15.080 1.00 119.23 328 PHE A C 1
ATOM 1829 O O . PHE A 1 328 ? -458.010 285.594 15.014 1.00 115.88 328 PHE A O 1
ATOM 1837 N N . ILE A 1 329 ? -456.126 286.407 14.028 1.00 116.59 329 ILE A N 1
ATOM 1838 C CA . ILE A 1 329 ? -456.349 285.866 12.681 1.00 114.74 329 ILE A CA 1
ATOM 1839 C C . ILE A 1 329 ? -456.391 284.319 12.719 1.00 119.55 329 ILE A C 1
ATOM 1840 O O . ILE A 1 329 ? -457.163 283.716 11.967 1.00 117.61 329 ILE A O 1
ATOM 1845 N N . ALA A 1 330 ? -455.617 283.690 13.631 1.00 118.21 330 ALA A N 1
ATOM 1846 C CA . ALA A 1 330 ? -455.592 282.234 13.785 1.00 118.55 330 ALA A CA 1
ATOM 1847 C C . ALA A 1 330 ? -456.938 281.670 14.286 1.00 120.14 330 ALA A C 1
ATOM 1848 O O . ALA A 1 330 ? -457.306 280.550 13.926 1.00 118.89 330 ALA A O 1
ATOM 1850 N N . GLY A 1 331 ? -457.650 282.459 15.096 1.00 115.72 331 GLY A N 1
ATOM 1851 C CA . GLY A 1 331 ? -458.957 282.112 15.644 1.00 112.74 331 GLY A CA 1
ATOM 1852 C C . GLY A 1 331 ? -460.073 282.182 14.617 1.00 113.13 331 GLY A C 1
ATOM 1853 O O . GLY A 1 331 ? -460.985 281.351 14.636 1.00 111.26 331 GLY A O 1
ATOM 1854 N N . ILE A 1 332 ? -460.006 283.174 13.706 1.00 108.47 332 ILE A N 1
ATOM 1855 C CA . ILE A 1 332 ? -460.994 283.383 12.636 1.00 104.99 332 ILE A CA 1
ATOM 1856 C C . ILE A 1 332 ? -460.556 282.717 11.325 1.00 110.18 332 ILE A C 1
ATOM 1857 O O . ILE A 1 332 ? -461.064 283.065 10.259 1.00 107.34 332 ILE A O 1
ATOM 1862 N N . LEU A 1 333 ? -459.636 281.741 11.418 1.00 110.94 333 LEU A N 1
ATOM 1863 C CA . LEU A 1 333 ? -459.062 281.026 10.280 1.00 112.65 333 LEU A CA 1
ATOM 1864 C C . LEU A 1 333 ? -460.058 280.176 9.509 1.00 114.05 333 LEU A C 1
ATOM 1865 O O . LEU A 1 333 ? -460.036 280.213 8.277 1.00 113.35 333 LEU A O 1
ATOM 1870 N N . GLN A 1 334 ? -460.939 279.431 10.227 1.00 108.86 334 GLN A N 1
ATOM 1871 C CA . GLN A 1 334 ? -461.992 278.579 9.641 1.00 106.39 334 GLN A CA 1
ATOM 1872 C C . GLN A 1 334 ? -462.967 279.440 8.800 1.00 106.13 334 GLN A C 1
ATOM 1873 O O . GLN A 1 334 ? -463.445 278.987 7.754 1.00 104.12 334 GLN A O 1
ATOM 1879 N N . ALA A 1 335 ? -463.230 280.693 9.269 1.00 100.44 335 ALA A N 1
ATOM 1880 C CA . ALA A 1 335 ? -464.074 281.698 8.622 1.00 96.88 335 ALA A CA 1
ATOM 1881 C C . ALA A 1 335 ? -463.426 282.231 7.343 1.00 100.72 335 ALA A C 1
ATOM 1882 O O . ALA A 1 335 ? -464.143 282.526 6.388 1.00 99.64 335 ALA A O 1
ATOM 1884 N N . LEU A 1 336 ? -462.081 282.354 7.318 1.00 98.03 336 LEU A N 1
ATOM 1885 C CA . LEU A 1 336 ? -461.348 282.835 6.149 1.00 98.24 336 LEU A CA 1
ATOM 1886 C C . LEU A 1 336 ? -461.268 281.748 5.083 1.00 102.50 336 LEU A C 1
ATOM 1887 O O . LEU A 1 336 ? -461.527 282.034 3.914 1.00 101.70 336 LEU A O 1
ATOM 1892 N N . ILE A 1 337 ? -460.929 280.496 5.486 1.00 99.89 337 ILE A N 1
ATOM 1893 C CA . ILE A 1 337 ? -460.827 279.335 4.585 1.00 100.33 337 ILE A CA 1
ATOM 1894 C C . ILE A 1 337 ? -462.207 279.057 3.934 1.00 102.88 337 ILE A C 1
ATOM 1895 O O . ILE A 1 337 ? -462.252 278.686 2.757 1.00 103.11 337 ILE A O 1
ATOM 1900 N N . THR A 1 338 ? -463.320 279.314 4.671 1.00 97.26 338 THR A N 1
ATOM 1901 C CA . THR A 1 338 ? -464.673 279.167 4.126 1.00 94.47 338 THR A CA 1
ATOM 1902 C C . THR A 1 338 ? -464.995 280.332 3.194 1.00 97.41 338 THR A C 1
ATOM 1903 O O . THR A 1 338 ? -465.728 280.126 2.231 1.00 97.14 338 THR A O 1
ATOM 1907 N N . ALA A 1 339 ? -464.446 281.546 3.448 1.00 93.47 339 ALA A N 1
ATOM 1908 C CA . ALA A 1 339 ? -464.674 282.709 2.574 1.00 92.50 339 ALA A CA 1
ATOM 1909 C C . ALA A 1 339 ? -464.001 282.462 1.216 1.00 97.96 339 ALA A C 1
ATOM 1910 O O . ALA A 1 339 ? -464.576 282.734 0.163 1.00 96.29 339 ALA A O 1
ATOM 1912 N N . LEU A 1 340 ? -462.814 281.850 1.267 1.00 97.08 340 LEU A N 1
ATOM 1913 C CA . LEU A 1 340 ? -461.989 281.442 0.136 1.00 99.00 340 LEU A CA 1
ATOM 1914 C C . LEU A 1 340 ? -462.736 280.408 -0.719 1.00 101.07 340 LEU A C 1
ATOM 1915 O O . LEU A 1 340 ? -462.550 280.374 -1.933 1.00 102.03 340 LEU A O 1
ATOM 1920 N N . GLY A 1 341 ? -463.576 279.599 -0.077 1.00 95.22 341 GLY A N 1
ATOM 1921 C CA . GLY A 1 341 ? -464.339 278.542 -0.728 1.00 94.58 341 GLY A CA 1
ATOM 1922 C C . GLY A 1 341 ? -465.657 278.981 -1.327 1.00 96.38 341 GLY A C 1
ATOM 1923 O O . GLY A 1 341 ? -465.934 278.695 -2.499 1.00 95.47 341 GLY A O 1
ATOM 1924 N N . THR A 1 342 ? -466.491 279.653 -0.508 1.00 91.51 342 THR A N 1
ATOM 1925 C CA . THR A 1 342 ? -467.831 280.132 -0.884 1.00 88.96 342 THR A CA 1
ATOM 1926 C C . THR A 1 342 ? -467.783 281.394 -1.740 1.00 92.98 342 THR A C 1
ATOM 1927 O O . THR A 1 342 ? -468.570 281.518 -2.682 1.00 92.72 342 THR A O 1
ATOM 1931 N N . SER A 1 343 ? -466.866 282.332 -1.399 1.00 89.07 343 SER A N 1
ATOM 1932 C CA . SER A 1 343 ? -466.684 283.641 -2.036 1.00 88.46 343 SER A CA 1
ATOM 1933 C C . SER A 1 343 ? -467.867 284.577 -1.735 1.00 89.99 343 SER A C 1
ATOM 1934 O O . SER A 1 343 ? -468.146 285.505 -2.501 1.00 90.24 343 SER A O 1
ATOM 1937 N N . SER A 1 344 ? -468.538 284.336 -0.593 1.00 83.28 344 SER A N 1
ATOM 1938 C CA . SER A 1 344 ? -469.681 285.097 -0.101 1.00 80.54 344 SER A CA 1
ATOM 1939 C C . SER A 1 344 ? -469.379 285.455 1.337 1.00 85.46 344 SER A C 1
ATOM 1940 O O . SER A 1 344 ? -469.054 284.553 2.112 1.00 86.83 344 SER A O 1
ATOM 1943 N N . SER A 1 345 ? -469.427 286.750 1.705 1.00 81.61 345 SER A N 1
ATOM 1944 C CA . SER A 1 345 ? -469.136 287.116 3.095 1.00 81.82 345 SER A CA 1
ATOM 1945 C C . SER A 1 345 ? -470.418 287.029 3.955 1.00 85.23 345 SER A C 1
ATOM 1946 O O . SER A 1 345 ? -470.338 286.969 5.190 1.00 84.28 345 SER A O 1
ATOM 1949 N N . SER A 1 346 ? -471.591 286.911 3.279 1.00 81.64 346 SER A N 1
ATOM 1950 C CA . SER A 1 346 ? -472.889 286.716 3.928 1.00 79.99 346 SER A CA 1
ATOM 1951 C C . SER A 1 346 ? -473.079 285.231 4.255 1.00 84.23 346 SER A C 1
ATOM 1952 O O . SER A 1 346 ? -473.680 284.916 5.275 1.00 83.66 346 SER A O 1
ATOM 1955 N N . ALA A 1 347 ? -472.541 284.326 3.417 1.00 82.15 347 ALA A N 1
ATOM 1956 C CA . ALA A 1 347 ? -472.615 282.884 3.651 1.00 82.71 347 ALA A CA 1
ATOM 1957 C C . ALA A 1 347 ? -471.634 282.439 4.707 1.00 90.23 347 ALA A C 1
ATOM 1958 O O . ALA A 1 347 ? -471.891 281.428 5.358 1.00 91.15 347 ALA A O 1
ATOM 1960 N N . THR A 1 348 ? -470.503 283.155 4.870 1.00 88.47 348 THR A N 1
ATOM 1961 C CA . THR A 1 348 ? -469.486 282.771 5.858 1.00 90.17 348 THR A CA 1
ATOM 1962 C C . THR A 1 348 ? -469.682 283.484 7.200 1.00 93.38 348 THR A C 1
ATOM 1963 O O . THR A 1 348 ? -468.939 283.210 8.145 1.00 94.40 348 THR A O 1
ATOM 1967 N N . LEU A 1 349 ? -470.726 284.332 7.301 1.00 87.98 349 LEU A N 1
ATOM 1968 C CA . LEU A 1 349 ? -471.112 285.049 8.520 1.00 86.77 349 LEU A CA 1
ATOM 1969 C C . LEU A 1 349 ? -471.420 284.083 9.696 1.00 90.50 349 LEU A C 1
ATOM 1970 O O . LEU A 1 349 ? -470.876 284.331 10.775 1.00 91.73 349 LEU A O 1
ATOM 1975 N N . PRO A 1 350 ? -472.196 282.965 9.545 1.00 84.97 350 PRO A N 1
ATOM 1976 C CA . PRO A 1 350 ? -472.405 282.076 10.704 1.00 84.68 350 PRO A CA 1
ATOM 1977 C C . PRO A 1 350 ? -471.104 281.497 11.268 1.00 90.58 350 PRO A C 1
ATOM 1978 O O . PRO A 1 350 ? -470.977 281.350 12.492 1.00 91.04 350 PRO A O 1
ATOM 1982 N N . ILE A 1 351 ? -470.122 281.214 10.380 1.00 87.45 351 ILE A N 1
ATOM 1983 C CA . ILE A 1 351 ? -468.825 280.666 10.778 1.00 88.92 351 ILE A CA 1
ATOM 1984 C C . ILE A 1 351 ? -467.922 281.791 11.338 1.00 92.22 351 ILE A C 1
ATOM 1985 O O . ILE A 1 351 ? -467.129 281.516 12.241 1.00 94.03 351 ILE A O 1
ATOM 1990 N N . THR A 1 352 ? -468.107 283.056 10.887 1.00 85.89 352 THR A N 1
ATOM 1991 C CA . THR A 1 352 ? -467.360 284.205 11.424 1.00 86.42 352 THR A CA 1
ATOM 1992 C C . THR A 1 352 ? -467.865 284.486 12.846 1.00 89.30 352 THR A C 1
ATOM 1993 O O . THR A 1 352 ? -467.094 284.883 13.719 1.00 90.21 352 THR A O 1
ATOM 1997 N N . PHE A 1 353 ? -469.154 284.202 13.085 1.00 83.67 353 PHE A N 1
ATOM 1998 C CA . PHE A 1 353 ? -469.772 284.334 14.392 1.00 82.84 353 PHE A CA 1
ATOM 1999 C C . PHE A 1 353 ? -469.180 283.299 15.338 1.00 89.88 353 PHE A C 1
ATOM 2000 O O . PHE A 1 353 ? -468.634 283.703 16.356 1.00 91.74 353 PHE A O 1
ATOM 2008 N N . LYS A 1 354 ? -469.199 281.991 14.967 1.00 87.25 354 LYS A N 1
ATOM 2009 C CA . LYS A 1 354 ? -468.640 280.887 15.775 1.00 89.48 354 LYS A CA 1
ATOM 2010 C C . LYS A 1 354 ? -467.160 281.084 16.173 1.00 96.80 354 LYS A C 1
ATOM 2011 O O . LYS A 1 354 ? -466.781 280.760 17.298 1.00 97.70 354 LYS A O 1
ATOM 2017 N N . CYS A 1 355 ? -466.337 281.613 15.252 1.00 94.58 355 CYS A N 1
ATOM 2018 C CA . CYS A 1 355 ? -464.918 281.858 15.488 1.00 96.95 355 CYS A CA 1
ATOM 2019 C C . CYS A 1 355 ? -464.704 282.966 16.486 1.00 99.82 355 CYS A C 1
ATOM 2020 O O . CYS A 1 355 ? -464.131 282.709 17.533 1.00 101.68 355 CYS A O 1
ATOM 2023 N N . LEU A 1 356 ? -465.188 284.182 16.185 1.00 94.00 356 LEU A N 1
ATOM 2024 C CA . LEU A 1 356 ? -465.058 285.351 17.051 1.00 94.60 356 LEU A CA 1
ATOM 2025 C C . LEU A 1 356 ? -465.639 285.143 18.460 1.00 97.80 356 LEU A C 1
ATOM 2026 O O . LEU A 1 356 ? -464.950 285.419 19.448 1.00 98.55 356 LEU A O 1
ATOM 2031 N N . GLU A 1 357 ? -466.885 284.625 18.543 1.00 92.53 357 GLU A N 1
ATOM 2032 C CA . GLU A 1 357 ? -467.570 284.359 19.805 1.00 92.58 357 GLU A CA 1
ATOM 2033 C C . GLU A 1 357 ? -466.791 283.368 20.656 1.00 100.15 357 GLU A C 1
ATOM 2034 O O . GLU A 1 357 ? -466.592 283.630 21.847 1.00 102.34 357 GLU A O 1
ATOM 2040 N N . GLU A 1 358 ? -466.306 282.266 20.041 1.00 97.07 358 GLU A N 1
ATOM 2041 C CA . GLU A 1 358 ? -465.552 281.224 20.745 1.00 99.48 358 GLU A CA 1
ATOM 2042 C C . GLU A 1 358 ? -464.041 281.423 20.704 1.00 106.31 358 GLU A C 1
ATOM 2043 O O . GLU A 1 358 ? -463.483 282.004 21.633 1.00 107.87 358 GLU A O 1
ATOM 2049 N N . ASN A 1 359 ? -463.388 280.930 19.639 1.00 103.89 359 ASN A N 1
ATOM 2050 C CA . ASN A 1 359 ? -461.942 280.948 19.385 1.00 106.93 359 ASN A CA 1
ATOM 2051 C C . ASN A 1 359 ? -461.234 282.249 19.813 1.00 112.56 359 ASN A C 1
ATOM 2052 O O . ASN A 1 359 ? -460.161 282.173 20.423 1.00 116.32 359 ASN A O 1
ATOM 2057 N N . ASN A 1 360 ? -461.844 283.426 19.523 1.00 105.77 360 ASN A N 1
ATOM 2058 C CA . ASN A 1 360 ? -461.296 284.745 19.870 1.00 106.28 360 ASN A CA 1
ATOM 2059 C C . ASN A 1 360 ? -461.909 285.363 21.143 1.00 109.76 360 ASN A C 1
ATOM 2060 O O . ASN A 1 360 ? -461.383 286.362 21.648 1.00 111.00 360 ASN A O 1
ATOM 2065 N N . GLY A 1 361 ? -462.991 284.758 21.641 1.00 104.21 361 GLY A N 1
ATOM 2066 C CA . GLY A 1 361 ? -463.691 285.167 22.856 1.00 104.18 361 GLY A CA 1
ATOM 2067 C C . GLY A 1 361 ? -464.192 286.594 22.867 1.00 107.67 361 GLY A C 1
ATOM 2068 O O . GLY A 1 361 ? -464.098 287.287 23.882 1.00 108.76 361 GLY A O 1
ATOM 2069 N N . VAL A 1 362 ? -464.722 287.039 21.730 1.00 102.94 362 VAL A N 1
ATOM 2070 C CA . VAL A 1 362 ? -465.258 288.392 21.550 1.00 101.77 362 VAL A CA 1
ATOM 2071 C C . VAL A 1 362 ? -466.667 288.453 22.201 1.00 103.66 362 VAL A C 1
ATOM 2072 O O . VAL A 1 362 ? -467.287 287.399 22.387 1.00 102.56 362 VAL A O 1
ATOM 2076 N N . ASP A 1 363 ? -467.127 289.650 22.633 1.00 99.42 363 ASP A N 1
ATOM 2077 C CA . ASP A 1 363 ? -468.440 289.759 23.273 1.00 97.80 363 ASP A CA 1
ATOM 2078 C C . ASP A 1 363 ? -469.538 289.560 22.253 1.00 97.14 363 ASP A C 1
ATOM 2079 O O . ASP A 1 363 ? -469.468 290.129 21.163 1.00 95.96 363 ASP A O 1
ATOM 2084 N N . LYS A 1 364 ? -470.549 288.740 22.604 1.00 91.19 364 LYS A N 1
ATOM 2085 C CA . LYS A 1 364 ? -471.712 288.480 21.758 1.00 87.66 364 LYS A CA 1
ATOM 2086 C C . LYS A 1 364 ? -472.413 289.803 21.477 1.00 90.06 364 LYS A C 1
ATOM 2087 O O . LYS A 1 364 ? -472.816 290.029 20.346 1.00 88.67 364 LYS A O 1
ATOM 2093 N N . ARG A 1 365 ? -472.493 290.696 22.489 1.00 87.31 365 ARG A N 1
ATOM 2094 C CA . ARG A 1 365 ? -473.124 292.011 22.406 1.00 86.71 365 ARG A CA 1
ATOM 2095 C C . ARG A 1 365 ? -472.576 292.834 21.281 1.00 90.55 365 ARG A C 1
ATOM 2096 O O . ARG A 1 365 ? -473.360 293.480 20.586 1.00 90.37 365 ARG A O 1
ATOM 2104 N N . ILE A 1 366 ? -471.250 292.780 21.054 1.00 87.35 366 ILE A N 1
ATOM 2105 C CA . ILE A 1 366 ? -470.642 293.564 19.976 1.00 86.90 366 ILE A CA 1
ATOM 2106 C C . ILE A 1 366 ? -470.528 292.764 18.638 1.00 86.85 366 ILE A C 1
ATOM 2107 O O . ILE A 1 366 ? -470.521 293.414 17.599 1.00 85.70 366 ILE A O 1
ATOM 2112 N N . THR A 1 367 ? -470.414 291.398 18.650 1.00 81.68 367 THR A N 1
ATOM 2113 C CA . THR A 1 367 ? -470.360 290.598 17.399 1.00 79.46 367 THR A CA 1
ATOM 2114 C C . THR A 1 367 ? -471.714 290.673 16.674 1.00 81.07 367 THR A C 1
ATOM 2115 O O . THR A 1 367 ? -471.768 290.762 15.445 1.00 79.18 367 THR A O 1
ATOM 2119 N N . ARG A 1 368 ? -472.800 290.694 17.458 1.00 77.83 368 ARG A N 1
ATOM 2120 C CA . ARG A 1 368 ? -474.174 290.827 16.986 1.00 76.33 368 ARG A CA 1
ATOM 2121 C C . ARG A 1 368 ? -474.378 292.219 16.391 1.00 83.26 368 ARG A C 1
ATOM 2122 O O . ARG A 1 368 ? -475.227 292.390 15.515 1.00 82.01 368 ARG A O 1
ATOM 2130 N N . PHE A 1 369 ? -473.585 293.208 16.866 1.00 83.07 369 PHE A N 1
ATOM 2131 C CA . PHE A 1 369 ? -473.608 294.606 16.421 1.00 83.88 369 PHE A CA 1
ATOM 2132 C C . PHE A 1 369 ? -472.770 294.829 15.146 1.00 87.64 369 PHE A C 1
ATOM 2133 O O . PHE A 1 369 ? -473.286 295.356 14.161 1.00 86.96 369 PHE A O 1
ATOM 2141 N N . VAL A 1 370 ? -471.482 294.429 15.181 1.00 84.39 370 VAL A N 1
ATOM 2142 C CA . VAL A 1 370 ? -470.491 294.620 14.117 1.00 84.34 370 VAL A CA 1
ATOM 2143 C C . VAL A 1 370 ? -470.702 293.695 12.906 1.00 85.59 370 VAL A C 1
ATOM 2144 O O . VAL A 1 370 ? -471.032 294.206 11.830 1.00 85.86 370 VAL A O 1
ATOM 2148 N N . LEU A 1 371 ? -470.470 292.365 13.068 1.00 78.91 371 LEU A N 1
ATOM 2149 C CA . LEU A 1 371 ? -470.471 291.349 12.005 1.00 76.54 371 LEU A CA 1
ATOM 2150 C C . LEU A 1 371 ? -471.641 291.421 10.959 1.00 79.10 371 LEU A C 1
ATOM 2151 O O . LEU A 1 371 ? -471.292 291.414 9.772 1.00 78.17 371 LEU A O 1
ATOM 2156 N N . PRO A 1 372 ? -472.974 291.492 11.297 1.00 74.82 372 PRO A N 1
ATOM 2157 C CA . PRO A 1 372 ? -473.994 291.543 10.229 1.00 73.26 372 PRO A CA 1
ATOM 2158 C C . PRO A 1 372 ? -473.937 292.809 9.365 1.00 79.08 372 PRO A C 1
ATOM 2159 O O . PRO A 1 372 ? -474.235 292.755 8.165 1.00 77.84 372 PRO A O 1
ATOM 2163 N N . VAL A 1 373 ? -473.543 293.943 9.978 1.00 77.83 373 VAL A N 1
ATOM 2164 C CA . VAL A 1 373 ? -473.415 295.230 9.294 1.00 78.62 373 VAL A CA 1
ATOM 2165 C C . VAL A 1 373 ? -472.134 295.216 8.444 1.00 84.83 373 VAL A C 1
ATOM 2166 O O . VAL A 1 373 ? -472.167 295.601 7.274 1.00 84.49 373 VAL A O 1
ATOM 2170 N N . GLY A 1 374 ? -471.052 294.690 9.015 1.00 83.13 374 GLY A N 1
ATOM 2171 C CA . GLY A 1 374 ? -469.768 294.571 8.333 1.00 84.91 374 GLY A CA 1
ATOM 2172 C C . GLY A 1 374 ? -469.809 293.704 7.091 1.00 88.26 374 GLY A C 1
ATOM 2173 O O . GLY A 1 374 ? -469.071 293.949 6.135 1.00 88.67 374 GLY A O 1
ATOM 2174 N N . ALA A 1 375 ? -470.667 292.676 7.110 1.00 84.02 375 ALA A N 1
ATOM 2175 C CA . ALA A 1 375 ? -470.842 291.720 6.022 1.00 83.77 375 ALA A CA 1
ATOM 2176 C C . ALA A 1 375 ? -471.269 292.372 4.721 1.00 89.53 375 ALA A C 1
ATOM 2177 O O . ALA A 1 375 ? -470.773 291.980 3.664 1.00 89.87 375 ALA A O 1
ATOM 2179 N N . THR A 1 376 ? -472.174 293.373 4.798 1.00 86.82 376 THR A N 1
ATOM 2180 C CA . THR A 1 376 ? -472.733 294.079 3.635 1.00 86.84 376 THR A CA 1
ATOM 2181 C C . THR A 1 376 ? -472.001 295.397 3.254 1.00 91.10 376 THR A C 1
ATOM 2182 O O . THR A 1 376 ? -471.748 295.617 2.066 1.00 90.98 376 THR A O 1
ATOM 2186 N N . ILE A 1 377 ? -471.694 296.267 4.238 1.00 87.56 377 ILE A N 1
ATOM 2187 C CA . ILE A 1 377 ? -471.106 297.583 3.975 1.00 88.87 377 ILE A CA 1
ATOM 2188 C C . ILE A 1 377 ? -469.561 297.630 4.078 1.00 95.87 377 ILE A C 1
ATOM 2189 O O . ILE A 1 377 ? -468.948 298.318 3.253 1.00 97.44 377 ILE A O 1
ATOM 2194 N N . ASN A 1 378 ? -468.935 296.914 5.056 1.00 92.87 378 ASN A N 1
ATOM 2195 C CA . ASN A 1 378 ? -467.468 296.906 5.203 1.00 95.09 378 ASN A CA 1
ATOM 2196 C C . ASN A 1 378 ? -466.792 295.905 4.276 1.00 98.75 378 ASN A C 1
ATOM 2197 O O . ASN A 1 378 ? -466.619 294.730 4.633 1.00 96.95 378 ASN A O 1
ATOM 2202 N N . MET A 1 379 ? -466.390 296.400 3.090 1.00 96.64 379 MET A N 1
ATOM 2203 C CA . MET A 1 379 ? -465.731 295.609 2.068 1.00 97.13 379 MET A CA 1
ATOM 2204 C C . MET A 1 379 ? -464.406 296.219 1.631 1.00 106.85 379 MET A C 1
ATOM 2205 O O . MET A 1 379 ? -464.318 296.823 0.559 1.00 109.01 379 MET A O 1
ATOM 2210 N N . ASP A 1 380 ? -463.367 296.060 2.477 1.00 105.41 380 ASP A N 1
ATOM 2211 C CA . ASP A 1 380 ? -462.015 296.592 2.239 1.00 108.59 380 ASP A CA 1
ATOM 2212 C C . ASP A 1 380 ? -461.338 296.004 0.981 1.00 112.07 380 ASP A C 1
ATOM 2213 O O . ASP A 1 380 ? -460.746 296.756 0.207 1.00 113.44 380 ASP A O 1
ATOM 2218 N N . GLY A 1 381 ? -461.451 294.683 0.800 1.00 106.75 381 GLY A N 1
ATOM 2219 C CA . GLY A 1 381 ? -460.880 293.939 -0.321 1.00 107.56 381 GLY A CA 1
ATOM 2220 C C . GLY A 1 381 ? -461.528 294.227 -1.662 1.00 110.58 381 GLY A C 1
ATOM 2221 O O . GLY A 1 381 ? -460.852 294.206 -2.696 1.00 111.77 381 GLY A O 1
ATOM 2222 N N . THR A 1 382 ? -462.852 294.473 -1.653 1.00 104.65 382 THR A N 1
ATOM 2223 C CA . THR A 1 382 ? -463.627 294.829 -2.843 1.00 103.94 382 THR A CA 1
ATOM 2224 C C . THR A 1 382 ? -463.219 296.246 -3.263 1.00 111.11 382 THR A C 1
ATOM 2225 O O . THR A 1 382 ? -462.944 296.461 -4.437 1.00 112.42 382 THR A O 1
ATOM 2229 N N . ALA A 1 383 ? -463.119 297.181 -2.289 1.00 108.95 383 ALA A N 1
ATOM 2230 C CA . ALA A 1 383 ? -462.714 298.580 -2.480 1.00 111.81 383 ALA A CA 1
ATOM 2231 C C . ALA A 1 383 ? -461.363 298.701 -3.192 1.00 119.29 383 ALA A C 1
ATOM 2232 O O . ALA A 1 383 ? -461.231 299.526 -4.096 1.00 121.18 383 ALA A O 1
ATOM 2234 N N . LEU A 1 384 ? -460.379 297.865 -2.795 1.00 116.85 384 LEU A N 1
ATOM 2235 C CA . LEU A 1 384 ? -459.030 297.812 -3.370 1.00 120.45 384 LEU A CA 1
ATOM 2236 C C . LEU A 1 384 ? -459.086 297.277 -4.811 1.00 123.38 384 LEU A C 1
ATOM 2237 O O . LEU A 1 384 ? -458.371 297.774 -5.679 1.00 125.44 384 LEU A O 1
ATOM 2242 N N . TYR A 1 385 ? -459.949 296.275 -5.049 1.00 116.79 385 TYR A N 1
ATOM 2243 C CA . TYR A 1 385 ? -460.171 295.628 -6.343 1.00 116.38 385 TYR A CA 1
ATOM 2244 C C . TYR A 1 385 ? -460.919 296.534 -7.330 1.00 119.33 385 TYR A C 1
ATOM 2245 O O . TYR A 1 385 ? -460.645 296.471 -8.527 1.00 120.46 385 TYR A O 1
ATOM 2254 N N . GLU A 1 386 ? -461.871 297.353 -6.827 1.00 113.86 386 GLU A N 1
ATOM 2255 C CA . GLU A 1 386 ? -462.652 298.318 -7.608 1.00 113.89 386 GLU A CA 1
ATOM 2256 C C . GLU A 1 386 ? -461.704 299.366 -8.186 1.00 121.88 386 GLU A C 1
ATOM 2257 O O . GLU A 1 386 ? -461.758 299.638 -9.384 1.00 123.33 386 GLU A O 1
ATOM 2263 N N . ALA A 1 387 ? -460.819 299.926 -7.333 1.00 119.98 387 ALA A N 1
ATOM 2264 C CA . ALA A 1 387 ? -459.825 300.926 -7.713 1.00 123.86 387 ALA A CA 1
ATOM 2265 C C . ALA A 1 387 ? -458.825 300.361 -8.728 1.00 130.19 387 ALA A C 1
ATOM 2266 O O . ALA A 1 387 ? -458.574 301.004 -9.748 1.00 132.74 387 ALA A O 1
ATOM 2268 N N . VAL A 1 388 ? -458.282 299.149 -8.459 1.00 125.59 388 VAL A N 1
ATOM 2269 C CA . VAL A 1 388 ? -457.310 298.470 -9.322 1.00 127.58 388 VAL A CA 1
ATOM 2270 C C . VAL A 1 388 ? -457.889 298.232 -10.716 1.00 129.91 388 VAL A C 1
ATOM 2271 O O . VAL A 1 388 ? -457.263 298.626 -11.696 1.00 132.50 388 VAL A O 1
ATOM 2275 N N . ALA A 1 389 ? -459.096 297.639 -10.792 1.00 122.49 389 ALA A N 1
ATOM 2276 C CA . ALA A 1 389 ? -459.775 297.337 -12.054 1.00 121.96 389 ALA A CA 1
ATOM 2277 C C . ALA A 1 389 ? -460.213 298.567 -12.850 1.00 128.00 389 ALA A C 1
ATOM 2278 O O . ALA A 1 389 ? -460.124 298.544 -14.079 1.00 129.45 389 ALA A O 1
ATOM 2280 N N . ALA A 1 390 ? -460.672 299.636 -12.164 1.00 124.44 390 ALA A N 1
ATOM 2281 C CA . ALA A 1 390 ? -461.084 300.883 -12.816 1.00 126.39 390 ALA A CA 1
ATOM 2282 C C . ALA A 1 390 ? -459.892 301.533 -13.526 1.00 135.89 390 ALA A C 1
ATOM 2283 O O . ALA A 1 390 ? -460.036 301.985 -14.663 1.00 138.41 390 ALA A O 1
ATOM 2285 N N . ILE A 1 391 ? -458.707 301.528 -12.880 1.00 133.96 391 ILE A N 1
ATOM 2286 C CA . ILE A 1 391 ? -457.471 302.078 -13.444 1.00 138.48 391 ILE A CA 1
ATOM 2287 C C . ILE A 1 391 ? -456.869 301.099 -14.478 1.00 144.27 391 ILE A C 1
ATOM 2288 O O . ILE A 1 391 ? -456.336 301.551 -15.493 1.00 147.77 391 ILE A O 1
ATOM 2293 N N . PHE A 1 392 ? -457.005 299.770 -14.249 1.00 138.02 392 PHE A N 1
ATOM 2294 C CA . PHE A 1 392 ? -456.497 298.740 -15.163 1.00 138.97 392 PHE A CA 1
ATOM 2295 C C . PHE A 1 392 ? -457.140 298.785 -16.547 1.00 144.42 392 PHE A C 1
ATOM 2296 O O . PHE A 1 392 ? -456.410 298.717 -17.533 1.00 148.08 392 PHE A O 1
ATOM 2304 N N . ILE A 1 393 ? -458.487 298.875 -16.635 1.00 138.16 393 ILE A N 1
ATOM 2305 C CA . ILE A 1 393 ? -459.174 298.900 -17.936 1.00 138.83 393 ILE A CA 1
ATOM 2306 C C . ILE A 1 393 ? -458.771 300.154 -18.749 1.00 147.22 393 ILE A C 1
ATOM 2307 O O . ILE A 1 393 ? -458.742 300.099 -19.984 1.00 149.42 393 ILE A O 1
ATOM 2312 N N . ALA A 1 394 ? -458.414 301.256 -18.044 1.00 144.53 394 ALA A N 1
ATOM 2313 C CA . ALA A 1 394 ? -457.948 302.506 -18.645 1.00 148.43 394 ALA A CA 1
ATOM 2314 C C . ALA A 1 394 ? -456.605 302.297 -19.369 1.00 155.17 394 ALA A C 1
ATOM 2315 O O . ALA A 1 394 ? -456.295 303.030 -20.310 1.00 159.28 394 ALA A O 1
ATOM 2317 N N . GLN A 1 395 ? -455.840 301.270 -18.951 1.00 149.53 395 GLN A N 1
ATOM 2318 C CA . GLN A 1 395 ? -454.544 300.903 -19.518 1.00 165.24 395 GLN A CA 1
ATOM 2319 C C . GLN A 1 395 ? -454.732 300.010 -20.750 1.00 197.05 395 GLN A C 1
ATOM 2320 O O . GLN A 1 395 ? -455.347 300.424 -21.735 1.00 156.56 395 GLN A O 1
ATOM 2326 N N . ASP A 1 402 ? -456.588 315.428 -14.793 1.00 185.75 402 ASP A N 1
ATOM 2327 C CA . ASP A 1 402 ? -456.958 314.018 -14.687 1.00 180.50 402 ASP A CA 1
ATOM 2328 C C . ASP A 1 402 ? -457.012 313.545 -13.239 1.00 182.04 402 ASP A C 1
ATOM 2329 O O . ASP A 1 402 ? -457.869 312.724 -12.917 1.00 176.56 402 ASP A O 1
ATOM 2334 N N . PHE A 1 403 ? -456.114 314.071 -12.367 1.00 181.71 403 PHE A N 1
ATOM 2335 C CA . PHE A 1 403 ? -456.028 313.741 -10.935 1.00 179.01 403 PHE A CA 1
ATOM 2336 C C . PHE A 1 403 ? -457.357 313.956 -10.196 1.00 180.17 403 PHE A C 1
ATOM 2337 O O . PHE A 1 403 ? -457.657 313.218 -9.256 1.00 176.08 403 PHE A O 1
ATOM 2345 N N . GLY A 1 404 ? -458.131 314.950 -10.641 1.00 178.61 404 GLY A N 1
ATOM 2346 C CA . GLY A 1 404 ? -459.451 315.276 -10.106 1.00 175.93 404 GLY A CA 1
ATOM 2347 C C . GLY A 1 404 ? -460.472 314.185 -10.372 1.00 174.87 404 GLY A C 1
ATOM 2348 O O . GLY A 1 404 ? -461.424 314.025 -9.601 1.00 171.26 404 GLY A O 1
ATOM 2349 N N . GLN A 1 405 ? -460.273 313.425 -11.472 1.00 170.72 405 GLN A N 1
ATOM 2350 C CA . GLN A 1 405 ? -461.110 312.285 -11.854 1.00 165.61 405 GLN A CA 1
ATOM 2351 C C . GLN A 1 405 ? -460.593 311.003 -11.186 1.00 165.16 405 GLN A C 1
ATOM 2352 O O . GLN A 1 405 ? -461.349 310.045 -11.028 1.00 160.52 405 GLN A O 1
ATOM 2358 N N . ILE A 1 406 ? -459.313 311.005 -10.753 1.00 162.83 406 ILE A N 1
ATOM 2359 C CA . ILE A 1 406 ? -458.703 309.902 -10.004 1.00 159.62 406 ILE A CA 1
ATOM 2360 C C . ILE A 1 406 ? -459.231 310.045 -8.577 1.00 160.00 406 ILE A C 1
ATOM 2361 O O . ILE A 1 406 ? -459.360 309.052 -7.862 1.00 156.12 406 ILE A O 1
ATOM 2366 N N . ILE A 1 407 ? -459.590 311.290 -8.197 1.00 158.13 407 ILE A N 1
ATOM 2367 C CA . ILE A 1 407 ? -460.218 311.635 -6.925 1.00 155.87 407 ILE A CA 1
ATOM 2368 C C . ILE A 1 407 ? -461.648 311.073 -6.945 1.00 154.24 407 ILE A C 1
ATOM 2369 O O . ILE A 1 407 ? -462.093 310.536 -5.930 1.00 150.43 407 ILE A O 1
ATOM 2374 N N . THR A 1 408 ? -462.336 311.136 -8.117 1.00 149.90 408 THR A N 1
ATOM 2375 C CA . THR A 1 408 ? -463.693 310.589 -8.264 1.00 145.18 408 THR A CA 1
ATOM 2376 C C . THR A 1 408 ? -463.677 309.050 -8.193 1.00 143.78 408 THR A C 1
ATOM 2377 O O . THR A 1 408 ? -464.641 308.473 -7.684 1.00 140.22 408 THR A O 1
ATOM 2381 N N . ILE A 1 409 ? -462.572 308.397 -8.655 1.00 139.39 409 ILE A N 1
ATOM 2382 C CA . ILE A 1 409 ? -462.389 306.934 -8.596 1.00 134.92 409 ILE A CA 1
ATOM 2383 C C . ILE A 1 409 ? -462.329 306.476 -7.139 1.00 134.22 409 ILE A C 1
ATOM 2384 O O . ILE A 1 409 ? -463.029 305.535 -6.796 1.00 129.63 409 ILE A O 1
ATOM 2389 N N . SER A 1 410 ? -461.543 307.167 -6.282 1.00 132.23 410 SER A N 1
ATOM 2390 C CA . SER A 1 410 ? -461.434 306.848 -4.851 1.00 129.85 410 SER A CA 1
ATOM 2391 C C . SER A 1 410 ? -462.775 307.021 -4.124 1.00 129.91 410 SER A C 1
ATOM 2392 O O . SER A 1 410 ? -463.082 306.243 -3.223 1.00 126.26 410 SER A O 1
ATOM 2395 N N . ILE A 1 411 ? -463.577 308.019 -4.543 1.00 127.01 411 ILE A N 1
ATOM 2396 C CA . ILE A 1 411 ? -464.901 308.288 -3.980 1.00 124.14 411 ILE A CA 1
ATOM 2397 C C . ILE A 1 411 ? -465.899 307.205 -4.437 1.00 124.31 411 ILE A C 1
ATOM 2398 O O . ILE A 1 411 ? -466.609 306.658 -3.593 1.00 120.81 411 ILE A O 1
ATOM 2403 N N . THR A 1 412 ? -465.930 306.876 -5.754 1.00 121.34 412 THR A N 1
ATOM 2404 C CA . THR A 1 412 ? -466.868 305.877 -6.295 1.00 117.89 412 THR A CA 1
ATOM 2405 C C . THR A 1 412 ? -466.465 304.424 -5.994 1.00 118.91 412 THR A C 1
ATOM 2406 O O . THR A 1 412 ? -467.351 303.564 -5.977 1.00 115.50 412 THR A O 1
ATOM 2410 N N . ALA A 1 413 ? -465.160 304.147 -5.741 1.00 116.18 413 ALA A N 1
ATOM 2411 C CA . ALA A 1 413 ? -464.691 302.801 -5.375 1.00 113.39 413 ALA A CA 1
ATOM 2412 C C . ALA A 1 413 ? -465.051 302.519 -3.922 1.00 113.36 413 ALA A C 1
ATOM 2413 O O . ALA A 1 413 ? -465.343 301.371 -3.593 1.00 110.93 413 ALA A O 1
ATOM 2415 N N . THR A 1 414 ? -465.063 303.567 -3.060 1.00 109.01 414 THR A N 1
ATOM 2416 C CA . THR A 1 414 ? -465.494 303.464 -1.661 1.00 105.88 414 THR A CA 1
ATOM 2417 C C . THR A 1 414 ? -467.037 303.373 -1.669 1.00 105.74 414 THR A C 1
ATOM 2418 O O . THR A 1 414 ? -467.619 302.640 -0.866 1.00 102.49 414 THR A O 1
ATOM 2422 N N . ALA A 1 415 ? -467.683 304.076 -2.623 1.00 102.28 415 ALA A N 1
ATOM 2423 C CA . ALA A 1 415 ? -469.129 304.060 -2.808 1.00 99.59 415 ALA A CA 1
ATOM 2424 C C . ALA A 1 415 ? -469.595 302.650 -3.206 1.00 100.06 415 ALA A C 1
ATOM 2425 O O . ALA A 1 415 ? -470.507 302.119 -2.568 1.00 96.97 415 ALA A O 1
ATOM 2427 N N . ALA A 1 416 ? -468.935 302.035 -4.224 1.00 96.68 416 ALA A N 1
ATOM 2428 C CA . ALA A 1 416 ? -469.239 300.685 -4.723 1.00 93.86 416 ALA A CA 1
ATOM 2429 C C . ALA A 1 416 ? -469.007 299.640 -3.644 1.00 94.91 416 ALA A C 1
ATOM 2430 O O . ALA A 1 416 ? -469.846 298.762 -3.454 1.00 91.80 416 ALA A O 1
ATOM 2432 N N . SER A 1 417 ? -467.894 299.769 -2.909 1.00 92.70 417 SER A N 1
ATOM 2433 C CA . SER A 1 417 ? -467.524 298.905 -1.797 1.00 91.16 417 SER A CA 1
ATOM 2434 C C . SER A 1 417 ? -468.705 298.775 -0.804 1.00 92.63 417 SER A C 1
ATOM 2435 O O . SER A 1 417 ? -469.078 297.649 -0.465 1.00 90.76 417 SER A O 1
ATOM 2438 N N . ILE A 1 418 ? -469.330 299.919 -0.409 1.00 88.32 418 ILE A N 1
ATOM 2439 C CA . ILE A 1 418 ? -470.477 299.986 0.516 1.00 85.25 418 ILE A CA 1
ATOM 2440 C C . ILE A 1 418 ? -471.740 299.316 -0.070 1.00 87.89 418 ILE A C 1
ATOM 2441 O O . ILE A 1 418 ? -472.387 298.508 0.605 1.00 84.84 418 ILE A O 1
ATOM 2446 N N . GLY A 1 419 ? -472.061 299.670 -1.314 1.00 86.53 419 GLY A N 1
ATOM 2447 C CA . GLY A 1 419 ? -473.237 299.198 -2.036 1.00 84.91 419 GLY A CA 1
ATOM 2448 C C . GLY A 1 419 ? -473.290 297.711 -2.296 1.00 87.30 419 GLY A C 1
ATOM 2449 O O . GLY A 1 419 ? -474.278 297.067 -1.924 1.00 84.82 419 GLY A O 1
ATOM 2450 N N . ALA A 1 420 ? -472.220 297.168 -2.944 1.00 85.21 420 ALA A N 1
ATOM 2451 C CA . ALA A 1 420 ? -472.046 295.756 -3.325 1.00 84.04 420 ALA A CA 1
ATOM 2452 C C . ALA A 1 420 ? -472.384 294.772 -2.199 1.00 86.48 420 ALA A C 1
ATOM 2453 O O . ALA A 1 420 ? -471.890 294.906 -1.078 1.00 86.45 420 ALA A O 1
ATOM 2455 N N . ALA A 1 421 ? -473.265 293.815 -2.501 1.00 80.74 421 ALA A N 1
ATOM 2456 C CA . ALA A 1 421 ? -473.744 292.811 -1.569 1.00 78.56 421 ALA A CA 1
ATOM 2457 C C . ALA A 1 421 ? -472.661 291.803 -1.220 1.00 84.60 421 ALA A C 1
ATOM 2458 O O . ALA A 1 421 ? -471.761 291.574 -2.028 1.00 85.75 421 ALA A O 1
ATOM 2460 N N . GLY A 1 422 ? -472.778 291.190 -0.037 1.00 81.43 422 GLY A N 1
ATOM 2461 C CA . GLY A 1 422 ? -471.861 290.162 0.447 1.00 82.32 422 GLY A CA 1
ATOM 2462 C C . GLY A 1 422 ? -472.119 288.820 -0.195 1.00 88.38 422 GLY A C 1
ATOM 2463 O O . GLY A 1 422 ? -472.047 287.784 0.467 1.00 88.63 422 GLY A O 1
ATOM 2464 N N . ILE A 1 423 ? -472.388 288.847 -1.501 1.00 86.55 423 ILE A N 1
ATOM 2465 C CA . ILE A 1 423 ? -472.745 287.740 -2.374 1.00 86.85 423 ILE A CA 1
ATOM 2466 C C . ILE A 1 423 ? -471.655 287.596 -3.455 1.00 95.56 423 ILE A C 1
ATOM 2467 O O . ILE A 1 423 ? -471.100 288.616 -3.880 1.00 97.33 423 ILE A O 1
ATOM 2472 N N . PRO A 1 424 ? -471.319 286.359 -3.906 1.00 93.38 424 PRO A N 1
ATOM 2473 C CA . PRO A 1 424 ? -470.287 286.216 -4.951 1.00 95.39 424 PRO A CA 1
ATOM 2474 C C . PRO A 1 424 ? -470.632 286.907 -6.259 1.00 100.72 424 PRO A C 1
ATOM 2475 O O . PRO A 1 424 ? -471.800 286.926 -6.643 1.00 98.31 424 PRO A O 1
ATOM 2479 N N . GLN A 1 425 ? -469.594 287.499 -6.910 1.00 101.54 425 GLN A N 1
ATOM 2480 C CA . GLN A 1 425 ? -469.563 288.246 -8.185 1.00 103.41 425 GLN A CA 1
ATOM 2481 C C . GLN A 1 425 ? -470.265 289.624 -8.129 1.00 107.81 425 GLN A C 1
ATOM 2482 O O . GLN A 1 425 ? -470.518 290.234 -9.175 1.00 108.43 425 GLN A O 1
ATOM 2488 N N . ALA A 1 426 ? -470.500 290.146 -6.906 1.00 104.03 426 ALA A N 1
ATOM 2489 C CA . ALA A 1 426 ? -471.104 291.462 -6.684 1.00 103.87 426 ALA A CA 1
ATOM 2490 C C . ALA A 1 426 ? -470.102 292.600 -6.973 1.00 111.25 426 ALA A C 1
ATOM 2491 O O . ALA A 1 426 ? -470.497 293.762 -7.089 1.00 110.95 426 ALA A O 1
ATOM 2493 N N . GLY A 1 427 ? -468.823 292.245 -7.079 1.00 110.86 427 GLY A N 1
ATOM 2494 C CA . GLY A 1 427 ? -467.738 293.176 -7.347 1.00 114.11 427 GLY A CA 1
ATOM 2495 C C . GLY A 1 427 ? -467.794 293.762 -8.736 1.00 122.01 427 GLY A C 1
ATOM 2496 O O . GLY A 1 427 ? -467.920 294.981 -8.877 1.00 123.06 427 GLY A O 1
ATOM 2497 N N . LEU A 1 428 ? -467.737 292.900 -9.777 1.00 120.29 428 LEU A N 1
ATOM 2498 C CA . LEU A 1 428 ? -467.774 293.390 -11.156 1.00 122.75 428 LEU A CA 1
ATOM 2499 C C . LEU A 1 428 ? -469.157 293.966 -11.549 1.00 125.42 428 LEU A C 1
ATOM 2500 O O . LEU A 1 428 ? -469.205 294.805 -12.454 1.00 127.68 428 LEU A O 1
ATOM 2505 N N . VAL A 1 429 ? -470.256 293.576 -10.851 1.00 118.00 429 VAL A N 1
ATOM 2506 C CA . VAL A 1 429 ? -471.579 294.135 -11.150 1.00 116.69 429 VAL A CA 1
ATOM 2507 C C . VAL A 1 429 ? -471.661 295.618 -10.688 1.00 123.01 429 VAL A C 1
ATOM 2508 O O . VAL A 1 429 ? -472.334 296.418 -11.339 1.00 123.92 429 VAL A O 1
ATOM 2512 N N . THR A 1 430 ? -470.937 295.979 -9.601 1.00 120.33 430 THR A N 1
ATOM 2513 C CA . THR A 1 430 ? -470.895 297.342 -9.047 1.00 121.20 430 THR A CA 1
ATOM 2514 C C . THR A 1 430 ? -469.768 298.186 -9.655 1.00 128.08 430 THR A C 1
ATOM 2515 O O . THR A 1 430 ? -469.626 299.361 -9.306 1.00 129.21 430 THR A O 1
ATOM 2519 N N . MET A 1 431 ? -468.992 297.602 -10.583 1.00 125.98 431 MET A N 1
ATOM 2520 C CA . MET A 1 431 ? -467.916 298.301 -11.284 1.00 129.62 431 MET A CA 1
ATOM 2521 C C . MET A 1 431 ? -468.518 299.332 -12.262 1.00 136.90 431 MET A C 1
ATOM 2522 O O . MET A 1 431 ? -467.834 300.274 -12.669 1.00 139.65 431 MET A O 1
ATOM 2527 N N . VAL A 1 432 ? -469.813 299.154 -12.607 1.00 132.40 432 VAL A N 1
ATOM 2528 C CA . VAL A 1 432 ? -470.595 300.036 -13.476 1.00 133.87 432 VAL A CA 1
ATOM 2529 C C . VAL A 1 432 ? -470.574 301.469 -12.901 1.00 138.21 432 VAL A C 1
ATOM 2530 O O . VAL A 1 432 ? -470.307 302.409 -13.644 1.00 141.18 432 VAL A O 1
ATOM 2534 N N . ILE A 1 433 ? -470.773 301.612 -11.575 1.00 131.98 433 ILE A N 1
ATOM 2535 C CA . ILE A 1 433 ? -470.750 302.886 -10.847 1.00 132.72 433 ILE A CA 1
ATOM 2536 C C . ILE A 1 433 ? -469.378 303.598 -10.971 1.00 139.32 433 ILE A C 1
ATOM 2537 O O . ILE A 1 433 ? -469.355 304.804 -11.231 1.00 142.12 433 ILE A O 1
ATOM 2542 N N . VAL A 1 434 ? -468.254 302.858 -10.819 1.00 134.62 434 VAL A N 1
ATOM 2543 C CA . VAL A 1 434 ? -466.906 303.436 -10.882 1.00 136.95 434 VAL A CA 1
ATOM 2544 C C . VAL A 1 434 ? -466.458 303.696 -12.357 1.00 140.65 434 VAL A C 1
ATOM 2545 O O . VAL A 1 434 ? -465.769 304.691 -12.607 1.00 143.49 434 VAL A O 1
ATOM 2549 N N . LEU A 1 435 ? -466.888 302.849 -13.321 1.00 133.63 435 LEU A N 1
ATOM 2550 C CA . LEU A 1 435 ? -466.549 303.028 -14.741 1.00 134.99 435 LEU A CA 1
ATOM 2551 C C . LEU A 1 435 ? -467.298 304.192 -15.372 1.00 140.11 435 LEU A C 1
ATOM 2552 O O . LEU A 1 435 ? -466.727 304.902 -16.198 1.00 143.82 435 LEU A O 1
ATOM 2557 N N . THR A 1 436 ? -468.567 304.387 -14.981 1.00 133.47 436 THR A N 1
ATOM 2558 C CA . THR A 1 436 ? -469.423 305.456 -15.483 1.00 134.71 436 THR A CA 1
ATOM 2559 C C . THR A 1 436 ? -468.957 306.831 -14.999 1.00 142.05 436 THR A C 1
ATOM 2560 O O . THR A 1 436 ? -468.802 307.736 -15.824 1.00 145.56 436 THR A O 1
ATOM 2564 N N . ALA A 1 437 ? -468.729 306.977 -13.675 1.00 137.33 437 ALA A N 1
ATOM 2565 C CA . ALA A 1 437 ? -468.299 308.220 -13.023 1.00 140.08 437 ALA A CA 1
ATOM 2566 C C . ALA A 1 437 ? -467.053 308.880 -13.654 1.00 150.08 437 ALA A C 1
ATOM 2567 O O . ALA A 1 437 ? -467.036 310.103 -13.849 1.00 153.16 437 ALA A O 1
ATOM 2569 N N . VAL A 1 438 ? -466.026 308.073 -13.978 1.00 147.47 438 VAL A N 1
ATOM 2570 C CA . VAL A 1 438 ? -464.787 308.563 -14.584 1.00 151.70 438 VAL A CA 1
ATOM 2571 C C . VAL A 1 438 ? -465.009 308.871 -16.090 1.00 158.25 438 VAL A C 1
ATOM 2572 O O . VAL A 1 438 ? -464.590 309.931 -16.563 1.00 161.93 438 VAL A O 1
ATOM 2576 N N . GLY A 1 439 ? -465.713 307.979 -16.788 1.00 152.80 439 GLY A N 1
ATOM 2577 C CA . GLY A 1 439 ? -466.028 308.121 -18.207 1.00 155.24 439 GLY A CA 1
ATOM 2578 C C . GLY A 1 439 ? -465.651 306.940 -19.083 1.00 158.87 439 GLY A C 1
ATOM 2579 O O . GLY A 1 439 ? -465.860 306.985 -20.300 1.00 160.81 439 GLY A O 1
ATOM 2580 N N . LEU A 1 440 ? -465.092 305.876 -18.476 1.00 152.57 440 LEU A N 1
ATOM 2581 C CA . LEU A 1 440 ? -464.673 304.658 -19.173 1.00 151.84 440 LEU A CA 1
ATOM 2582 C C . LEU A 1 440 ? -465.885 303.807 -19.614 1.00 153.71 440 LEU A C 1
ATOM 2583 O O . LEU A 1 440 ? -466.930 303.887 -18.961 1.00 150.02 440 LEU A O 1
ATOM 2588 N N . PRO A 1 441 ? -465.798 303.014 -20.719 1.00 152.20 441 PRO A N 1
ATOM 2589 C CA . PRO A 1 441 ? -466.975 302.224 -21.141 1.00 149.75 441 PRO A CA 1
ATOM 2590 C C . PRO A 1 441 ? -467.227 300.987 -20.281 1.00 150.18 441 PRO A C 1
ATOM 2591 O O . PRO A 1 441 ? -466.309 300.199 -20.03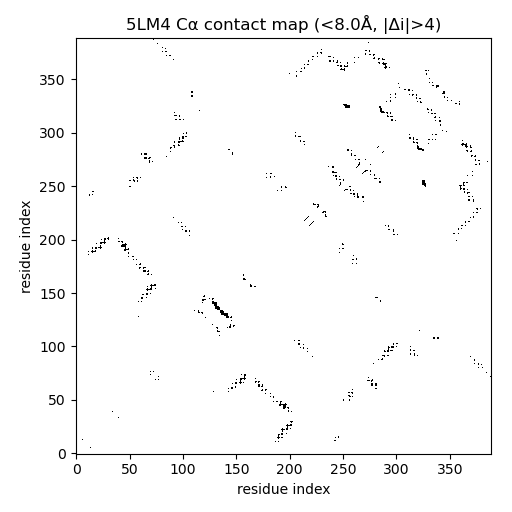9 1.00 149.48 441 PRO A O 1
ATOM 2595 N N . THR A 1 442 ? -468.484 300.819 -19.828 1.00 144.25 442 THR A N 1
ATOM 2596 C CA . THR A 1 442 ? -468.907 299.718 -18.957 1.00 140.46 442 THR A CA 1
ATOM 2597 C C . THR A 1 442 ? -468.753 298.331 -19.600 1.00 145.85 442 THR A C 1
ATOM 2598 O O . THR A 1 442 ? -468.617 297.351 -18.871 1.00 143.46 442 THR A O 1
ATOM 2602 N N . ASP A 1 443 ? -468.725 298.244 -20.941 1.00 146.38 443 ASP A N 1
ATOM 2603 C CA . ASP A 1 443 ? -468.575 296.969 -21.647 1.00 146.96 443 ASP A CA 1
ATOM 2604 C C . ASP A 1 443 ? -467.209 296.300 -21.425 1.00 151.81 443 ASP A C 1
ATOM 2605 O O . ASP A 1 443 ? -467.095 295.092 -21.631 1.00 150.68 443 ASP A O 1
ATOM 2610 N N . ASP A 1 444 ? -466.202 297.062 -20.949 1.00 150.33 444 ASP A N 1
ATOM 2611 C CA . ASP A 1 444 ? -464.855 296.560 -20.650 1.00 151.70 444 ASP A CA 1
ATOM 2612 C C . ASP A 1 444 ? -464.803 295.537 -19.489 1.00 152.63 444 ASP A C 1
ATOM 2613 O O . ASP A 1 444 ? -463.823 294.789 -19.402 1.00 153.47 444 ASP A O 1
ATOM 2618 N N . ILE A 1 445 ? -465.855 295.495 -18.618 1.00 145.07 445 ILE A N 1
ATOM 2619 C CA . ILE A 1 445 ? -465.998 294.563 -17.480 1.00 141.30 445 ILE A CA 1
ATOM 2620 C C . ILE A 1 445 ? -465.818 293.098 -17.945 1.00 145.82 445 ILE A C 1
ATOM 2621 O O . ILE A 1 445 ? -465.224 292.292 -17.221 1.00 144.75 445 ILE A O 1
ATOM 2626 N N . THR A 1 446 ? -466.281 292.791 -19.182 1.00 143.93 446 THR A N 1
ATOM 2627 C CA . THR A 1 446 ? -466.226 291.477 -19.847 1.00 144.14 446 THR A CA 1
ATOM 2628 C C . THR A 1 446 ? -464.810 290.888 -19.980 1.00 149.74 446 THR A C 1
ATOM 2629 O O . THR A 1 446 ? -464.667 289.661 -20.046 1.00 149.28 446 THR A O 1
ATOM 2633 N N . LEU A 1 447 ? -463.778 291.755 -20.018 1.00 147.71 447 LEU A N 1
ATOM 2634 C CA . LEU A 1 447 ? -462.376 291.350 -20.117 1.00 149.79 447 LEU A CA 1
ATOM 2635 C C . LEU A 1 447 ? -461.886 290.722 -18.810 1.00 150.89 447 LEU A C 1
ATOM 2636 O O . LEU A 1 447 ? -461.100 289.774 -18.847 1.00 151.42 447 LEU A O 1
ATOM 2641 N N . ILE A 1 448 ? -462.378 291.237 -17.662 1.00 144.61 448 ILE A N 1
ATOM 2642 C CA . ILE A 1 448 ? -462.037 290.785 -16.304 1.00 142.49 448 ILE A CA 1
ATOM 2643 C C . ILE A 1 448 ? -462.707 289.447 -15.949 1.00 143.21 448 ILE A C 1
ATOM 2644 O O . ILE A 1 448 ? -462.008 288.528 -15.516 1.00 144.17 448 ILE A O 1
ATOM 2649 N N . ILE A 1 449 ? -464.052 289.360 -16.118 1.00 135.29 449 ILE A N 1
ATOM 2650 C CA . ILE A 1 449 ? -464.954 288.238 -15.804 1.00 131.46 449 ILE A CA 1
ATOM 2651 C C . ILE A 1 449 ? -464.241 286.857 -15.665 1.00 134.26 449 ILE A C 1
ATOM 2652 O O . ILE A 1 449 ? -464.388 286.207 -14.622 1.00 131.26 449 ILE A O 1
ATOM 2657 N N . ALA A 1 450 ? -463.466 286.444 -16.696 1.00 132.98 450 ALA A N 1
ATOM 2658 C CA . ALA A 1 450 ? -462.735 285.170 -16.776 1.00 133.77 450 ALA A CA 1
ATOM 2659 C C . ALA A 1 450 ? -461.880 284.806 -15.536 1.00 136.16 450 ALA A C 1
ATOM 2660 O O . ALA A 1 450 ? -462.052 283.716 -14.983 1.00 134.62 450 ALA A O 1
ATOM 2662 N N . VAL A 1 451 ? -460.972 285.710 -15.108 1.00 132.74 451 VAL A N 1
ATOM 2663 C CA . VAL A 1 451 ? -460.055 285.496 -13.980 1.00 132.09 451 VAL A CA 1
ATOM 2664 C C . VAL A 1 451 ? -460.651 285.928 -12.616 1.00 130.88 451 VAL A C 1
ATOM 2665 O O . VAL A 1 451 ? -460.165 285.484 -11.572 1.00 130.07 451 VAL A O 1
ATOM 2669 N N . ASP A 1 452 ? -461.697 286.776 -12.641 1.00 123.85 452 ASP A N 1
ATOM 2670 C CA . ASP A 1 452 ? -462.371 287.351 -11.477 1.00 120.18 452 ASP A CA 1
ATOM 2671 C C . ASP A 1 452 ? -462.713 286.368 -10.352 1.00 119.56 452 ASP A C 1
ATOM 2672 O O . ASP A 1 452 ? -462.586 286.740 -9.184 1.00 117.84 452 ASP A O 1
ATOM 2677 N N . TRP A 1 453 ? -463.152 285.135 -10.693 1.00 114.13 453 TRP A N 1
ATOM 2678 C CA . TRP A 1 453 ? -463.552 284.105 -9.723 1.00 111.08 453 TRP A CA 1
ATOM 2679 C C . TRP A 1 453 ? -462.527 283.912 -8.590 1.00 114.30 453 TRP A C 1
ATOM 2680 O O . TRP A 1 453 ? -462.922 283.852 -7.437 1.00 110.94 453 TRP A O 1
ATOM 2691 N N . LEU A 1 454 ? -461.224 283.826 -8.928 1.00 114.43 454 LEU A N 1
ATOM 2692 C CA . LEU A 1 454 ? -460.121 283.607 -7.987 1.00 115.58 454 LEU A CA 1
ATOM 2693 C C . LEU A 1 454 ? -459.862 284.852 -7.151 1.00 118.04 454 LEU A C 1
ATOM 2694 O O . LEU A 1 454 ? -459.591 284.738 -5.953 1.00 117.30 454 LEU A O 1
ATOM 2699 N N . LEU A 1 455 ? -459.962 286.039 -7.782 1.00 113.88 455 LEU A N 1
ATOM 2700 C CA . LEU A 1 455 ? -459.777 287.325 -7.112 1.00 112.98 455 LEU A CA 1
ATOM 2701 C C . LEU A 1 455 ? -460.905 287.568 -6.109 1.00 112.42 455 LEU A C 1
ATOM 2702 O O . LEU A 1 455 ? -460.649 288.086 -5.021 1.00 111.67 455 LEU A O 1
ATOM 2707 N N . ASP A 1 456 ? -462.126 287.098 -6.442 1.00 105.73 456 ASP A N 1
ATOM 2708 C CA . ASP A 1 456 ? -463.318 287.161 -5.595 1.00 101.99 456 ASP A CA 1
ATOM 2709 C C . ASP A 1 456 ? -463.064 286.419 -4.272 1.00 105.17 456 ASP A C 1
ATOM 2710 O O . ASP A 1 456 ? -463.286 287.007 -3.211 1.00 104.30 456 ASP A O 1
ATOM 2715 N N . ARG A 1 457 ? -462.524 285.170 -4.334 1.00 101.61 457 ARG A N 1
ATOM 2716 C CA . ARG A 1 457 ? -462.212 284.352 -3.152 1.00 100.64 457 ARG A CA 1
ATOM 2717 C C . ARG A 1 457 ? -461.219 285.064 -2.250 1.00 106.74 457 ARG A C 1
ATOM 2718 O O . ARG A 1 457 ? -461.352 284.983 -1.027 1.00 105.40 457 ARG A O 1
ATOM 2726 N N . PHE A 1 458 ? -460.241 285.779 -2.842 1.00 106.37 458 PHE A N 1
ATOM 2727 C CA . PHE A 1 458 ? -459.268 286.520 -2.045 1.00 108.43 458 PHE A CA 1
ATOM 2728 C C . PHE A 1 458 ? -459.855 287.802 -1.462 1.00 110.39 458 PHE A C 1
ATOM 2729 O O . PHE A 1 458 ? -459.673 288.045 -0.264 1.00 109.74 458 PHE A O 1
ATOM 2737 N N . ARG A 1 459 ? -460.602 288.590 -2.274 1.00 105.15 459 ARG A N 1
ATOM 2738 C CA . ARG A 1 459 ? -461.200 289.829 -1.778 1.00 103.41 459 ARG A CA 1
ATOM 2739 C C . ARG A 1 459 ? -462.299 289.561 -0.756 1.00 104.60 459 ARG A C 1
ATOM 2740 O O . ARG A 1 459 ? -462.518 290.419 0.095 1.00 104.45 459 ARG A O 1
ATOM 2748 N N . THR A 1 460 ? -462.921 288.362 -0.769 1.00 99.07 460 THR A N 1
ATOM 2749 C CA . THR A 1 460 ? -463.920 288.005 0.246 1.00 96.41 460 THR A CA 1
ATOM 2750 C C . THR A 1 460 ? -463.212 287.792 1.593 1.00 102.25 460 THR A C 1
ATOM 2751 O O . THR A 1 460 ? -463.703 288.295 2.604 1.00 101.40 460 THR A O 1
ATOM 2755 N N . MET A 1 461 ? -462.037 287.105 1.594 1.00 100.70 461 MET A N 1
ATOM 2756 C CA . MET A 1 461 ? -461.228 286.850 2.796 1.00 101.80 461 MET A CA 1
ATOM 2757 C C . MET A 1 461 ? -460.842 288.146 3.510 1.00 105.21 461 MET A C 1
ATOM 2758 O O . MET A 1 461 ? -460.910 288.189 4.732 1.00 104.66 461 MET A O 1
ATOM 2763 N N . VAL A 1 462 ? -460.479 289.206 2.750 1.00 101.77 462 VAL A N 1
ATOM 2764 C CA . VAL A 1 462 ? -460.105 290.538 3.268 1.00 101.90 462 VAL A CA 1
ATOM 2765 C C . VAL A 1 462 ? -461.367 291.320 3.757 1.00 102.88 462 VAL A C 1
ATOM 2766 O O . VAL A 1 462 ? -461.279 292.114 4.699 1.00 102.10 462 VAL A O 1
ATOM 2770 N N . ASN A 1 463 ? -462.533 291.065 3.126 1.00 97.47 463 ASN A N 1
ATOM 2771 C CA . ASN A 1 463 ? -463.821 291.673 3.481 1.00 95.17 463 ASN A CA 1
ATOM 2772 C C . ASN A 1 463 ? -464.345 291.144 4.828 1.00 98.57 463 ASN A C 1
ATOM 2773 O O . ASN A 1 463 ? -465.001 291.891 5.563 1.00 97.22 463 ASN A O 1
ATOM 2778 N N . VAL A 1 464 ? -464.065 289.844 5.125 1.00 95.14 464 VAL A N 1
ATOM 2779 C CA . VAL A 1 464 ? -464.424 289.118 6.355 1.00 93.43 464 VAL A CA 1
ATOM 2780 C C . VAL A 1 464 ? -463.425 289.519 7.451 1.00 99.17 464 VAL A C 1
ATOM 2781 O O . VAL A 1 464 ? -463.843 289.893 8.541 1.00 97.79 464 VAL A O 1
ATOM 2785 N N . LEU A 1 465 ? -462.113 289.458 7.139 1.00 99.29 465 LEU A N 1
ATOM 2786 C CA . LEU A 1 465 ? -460.980 289.806 8.007 1.00 102.47 465 LEU A CA 1
ATOM 2787 C C . LEU A 1 465 ? -461.120 291.210 8.620 1.00 106.87 465 LEU A C 1
ATOM 2788 O O . LEU A 1 465 ? -460.708 291.418 9.764 1.00 107.79 465 LEU A O 1
ATOM 2793 N N . GLY A 1 466 ? -461.691 292.138 7.847 1.00 102.42 466 GLY A N 1
ATOM 2794 C CA . GLY A 1 466 ? -461.957 293.513 8.257 1.00 102.58 466 GLY A CA 1
ATOM 2795 C C . GLY A 1 466 ? -463.031 293.588 9.325 1.00 104.19 466 GLY A C 1
ATOM 2796 O O . GLY A 1 466 ? -462.923 294.406 10.242 1.00 105.52 466 GLY A O 1
ATOM 2797 N N . ASP A 1 467 ? -464.072 292.715 9.223 1.00 96.68 467 ASP A N 1
ATOM 2798 C CA . ASP A 1 467 ? -465.180 292.622 10.191 1.00 93.91 467 ASP A CA 1
ATOM 2799 C C . ASP A 1 467 ? -464.720 291.928 11.479 1.00 94.94 467 ASP A C 1
ATOM 2800 O O . ASP A 1 467 ? -465.150 292.310 12.570 1.00 93.45 467 ASP A O 1
ATOM 2805 N N . ALA A 1 468 ? -463.893 290.874 11.328 1.00 90.75 468 ALA A N 1
ATOM 2806 C CA . ALA A 1 468 ? -463.329 290.100 12.416 1.00 91.47 468 ALA A CA 1
ATOM 2807 C C . ALA A 1 468 ? -462.449 291.016 13.265 1.00 99.83 468 ALA A C 1
ATOM 2808 O O . ALA A 1 468 ? -462.745 291.204 14.445 1.00 100.45 468 ALA A O 1
ATOM 2810 N N . LEU A 1 469 ? -461.428 291.654 12.658 1.00 98.82 469 LEU A N 1
ATOM 2811 C CA . LEU A 1 469 ? -460.536 292.584 13.361 1.00 101.58 469 LEU A CA 1
ATOM 2812 C C . LEU A 1 469 ? -461.278 293.832 13.842 1.00 105.32 469 LEU A C 1
ATOM 2813 O O . LEU A 1 469 ? -460.958 294.353 14.913 1.00 106.67 469 LEU A O 1
ATOM 2818 N N . GLY A 1 470 ? -462.284 294.253 13.068 1.00 100.05 470 GLY A N 1
ATOM 2819 C CA . GLY A 1 470 ? -463.144 295.391 13.368 1.00 99.82 470 GLY A CA 1
ATOM 2820 C C . GLY A 1 470 ? -463.931 295.239 14.651 1.00 104.40 470 GLY A C 1
ATOM 2821 O O . GLY A 1 470 ? -464.050 296.199 15.419 1.00 105.76 470 GLY A O 1
ATOM 2822 N N . ALA A 1 471 ? -464.456 294.017 14.897 1.00 99.13 471 ALA A N 1
ATOM 2823 C CA . ALA A 1 471 ? -465.197 293.671 16.113 1.00 97.77 471 ALA A CA 1
ATOM 2824 C C . ALA A 1 471 ? -464.242 293.670 17.315 1.00 102.80 471 ALA A C 1
ATOM 2825 O O . ALA A 1 471 ? -464.561 294.277 18.332 1.00 102.55 471 ALA A O 1
ATOM 2827 N N . GLY A 1 472 ? -463.056 293.077 17.148 1.00 100.91 472 GLY A N 1
ATOM 2828 C CA . GLY A 1 472 ? -462.007 293.058 18.163 1.00 104.24 472 GLY A CA 1
ATOM 2829 C C . GLY A 1 472 ? -461.575 294.457 18.582 1.00 112.02 472 GLY A C 1
ATOM 2830 O O . GLY A 1 472 ? -461.326 294.707 19.771 1.00 114.46 472 GLY A O 1
ATOM 2831 N N . ILE A 1 473 ? -461.520 295.392 17.601 1.00 108.11 473 ILE A N 1
ATOM 2832 C CA . ILE A 1 473 ? -461.168 296.805 17.799 1.00 110.03 473 ILE A CA 1
ATOM 2833 C C . ILE A 1 473 ? -462.293 297.563 18.548 1.00 112.57 473 ILE A C 1
ATOM 2834 O O . ILE A 1 473 ? -462.010 298.275 19.515 1.00 114.09 473 ILE A O 1
ATOM 2839 N N . VAL A 1 474 ? -463.559 297.388 18.102 1.00 105.81 474 VAL A N 1
ATOM 2840 C CA . VAL A 1 474 ? -464.750 298.018 18.686 1.00 104.20 474 VAL A CA 1
ATOM 2841 C C . VAL A 1 474 ? -464.977 297.527 20.126 1.00 109.49 474 VAL A C 1
ATOM 2842 O O . VAL A 1 474 ? -465.211 298.354 21.005 1.00 110.65 474 VAL A O 1
ATOM 2846 N N . GLU A 1 475 ? -464.867 296.196 20.366 1.00 105.76 475 GLU A N 1
ATOM 2847 C CA . GLU A 1 475 ? -465.036 295.556 21.687 1.00 106.28 475 GLU A CA 1
ATOM 2848 C C . GLU A 1 475 ? -464.126 296.234 22.697 1.00 112.97 475 GLU A C 1
ATOM 2849 O O . GLU A 1 475 ? -464.581 296.652 23.761 1.00 112.15 475 GLU A O 1
ATOM 2855 N N . HIS A 1 476 ? -462.846 296.374 22.313 1.00 112.97 476 HIS A N 1
ATOM 2856 C CA . HIS A 1 476 ? -461.778 296.991 23.080 1.00 117.25 476 HIS A CA 1
ATOM 2857 C C . HIS A 1 476 ? -462.051 298.466 23.369 1.00 122.58 476 HIS A C 1
ATOM 2858 O O . HIS A 1 476 ? -461.890 298.881 24.511 1.00 125.31 476 HIS A O 1
ATOM 2865 N N . LEU A 1 477 ? -462.478 299.243 22.348 1.00 117.26 477 LEU A N 1
ATOM 2866 C CA . LEU A 1 477 ? -462.810 300.672 22.447 1.00 118.09 477 LEU A CA 1
ATOM 2867 C C . LEU A 1 477 ? -464.061 300.932 23.301 1.00 121.37 477 LEU A C 1
ATOM 2868 O O . LEU A 1 477 ? -464.120 301.943 24.003 1.00 123.14 477 LEU A O 1
ATOM 2873 N N . SER A 1 478 ? -465.063 300.030 23.217 1.00 115.49 478 SER A N 1
ATOM 2874 C CA . SER A 1 478 ? -466.336 300.124 23.936 1.00 114.64 478 SER A CA 1
ATOM 2875 C C . SER A 1 478 ? -466.346 299.390 25.285 1.00 121.36 478 SER A C 1
ATOM 2876 O O . SER A 1 478 ? -467.409 298.985 25.767 1.00 119.46 478 SER A O 1
ATOM 2879 N N . ARG A 1 479 ? -465.156 299.268 25.902 1.00 122.18 479 ARG A N 1
ATOM 2880 C CA . ARG A 1 479 ? -464.869 298.621 27.190 1.00 124.19 479 ARG A CA 1
ATOM 2881 C C . ARG A 1 479 ? -465.853 299.017 28.308 1.00 130.33 479 ARG A C 1
ATOM 2882 O O . ARG A 1 479 ? -466.449 298.136 28.925 1.00 128.78 479 ARG A O 1
ATOM 2890 N N . LYS A 1 480 ? -466.061 300.339 28.507 1.00 129.88 480 LYS A N 1
ATOM 2891 C CA . LYS A 1 480 ? -466.928 300.955 29.518 1.00 131.17 480 LYS A CA 1
ATOM 2892 C C . LYS A 1 480 ? -468.406 300.649 29.298 1.00 132.53 480 LYS A C 1
ATOM 2893 O O . LYS A 1 480 ? -469.120 300.418 30.269 1.00 132.15 480 LYS A O 1
ATOM 2899 N N . GLU A 1 481 ? -468.870 300.668 28.040 1.00 127.79 481 GLU A N 1
ATOM 2900 C CA . GLU A 1 481 ? -470.274 300.409 27.712 1.00 125.62 481 GLU A CA 1
ATOM 2901 C C . GLU A 1 481 ? -470.696 298.999 28.127 1.00 129.25 481 GLU A C 1
ATOM 2902 O O . GLU A 1 481 ? -471.748 298.827 28.744 1.00 128.80 481 GLU A O 1
ATOM 2908 N N . LEU A 1 482 ? -469.848 298.008 27.829 1.00 125.77 482 LEU A N 1
ATOM 2909 C CA . LEU A 1 482 ? -470.070 296.603 28.167 1.00 124.30 482 LEU A CA 1
ATOM 2910 C C . LEU A 1 482 ? -469.873 296.376 29.669 1.00 131.44 482 LEU A C 1
ATOM 2911 O O . LEU A 1 482 ? -470.530 295.503 30.241 1.00 130.47 482 LEU A O 1
ATOM 2916 N N . GLU A 1 483 ? -468.977 297.171 30.301 1.00 131.62 483 GLU A N 1
ATOM 2917 C CA . GLU A 1 483 ? -468.681 297.122 31.740 1.00 134.74 483 GLU A CA 1
ATOM 2918 C C . GLU A 1 483 ? -469.903 297.581 32.545 1.00 139.50 483 GLU A C 1
ATOM 2919 O O . GLU A 1 483 ? -470.162 297.031 33.613 1.00 140.43 483 GLU A O 1
ATOM 2925 N N . LYS A 1 484 ? -470.653 298.573 32.018 1.00 135.54 484 LYS A N 1
ATOM 2926 C CA . LYS A 1 484 ? -471.851 299.130 32.647 1.00 135.85 484 LYS A CA 1
ATOM 2927 C C . LYS A 1 484 ? -473.008 298.137 32.617 1.00 136.53 484 LYS A C 1
ATOM 2928 O O . LYS A 1 484 ? -473.686 297.972 33.636 1.00 137.68 484 LYS A O 1
ATOM 2934 N N . GLN A 1 485 ? -473.208 297.453 31.469 1.00 128.86 485 GLN A N 1
ATOM 2935 C CA . GLN A 1 485 ? -474.269 296.456 31.263 1.00 125.86 485 GLN A CA 1
ATOM 2936 C C . GLN A 1 485 ? -474.040 295.134 32.052 1.00 128.88 485 GLN A C 1
ATOM 2937 O O . GLN A 1 485 ? -474.678 294.117 31.761 1.00 126.25 485 GLN A O 1
ATOM 2943 N N . ASP A 1 486 ? -473.156 295.170 33.067 1.00 127.53 486 ASP A N 1
ATOM 2944 C CA . ASP A 1 486 ? -472.840 294.043 33.945 1.00 144.53 486 ASP A CA 1
ATOM 2945 C C . ASP A 1 486 ? -472.883 294.463 35.428 1.00 173.29 486 ASP A C 1
ATOM 2946 O O . ASP A 1 486 ? -473.653 295.344 35.824 1.00 131.58 486 ASP A O 1
#

InterPro domains:
  IPR001991 Sodium:dicarboxylate symporter [PF00375] (51-496)
  IPR018107 Sodium:dicarboxylate symporter, conserved site [PS00713] (84-98)
  IPR018107 Sodium:dicarboxylate symporter, conserved site [PS00714] (392-415)
  IPR036458 Sodium:dicarboxylate symporter superfamily [G3DSA:1.10.3860.10] (39-506)
  IPR036458 Sodium:dicarboxylate symporter superfamily [SSF118215] (50-497)
  IPR050746 Dicarboxylate/Amino Acid:Cation Symporter [PTHR11958] (15-524)

GO terms:
  GO:0015501 glutamate:sodium symporter activity (F, IDA)
  GO:0005314 high-affinity L-glutamate transmembrane transporter activity (F, IDA)
  GO:0015813 L-glutamate transmembrane transport (P, IDA)
  GO:1902476 chloride transmembrane transport (P, IDA)
  GO:0098712 L-glutamate import across plasma membrane (P, IDA)
  GO:0140009 L-aspartate import across plasma membrane (P, IDA)
  GO:0071805 potassium ion transmembrane transport (P, IDA)
  GO:0005886 plasma membrane (C, EXP)
  GO:0015501 glutamate:sodium symporter activity (F, IMP)
  GO:0005314 high-affinity L-glutamate transmembrane transporter activity (F, IMP)
  GO:0005886 plasma membrane (C, IMP)
  GO:0098712 L-glutamate import across plasma membrane (P, IMP)
  GO:0140009 L-aspartate import across plasma membrane (P, IMP)
  GO:0070779 D-aspartate import across plasma membrane (P, IMP)
  GO:0001504 neurotransmitter uptake (P, TAS)
  GO:0016020 membrane (C, TAS)
  GO:0007268 chemical synaptic transmission (P, TAS)
  GO:0005314 high-affinity L-glutamate transmembrane transporter activity (F, TAS)
  GO:0005886 plasma membrane (C, TAS)
  GO:0006836 neurotransmitter transport (P, TAS)

Radius of gyration: 20.73 Å; Cα contacts (8 Å, |Δi|>4): 577; chains: 1; bounding box: 49×50×56 Å

B-factor: mean 111.65, std 29.57, range [55.97, 217.73]

Solvent-accessible surface area: 18282 Å² total

Secondary structure (DSSP, 8-state):
-THHHHHHHTHHHHHHHHHHHHHHHHHHHHTTS---HHHHHHHTHHHHHHHHHHHHHHHHHHHHHHHHHHHSS-HHHHHHHHHHHHHHHHHHHHHHHHHHHHHHTT--HHHHHHHHHHHHS-S-HHHHTTEEE---EEES--HHHHHHHHHHHHHHHHTTHHHHHHHHHHHHHHHHHHHHHHHHHHHHHHHHHHHHHHHHT---HHHHHHHHHHHHIIIIIHHHHHHHHH-S-HHHHHHHTHHHHHHHHHH--TTTSHHHHHHIIIIIT---HHHHHHHHHHHHHT--HHHHHHHHHHHHHHH--HHHHHHHHHHHHHHHHHS-SSTTHHHHTHHHHHHHHT--GGGHHHHHHHHHHHHHHHHHHHHHHHHHHHHHHHHHTHHHHHHT-

CATH classification: 1.10.3860.10

Nearest PDB structures (foldseek):
  5lm4-assembly1_A  TM=1.003E+00  e=8.613E-51  Homo sapiens
  7awm-assembly1_A  TM=9.965E-01  e=7.005E-47  Homo sapiens
  7awq-assembly1_A  TM=9.911E-01  e=6.132E-44  Homo sapiens
  5mju-assembly1_A  TM=9.823E-01  e=1.251E-42  Homo sapiens
  7awn-assembly1_A  TM=9.655E-01  e=5.607E-41  Homo sapiens

Foldseek 3Di:
DVVVVVCVVCVLLVLLVVLQVLLQVLLVVCQVPPQDPVRLCVLLVLLVVLLVLLLVLLLLQLLLLQLLLLLLFAVVLLVVLVCLQVVLLLVLLLVLLVLLLVLLVVQVLVCLVVQLVCLLADPDPVQLQFWGPVVHIHTGHSLNVSNNVSNVNSNVLSVVPPVSVVVSVVSVVSNVVSLVSVVVSSVSSSVNLSSLSSSVSNPDSLLVSLVVSLCCSLVPVLQVVLCVQQVDRSVQLCVLCSSLLSSCLRQLFLSSSLSVLLVSCVPVVVFDSSLSSSQRSQLRQARQNSLLSSLSSVLVVLVCQVVLNVVLSVLSNVQSRSQHSHPPSSLVSSCSNCVSSPHDNVSSVVVVVVVNNSSSSSSSSSSSSSSSSSSSSSSVSVVSVVVSD